Protein 8FNR (pdb70)

Foldseek 3Di:
DALVVCCVVQPDDPDQWDFLVSLLVLLLVLQVVLDPPPDQWDAPVSCPPQDDPVLCVVQVPPPDRTDHSVSSSVSLVVLQCVLPVVPPRIHHRVSLRDPSNVSSVSSRDD/DALQVVQVVVVHHQFFWDFLVLLLVLLLVLQVVLPPPPDQWDAPVSCPPQDDPVLCVVQVPPPDRTDHSVSSSVSLVVLQCVLPVVRPRIHHRVSCRDPSVVSSVSSRHD/DALQVLCVVVVHDQFFWDFLVRLLVLLLVVQVVLDPPPDQWDAPVSCPPQDDPVLCVVQVDPPDRTDHSRSSSVVLVVLQCVLPVVPPRIHHRVSLRDPSNVSSCSSRDD/DFLVVVCVPQVWDFLVSLLVLLLVQQVVLDDPPDQWDAPVSCPPQDDPVLCVVQVDPPDRTHHSVSSSVSLVVLQVVLPPVPPRTHHRVSLRDPSNVNSVSRRHD

Solvent-accessible surface area: 21546 Å² total; per-residue (Å²): 86,45,0,64,66,0,30,149,53,41,22,136,73,168,62,107,3,1,42,25,24,33,0,2,95,4,0,15,80,4,8,50,46,14,18,118,81,81,58,50,12,0,52,74,39,37,2,156,77,47,18,76,164,145,5,37,75,87,5,23,155,55,76,41,144,32,0,1,22,1,3,0,0,63,1,0,47,51,22,14,161,138,3,12,88,95,188,70,34,96,0,52,36,82,18,0,74,46,195,40,0,73,17,0,4,50,0,3,40,178,52,42,0,35,64,0,0,146,55,61,144,63,98,110,134,53,21,0,89,26,27,55,0,2,66,10,0,14,22,6,6,68,17,15,13,74,73,68,56,48,13,0,52,60,63,36,0,133,78,41,9,76,149,162,9,37,82,96,2,24,151,56,77,42,144,30,0,2,20,9,8,0,0,66,1,0,32,38,34,12,112,145,2,4,85,98,121,69,33,80,0,59,21,78,25,0,73,47,188,41,0,68,14,0,3,50,0,10,47,56,70,43,0,50,38,1,0,153,14,48,145,54,98,122,130,50,22,0,96,33,24,57,0,2,61,1,0,13,24,4,8,72,14,10,19,82,77,67,58,49,10,0,54,72,53,34,2,170,70,40,16,79,161,138,14,31,82,134,1,25,153,54,77,40,145,32,0,3,19,11,8,0,0,74,11,0,48,62,39,15,163,172,2,12,69,91,172,64,35,94,0,57,21,75,20,0,78,48,195,34,0,68,17,0,5,50,0,2,35,122,101,40,0,51,59,0,40,132,44,69,161,24,3,70,24,24,65,0,2,86,2,0,10,69,4,8,43,48,17,22,116,81,81,56,46,11,0,50,75,58,30,3,166,77,46,20,78,158,159,6,34,83,88,9,24,170,57,78,41,143,32,0,3,18,1,4,0,0,73,1,0,36,44,23,9,137,141,2,21,77,92,186,70,28,92,0,49,30,75,15,0,73,48,195,39,0,70,17,0,4,48,0,3,49,180

Nearest PDB structures (foldseek):
  8dq2-assembly2_D  TM=9.673E-01  e=8.842E-18  Hansschlegelia quercus
  8fnr-assembly2_D  TM=9.939E-01  e=1.853E-16  Hansschlegelia quercus
  8fns-assembly1_A  TM=8.860E-01  e=2.246E-08  Methylorubrum extorquens AM1
  6mi5-assembly1_X  TM=7.149E-01  e=2.655E-06  Methylorubrum extorquens AM1
  5w88-assembly1_A  TM=6.098E-01  e=2.994E-01  Homo sapiens

InterPro domains:
  IPR002048 EF-hand domain [PS50222] (94-129)
  IPR011992 EF-hand domain pair [SSF47473] (31-119)
  IPR018247 EF-Hand 1, calcium-binding site [PS00018] (107-119)

Structure (mmCIF, N/CA/C/O backbone):
data_8FNR
#
_entry.id   8FNR
#
_cell.length_a   56.000
_cell.length_b   54.234
_cell.length_c   65.275
_cell.angle_alpha   90.000
_cell.angle_beta   93.570
_cell.angle_gamma   90.000
#
_symmetry.space_group_name_H-M   'P 1 21 1'
#
loop_
_entity.id
_entity.type
_entity.pdbx_description
1 polymer 'EF-hand domain-containing protein'
2 non-polymer 'DYSPROSIUM ION'
3 water water
#
loop_
_atom_site.group_PDB
_atom_site.id
_atom_site.type_symbol
_atom_site.label_atom_id
_atom_site.label_alt_id
_atom_site.label_comp_id
_atom_site.label_asym_id
_atom_site.label_entity_id
_atom_site.label_seq_id
_atom_site.pdbx_PDB_ins_code
_atom_site.Cartn_x
_atom_site.Cartn_y
_atom_site.Cartn_z
_atom_site.occupancy
_atom_site.B_iso_or_equiv
_atom_site.auth_seq_id
_atom_site.auth_comp_id
_atom_site.auth_asym_id
_atom_site.auth_atom_id
_atom_site.pdbx_PDB_model_num
ATOM 1 N N . ALA A 1 1 ? -5.988 -6.918 0.790 1.00 57.58 24 ALA A N 1
ATOM 2 C CA . ALA A 1 1 ? -6.262 -6.577 2.181 1.00 55.88 24 ALA A CA 1
ATOM 3 C C . ALA A 1 1 ? -6.745 -5.136 2.302 1.00 53.36 24 ALA A C 1
ATOM 4 O O . ALA A 1 1 ? -6.416 -4.290 1.472 1.00 52.71 24 ALA A O 1
ATOM 6 N N . SER A 1 2 ? -7.525 -4.865 3.341 1.00 35.08 25 SER A N 1
ATOM 7 C CA . SER A 1 2 ? -8.110 -3.554 3.566 1.00 33.96 25 SER A CA 1
ATOM 8 C C . SER A 1 2 ? -7.411 -2.855 4.724 1.00 31.89 25 SER A C 1
ATOM 9 O O . SER A 1 2 ? -6.605 -3.442 5.449 1.00 31.51 25 SER A O 1
ATOM 12 N N . GLY A 1 3 ? -7.756 -1.579 4.897 1.00 26.32 26 GLY A N 1
ATOM 13 C CA . GLY A 1 3 ? -7.145 -0.790 5.955 1.00 24.91 26 GLY A CA 1
ATOM 14 C C . GLY A 1 3 ? -7.488 -1.295 7.343 1.00 25.80 26 GLY A C 1
ATOM 15 O O . GLY A 1 3 ? -6.634 -1.311 8.234 1.00 24.81 26 GLY A O 1
ATOM 16 N N . ALA A 1 4 ? -8.743 -1.715 7.545 1.00 24.29 27 ALA A N 1
ATOM 17 C CA . ALA A 1 4 ? -9.137 -2.299 8.823 1.00 25.89 27 ALA A CA 1
ATOM 18 C C . ALA A 1 4 ? -8.346 -3.564 9.105 1.00 25.50 27 ALA A C 1
ATOM 19 O O . ALA A 1 4 ? -7.976 -3.827 10.253 1.00 26.05 27 ALA A O 1
ATOM 21 N N . ASP A 1 5 ? -8.072 -4.356 8.066 1.00 32.21 28 ASP A N 1
ATOM 22 C CA . ASP A 1 5 ? -7.260 -5.554 8.238 1.00 32.80 28 ASP A CA 1
ATOM 23 C C . ASP A 1 5 ? -5.857 -5.196 8.698 1.00 32.09 28 ASP A C 1
ATOM 24 O O . ASP A 1 5 ? -5.297 -5.853 9.586 1.00 33.61 28 ASP A O 1
ATOM 29 N N . ALA A 1 6 ? -5.270 -4.164 8.091 1.00 24.28 29 ALA A N 1
ATOM 30 C CA . ALA A 1 6 ? -3.904 -3.784 8.430 1.00 23.40 29 ALA A CA 1
ATOM 31 C C . ALA A 1 6 ? -3.807 -3.278 9.862 1.00 22.91 29 ALA A C 1
ATOM 32 O O . ALA A 1 6 ? -2.833 -3.573 10.561 1.00 23.28 29 ALA A O 1
ATOM 34 N N . LEU A 1 7 ? -4.786 -2.492 10.310 1.00 21.66 30 LEU A N 1
ATOM 35 C CA . LEU A 1 7 ? -4.781 -2.044 11.700 1.00 22.80 30 LEU A CA 1
ATOM 36 C C . LEU A 1 7 ? -4.880 -3.227 12.653 1.00 25.12 30 LEU A C 1
ATOM 37 O O . LEU A 1 7 ? -4.166 -3.291 13.662 1.00 25.93 30 LEU A O 1
ATOM 42 N N . LYS A 1 8 ? -5.753 -4.182 12.335 1.00 28.29 31 LYS A N 1
ATOM 43 C CA . LYS A 1 8 ? -5.938 -5.349 13.190 1.00 31.13 31 LYS A CA 1
ATOM 44 C C . LYS A 1 8 ? -4.643 -6.134 13.358 1.00 32.24 31 LYS A C 1
ATOM 45 O O . LYS A 1 8 ? -4.375 -6.676 14.435 1.00 34.40 31 LYS A O 1
ATOM 51 N N . ALA A 1 9 ? -3.816 -6.194 12.323 1.00 31.00 32 ALA A N 1
ATOM 52 C CA . ALA A 1 9 ? -2.619 -7.019 12.379 1.00 33.29 32 ALA A CA 1
ATOM 53 C C . ALA A 1 9 ? -1.366 -6.257 12.785 1.00 32.79 32 ALA A C 1
ATOM 54 O O . ALA A 1 9 ? -0.459 -6.853 13.375 1.00 33.86 32 ALA A O 1
ATOM 56 N N . LEU A 1 10 ? -1.291 -4.959 12.497 1.00 31.83 33 LEU A N 1
ATOM 57 C CA . LEU A 1 10 ? -0.032 -4.228 12.548 1.00 27.86 33 LEU A CA 1
ATOM 58 C C . LEU A 1 10 ? 0.014 -3.110 13.574 1.00 26.66 33 LEU A C 1
ATOM 59 O O . LEU A 1 10 ? 1.094 -2.548 13.796 1.00 26.00 33 LEU A O 1
ATOM 64 N N . ASN A 1 11 ? -1.116 -2.737 14.165 1.00 23.82 34 ASN A N 1
ATOM 65 C CA . ASN A 1 11 ? -1.172 -1.680 15.164 1.00 26.90 34 ASN A CA 1
ATOM 66 C C . ASN A 1 11 ? -1.205 -2.313 16.553 1.00 29.41 34 ASN A C 1
ATOM 67 O O . ASN A 1 11 ? -2.147 -3.046 16.888 1.00 30.38 34 ASN A O 1
ATOM 72 N N . LYS A 1 12 ? -0.190 -2.019 17.366 1.00 58.44 35 LYS A N 1
ATOM 73 C CA . LYS A 1 12 ? -0.120 -2.572 18.710 1.00 61.39 35 LYS A CA 1
ATOM 74 C C . LYS A 1 12 ? -0.312 -1.546 19.818 1.00 63.94 35 LYS A C 1
ATOM 75 O O . LYS A 1 12 ? -0.546 -1.944 20.963 1.00 65.98 35 LYS A O 1
ATOM 81 N N . ASP A 1 13 ? -0.218 -0.253 19.520 1.00 36.70 36 ASP A N 1
ATOM 82 C CA . ASP A 1 13 ? -0.460 0.770 20.525 1.00 38.59 36 ASP A CA 1
ATOM 83 C C . ASP A 1 13 ? -1.957 1.081 20.612 1.00 39.30 36 ASP A C 1
ATOM 84 O O . ASP A 1 13 ? -2.774 0.557 19.852 1.00 37.93 36 ASP A O 1
ATOM 89 N N . ASN A 1 14 ? -2.328 1.947 21.551 1.00 67.99 37 ASN A N 1
ATOM 90 C CA . ASN A 1 14 ? -3.740 2.246 21.795 1.00 69.36 37 ASN A CA 1
ATOM 91 C C . ASN A 1 14 ? -4.219 3.416 20.933 1.00 67.74 37 ASN A C 1
ATOM 92 O O . ASN A 1 14 ? -4.634 4.466 21.425 1.00 69.55 37 ASN A O 1
ATOM 97 N N . ASP A 1 15 ? -4.164 3.216 19.617 1.00 36.29 38 ASP A N 1
ATOM 98 C CA . ASP A 1 15 ? -4.664 4.213 18.678 1.00 34.86 38 ASP A CA 1
ATOM 99 C C . ASP A 1 15 ? -5.397 3.519 17.538 1.00 32.67 38 ASP A C 1
ATOM 100 O O . ASP A 1 15 ? -5.572 2.296 17.532 1.00 32.49 38 ASP A O 1
ATOM 105 N N . ASP A 1 16 ? -5.832 4.323 16.568 1.00 33.79 39 ASP A N 1
ATOM 106 C CA . ASP A 1 16 ? -6.565 3.850 15.401 1.00 32.26 39 ASP A CA 1
ATOM 107 C C . ASP A 1 16 ? -5.794 4.142 14.117 1.00 28.60 39 ASP A C 1
ATOM 108 O O . ASP A 1 16 ? -6.387 4.316 13.052 1.00 28.02 39 ASP A O 1
ATOM 113 N N . SER A 1 17 ? -4.470 4.199 14.207 1.00 24.41 40 SER A N 1
ATOM 114 C CA . SER A 1 17 ? -3.678 4.636 13.067 1.00 21.64 40 SER A CA 1
ATOM 115 C C . SER A 1 17 ? -2.328 3.945 13.049 1.00 19.51 40 SER A C 1
ATOM 116 O O . SER A 1 17 ? -1.821 3.458 14.071 1.00 22.74 40 SER A O 1
ATOM 119 N N . LEU A 1 18 ? -1.744 3.915 11.859 1.00 17.79 41 LEU A N 1
ATOM 120 C CA . LEU A 1 18 ? -0.383 3.421 11.679 1.00 17.39 41 LEU A CA 1
ATOM 121 C C . LEU A 1 18 ? 0.556 4.609 11.505 1.00 16.97 41 LEU A C 1
ATOM 122 O O . LEU A 1 18 ? 0.355 5.439 10.612 1.00 15.21 41 LEU A O 1
ATOM 127 N N . GLU A 1 19 ? 1.555 4.709 12.373 1.00 18.48 42 GLU A N 1
ATOM 128 C CA . GLU A 1 19 ? 2.592 5.723 12.279 1.00 17.10 42 GLU A CA 1
ATOM 129 C C . GLU A 1 19 ? 3.778 5.178 11.477 1.00 14.05 42 GLU A C 1
ATOM 130 O O . GLU A 1 19 ? 3.841 3.994 11.157 1.00 13.54 42 GLU A O 1
ATOM 136 N N . ILE A 1 20 ? 4.742 6.052 11.154 1.00 15.51 43 ILE A N 1
ATOM 137 C CA . ILE A 1 20 ? 5.808 5.619 10.249 1.00 14.87 43 ILE A CA 1
ATOM 138 C C . ILE A 1 20 ? 6.605 4.460 10.828 1.00 14.87 43 ILE A C 1
ATOM 139 O O . ILE A 1 20 ? 6.989 3.557 10.093 1.00 13.29 43 ILE A O 1
ATOM 144 N N . ALA A 1 21 ? 6.865 4.448 12.143 1.00 13.84 44 ALA A N 1
ATOM 145 C CA . ALA A 1 21 ? 7.620 3.326 12.703 1.00 12.98 44 ALA A CA 1
ATOM 146 C C . ALA A 1 21 ? 6.879 1.999 12.521 1.00 11.99 44 ALA A C 1
ATOM 147 O O . ALA A 1 21 ? 7.493 0.976 12.204 1.00 10.74 44 ALA A O 1
ATOM 149 N N . GLU A 1 22 ? 5.560 1.993 12.737 1.00 14.47 45 GLU A N 1
ATOM 150 C CA . GLU A 1 22 ? 4.783 0.774 12.533 1.00 13.37 45 GLU A CA 1
ATOM 151 C C . GLU A 1 22 ? 4.800 0.359 11.067 1.00 11.99 45 GLU A C 1
ATOM 152 O O . GLU A 1 22 ? 4.872 -0.831 10.744 1.00 10.83 45 GLU A O 1
ATOM 158 N N . VAL A 1 23 ? 4.727 1.336 10.163 1.00 12.18 46 VAL A N 1
ATOM 159 C CA . VAL A 1 23 ? 4.695 1.028 8.739 1.00 10.72 46 VAL A CA 1
ATOM 160 C C . VAL A 1 23 ? 6.040 0.506 8.258 1.00 9.80 46 VAL A C 1
ATOM 161 O O . VAL A 1 23 ? 6.098 -0.488 7.530 1.00 8.77 46 VAL A O 1
ATOM 165 N N . ILE A 1 24 ? 7.138 1.157 8.652 1.00 11.11 47 ILE A N 1
ATOM 166 C CA . ILE A 1 24 ? 8.450 0.676 8.225 1.00 10.68 47 ILE A CA 1
ATOM 167 C C . ILE A 1 24 ? 8.701 -0.733 8.746 1.00 9.95 47 ILE A C 1
ATOM 168 O O . ILE A 1 24 ? 9.214 -1.592 8.025 1.00 9.29 47 ILE A O 1
ATOM 173 N N . HIS A 1 25 ? 8.392 -0.990 10.022 1.00 13.51 48 HIS A N 1
ATOM 174 C CA . HIS A 1 25 ? 8.620 -2.337 10.542 1.00 13.03 48 HIS A CA 1
ATOM 175 C C . HIS A 1 25 ? 7.822 -3.385 9.774 1.00 12.31 48 HIS A C 1
ATOM 176 O O . HIS A 1 25 ? 8.341 -4.460 9.446 1.00 11.84 48 HIS A O 1
ATOM 183 N N . ALA A 1 26 ? 6.550 -3.095 9.464 1.00 10.78 49 ALA A N 1
ATOM 184 C CA . ALA A 1 26 ? 5.750 -4.040 8.701 1.00 10.44 49 ALA A CA 1
ATOM 185 C C . ALA A 1 26 ? 6.273 -4.188 7.281 1.00 10.03 49 ALA A C 1
ATOM 186 O O . ALA A 1 26 ? 6.211 -5.282 6.715 1.00 9.91 49 ALA A O 1
ATOM 188 N N . GLY A 1 27 ? 6.818 -3.120 6.711 1.00 9.88 50 GLY A N 1
ATOM 189 C CA . GLY A 1 27 ? 7.478 -3.234 5.421 1.00 9.52 50 GLY A CA 1
ATOM 190 C C . GLY A 1 27 ? 8.687 -4.151 5.456 1.00 9.75 50 GLY A C 1
ATOM 191 O O . GLY A 1 27 ? 8.945 -4.888 4.501 1.00 9.99 50 GLY A O 1
ATOM 192 N N . ALA A 1 28 ? 9.460 -4.097 6.539 1.00 10.77 51 ALA A N 1
ATOM 193 C CA . ALA A 1 28 ? 10.622 -4.976 6.653 1.00 10.99 51 ALA A CA 1
ATOM 194 C C . ALA A 1 28 ? 10.189 -6.428 6.769 1.00 10.99 51 ALA A C 1
ATOM 195 O O . ALA A 1 28 ? 10.789 -7.316 6.151 1.00 11.30 51 ALA A O 1
ATOM 197 N N . THR A 1 29 ? 9.145 -6.703 7.555 1.00 12.20 52 THR A N 1
ATOM 198 C CA A THR A 1 29 ? 8.618 -8.064 7.664 0.59 12.63 52 THR A CA 1
ATOM 199 C CA B THR A 1 29 ? 8.703 -8.087 7.636 0.41 12.63 52 THR A CA 1
ATOM 200 C C . THR A 1 29 ? 8.120 -8.562 6.313 1.00 12.67 52 THR A C 1
ATOM 201 O O . THR A 1 29 ? 8.324 -9.727 5.943 1.00 13.12 52 THR A O 1
ATOM 208 N N . THR A 1 30 ? 7.457 -7.683 5.563 1.00 12.02 53 THR A N 1
ATOM 209 C CA . THR A 1 30 ? 6.867 -8.088 4.286 1.00 12.06 53 THR A CA 1
ATOM 210 C C . THR A 1 30 ? 7.937 -8.382 3.242 1.00 12.30 53 THR A C 1
ATOM 211 O O . THR A 1 30 ? 7.799 -9.338 2.473 1.00 12.46 53 THR A O 1
ATOM 215 N N . PHE A 1 31 ? 9.020 -7.589 3.227 1.00 11.76 54 PHE A N 1
ATOM 216 C CA . PHE A 1 31 ? 10.153 -7.848 2.346 1.00 12.37 54 PHE A CA 1
ATOM 217 C C . PHE A 1 31 ? 10.575 -9.311 2.435 1.00 12.84 54 PHE A C 1
ATOM 218 O O . PHE A 1 31 ? 10.694 -10.005 1.416 1.00 13.10 54 PHE A O 1
ATOM 226 N N . THR A 1 32 ? 10.800 -9.800 3.655 1.00 17.09 55 THR A N 1
ATOM 227 C CA . THR A 1 32 ? 11.212 -11.192 3.829 1.00 17.36 55 THR A CA 1
ATOM 228 C C . THR A 1 32 ? 10.091 -12.153 3.449 1.00 17.76 55 THR A C 1
ATOM 229 O O . THR A 1 32 ? 10.342 -13.218 2.866 1.00 18.53 55 THR A O 1
ATOM 233 N N . ALA A 1 33 ? 8.849 -11.799 3.774 1.00 14.42 56 ALA A N 1
ATOM 234 C CA . ALA A 1 33 ? 7.730 -12.700 3.544 1.00 14.86 56 ALA A CA 1
ATOM 235 C C . ALA A 1 33 ? 7.478 -12.938 2.060 1.00 15.05 56 ALA A C 1
ATOM 236 O O . ALA A 1 33 ? 6.932 -13.983 1.699 1.00 16.07 56 ALA A O 1
ATOM 238 N N . ILE A 1 34 ? 7.849 -11.992 1.197 1.00 14.65 57 ILE A N 1
ATOM 239 C CA . ILE A 1 34 ? 7.624 -12.120 -0.240 1.00 14.88 57 ILE A CA 1
ATOM 240 C C . ILE A 1 34 ? 8.874 -12.571 -0.977 1.00 15.42 57 ILE A C 1
ATOM 241 O O . ILE A 1 34 ? 8.920 -12.506 -2.208 1.00 15.74 57 ILE A O 1
ATOM 246 N N . ASN A 1 35 ? 9.879 -13.053 -0.255 1.00 14.51 58 ASN A N 1
ATOM 247 C CA . ASN A 1 35 ? 11.181 -13.384 -0.818 1.00 15.12 58 ASN A CA 1
ATOM 248 C C . ASN A 1 35 ? 11.409 -14.877 -0.595 1.00 16.42 58 ASN A C 1
ATOM 249 O O . ASN A 1 35 ? 12.081 -15.273 0.366 1.00 16.76 58 ASN A O 1
ATOM 254 N N . PRO A 1 36 ? 10.894 -15.737 -1.476 1.00 17.24 59 PRO A N 1
ATOM 255 C CA . PRO A 1 36 ? 10.919 -17.186 -1.207 1.00 18.84 59 PRO A CA 1
ATOM 256 C C . PRO A 1 36 ? 12.147 -17.937 -1.711 1.00 20.17 59 PRO A C 1
ATOM 257 O O . PRO A 1 36 ? 12.214 -19.166 -1.552 1.00 21.78 59 PRO A O 1
ATOM 261 N N . ASP A 1 37 ? 13.123 -17.259 -2.297 1.00 20.70 60 ASP A N 1
ATOM 262 C CA . ASP A 1 37 ? 14.231 -17.934 -2.961 1.00 22.08 60 ASP A CA 1
ATOM 263 C C . ASP A 1 37 ? 15.500 -17.999 -2.120 1.00 22.39 60 ASP A C 1
ATOM 264 O O . ASP A 1 37 ? 16.550 -18.393 -2.644 1.00 23.58 60 ASP A O 1
ATOM 269 N N . GLY A 1 38 ? 15.435 -17.630 -0.842 1.00 28.91 61 GLY A N 1
ATOM 270 C CA . GLY A 1 38 ? 16.536 -17.873 0.071 1.00 29.52 61 GLY A CA 1
ATOM 271 C C . GLY A 1 38 ? 17.680 -16.887 0.006 1.00 29.01 61 GLY A C 1
ATOM 272 O O . GLY A 1 38 ? 18.759 -17.173 0.541 1.00 29.98 61 GLY A O 1
ATOM 273 N N . ASP A 1 39 ? 17.495 -15.751 -0.643 1.00 18.88 62 ASP A N 1
ATOM 274 C CA . ASP A 1 39 ? 18.504 -14.705 -0.703 1.00 18.43 62 ASP A CA 1
ATOM 275 C C . ASP A 1 39 ? 18.078 -13.555 0.218 1.00 16.82 62 ASP A C 1
ATOM 276 O O . ASP A 1 39 ? 17.147 -13.685 1.018 1.00 16.23 62 ASP A O 1
ATOM 281 N N . THR A 1 40 ? 18.758 -12.410 0.105 1.00 17.32 63 THR A N 1
ATOM 282 C CA . THR A 1 40 ? 18.384 -11.228 0.875 1.00 16.66 63 THR A CA 1
ATOM 283 C C . THR A 1 40 ? 17.880 -10.104 -0.015 1.00 16.97 63 THR A C 1
ATOM 284 O O . THR A 1 40 ? 17.839 -8.952 0.422 1.00 16.37 63 THR A O 1
ATOM 288 N N . THR A 1 41 ? 17.483 -10.416 -1.245 1.00 15.99 64 THR A N 1
ATOM 289 C CA . THR A 1 41 ? 17.242 -9.427 -2.283 1.00 16.30 64 THR A CA 1
ATOM 290 C C . THR A 1 41 ? 15.933 -9.728 -3.001 1.00 15.98 64 THR A C 1
ATOM 291 O O . THR A 1 41 ? 15.615 -10.891 -3.302 1.00 15.91 64 THR A O 1
ATOM 295 N N . LEU A 1 42 ? 15.208 -8.668 -3.340 1.00 15.03 65 LEU A N 1
ATOM 296 C CA . LEU A 1 42 ? 14.026 -8.804 -4.184 1.00 14.66 65 LEU A CA 1
ATOM 297 C C . LEU A 1 42 ? 14.405 -8.568 -5.642 1.00 15.91 65 LEU A C 1
ATOM 298 O O . LEU A 1 42 ? 15.017 -7.550 -5.989 1.00 16.74 65 LEU A O 1
ATOM 303 N N . GLU A 1 43 ? 14.052 -9.519 -6.491 1.00 18.63 66 GLU A N 1
ATOM 304 C CA . GLU A 1 43 ? 14.211 -9.395 -7.929 1.00 19.71 66 GLU A CA 1
ATOM 305 C C . GLU A 1 43 ? 12.890 -8.911 -8.524 1.00 19.57 66 GLU A C 1
ATOM 306 O O . GLU A 1 43 ? 11.856 -8.913 -7.859 1.00 18.69 66 GLU A O 1
ATOM 312 N N . SER A 1 44 ? 12.923 -8.486 -9.790 1.00 21.88 67 SER A N 1
ATOM 313 C CA . SER A 1 44 ? 11.735 -7.839 -10.352 1.00 22.10 67 SER A CA 1
ATOM 314 C C . SER A 1 44 ? 10.525 -8.772 -10.353 1.00 21.28 67 SER A C 1
ATOM 315 O O . SER A 1 44 ? 9.393 -8.321 -10.159 1.00 21.14 67 SER A O 1
ATOM 318 N N . GLY A 1 45 ? 10.737 -10.068 -10.577 1.00 20.89 68 GLY A N 1
ATOM 319 C CA . GLY A 1 45 ? 9.618 -10.997 -10.531 1.00 20.90 68 GLY A CA 1
ATOM 320 C C . GLY A 1 45 ? 8.975 -11.055 -9.160 1.00 19.43 68 GLY A C 1
ATOM 321 O O . GLY A 1 45 ? 7.752 -11.188 -9.042 1.00 19.39 68 GLY A O 1
ATOM 322 N N . GLU A 1 46 ? 9.787 -10.938 -8.104 1.00 16.88 69 GLU A N 1
ATOM 323 C CA . GLU A 1 46 ? 9.261 -10.985 -6.740 1.00 15.64 69 GLU A CA 1
ATOM 324 C C . GLU A 1 46 ? 8.412 -9.767 -6.385 1.00 15.29 69 GLU A C 1
ATOM 325 O O . GLU A 1 46 ? 7.566 -9.856 -5.486 1.00 14.54 69 GLU A O 1
ATOM 331 N N . THR A 1 47 ? 8.588 -8.647 -7.074 1.00 15.23 70 THR A N 1
ATOM 332 C CA . THR A 1 47 ? 7.878 -7.424 -6.728 1.00 15.49 70 THR A CA 1
ATOM 333 C C . THR A 1 47 ? 6.694 -7.125 -7.631 1.00 16.34 70 THR A C 1
ATOM 334 O O . THR A 1 47 ? 6.063 -6.081 -7.456 1.00 16.63 70 THR A O 1
ATOM 338 N N . LYS A 1 48 ? 6.376 -8.007 -8.577 1.00 20.90 71 LYS A N 1
ATOM 339 C CA . LYS A 1 48 ? 5.233 -7.789 -9.451 1.00 21.63 71 LYS A CA 1
ATOM 340 C C . LYS A 1 48 ? 3.975 -7.549 -8.626 1.00 21.19 71 LYS A C 1
ATOM 341 O O . LYS A 1 48 ? 3.781 -8.149 -7.569 1.00 20.33 71 LYS A O 1
ATOM 347 N N . GLY A 1 49 ? 3.143 -6.625 -9.088 1.00 23.31 72 GLY A N 1
ATOM 348 C CA . GLY A 1 49 ? 1.899 -6.344 -8.402 1.00 22.90 72 GLY A CA 1
ATOM 349 C C . GLY A 1 49 ? 2.033 -5.518 -7.145 1.00 22.28 72 GLY A C 1
ATOM 350 O O . GLY A 1 49 ? 1.010 -5.162 -6.540 1.00 21.83 72 GLY A O 1
ATOM 351 N N . ARG A 1 50 ? 3.249 -5.215 -6.725 1.00 17.87 73 ARG A N 1
ATOM 352 C CA . ARG A 1 50 ? 3.507 -4.348 -5.590 1.00 17.18 73 ARG A CA 1
ATOM 353 C C . ARG A 1 50 ? 4.261 -3.096 -5.988 1.00 17.98 73 ARG A C 1
ATOM 354 O O . ARG A 1 50 ? 3.956 -2.021 -5.479 1.00 17.76 73 ARG A O 1
ATOM 362 N N . LEU A 1 51 ? 5.222 -3.206 -6.903 1.00 16.41 74 LEU A N 1
ATOM 363 C CA . LEU A 1 51 ? 6.026 -2.081 -7.358 1.00 17.17 74 LEU A CA 1
ATOM 364 C C . LEU A 1 51 ? 5.915 -1.951 -8.869 1.00 18.03 74 LEU A C 1
ATOM 365 O O . LEU A 1 51 ? 5.660 -2.934 -9.578 1.00 18.27 74 LEU A O 1
ATOM 370 N N . THR A 1 52 ? 6.102 -0.722 -9.349 1.00 21.73 75 THR A N 1
ATOM 371 C CA . THR A 1 52 ? 6.164 -0.427 -10.774 1.00 22.41 75 THR A CA 1
ATOM 372 C C . THR A 1 52 ? 7.613 -0.313 -11.234 1.00 22.99 75 THR A C 1
ATOM 3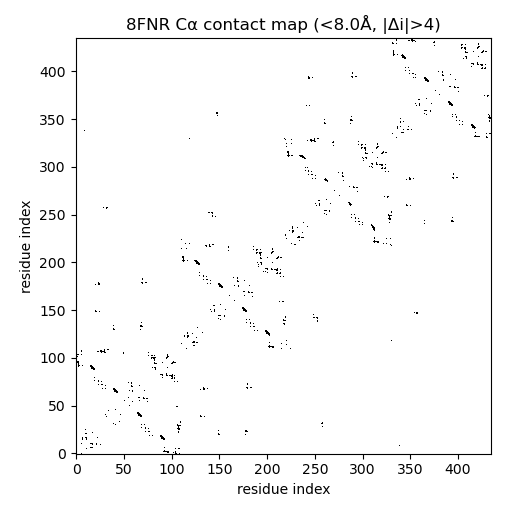73 O O . THR A 1 52 ? 8.544 -0.230 -10.434 1.00 22.75 75 THR A O 1
ATOM 377 N N . GLU A 1 53 ? 7.787 -0.269 -12.561 1.00 29.57 76 GLU A N 1
ATOM 378 C CA . GLU A 1 53 ? 9.107 -0.005 -13.124 1.00 30.14 76 GLU A CA 1
ATOM 379 C C . GLU A 1 53 ? 9.625 1.364 -12.700 1.00 29.85 76 GLU A C 1
ATOM 380 O O . GLU A 1 53 ? 10.835 1.542 -12.525 1.00 29.80 76 GLU A O 1
ATOM 386 N N . LYS A 1 54 ? 8.722 2.333 -12.506 1.00 26.62 77 LYS A N 1
ATOM 387 C CA . LYS A 1 54 ? 9.132 3.667 -12.070 1.00 25.92 77 LYS A CA 1
ATOM 388 C C . LYS A 1 54 ? 9.670 3.651 -10.643 1.00 25.12 77 LYS A C 1
ATOM 389 O O . LYS A 1 54 ? 10.596 4.406 -10.321 1.00 24.63 77 LYS A O 1
ATOM 395 N N . ASP A 1 55 ? 9.118 2.791 -9.783 1.00 20.88 78 ASP A N 1
ATOM 396 C CA . ASP A 1 55 ? 9.645 2.653 -8.426 1.00 20.07 78 ASP A CA 1
ATOM 397 C C . ASP A 1 55 ? 11.065 2.110 -8.448 1.00 20.59 78 ASP A C 1
ATOM 398 O O . ASP A 1 55 ? 11.929 2.578 -7.702 1.00 19.89 78 ASP A O 1
ATOM 403 N N . TRP A 1 56 ? 11.317 1.107 -9.288 1.00 18.34 79 TRP A N 1
ATOM 404 C CA . TRP A 1 56 ? 12.666 0.570 -9.434 1.00 18.83 79 TRP A CA 1
ATOM 405 C C . TRP A 1 56 ? 13.631 1.638 -9.935 1.00 18.77 79 TRP A C 1
ATOM 406 O O . TRP A 1 56 ? 14.739 1.793 -9.404 1.00 18.45 79 TRP A O 1
ATOM 417 N N . ALA A 1 57 ? 13.220 2.402 -10.947 1.00 22.60 80 ALA A N 1
ATOM 418 C CA . ALA A 1 57 ? 14.089 3.447 -11.480 1.00 23.28 80 ALA A CA 1
ATOM 419 C C . ALA A 1 57 ? 14.400 4.501 -10.421 1.00 22.46 80 ALA A C 1
ATOM 420 O O . ALA A 1 57 ? 15.508 5.051 -10.382 1.00 23.15 80 ALA A O 1
ATOM 422 N N . ARG A 1 58 ? 13.427 4.823 -9.576 1.00 29.44 81 ARG A N 1
ATOM 423 C CA . ARG A 1 58 ? 13.630 5.872 -8.585 1.00 28.69 81 ARG A CA 1
ATOM 424 C C . ARG A 1 58 ? 14.485 5.389 -7.415 1.00 27.63 81 ARG A C 1
ATOM 425 O O . ARG A 1 58 ? 15.325 6.137 -6.900 1.00 27.64 81 ARG A O 1
ATOM 433 N N . ALA A 1 59 ? 14.283 4.150 -6.977 1.00 19.94 82 ALA A N 1
ATOM 434 C CA . ALA A 1 59 ? 14.883 3.679 -5.734 1.00 19.11 82 ALA A CA 1
ATOM 435 C C . ALA A 1 59 ? 16.110 2.803 -5.920 1.00 19.59 82 ALA A C 1
ATOM 436 O O . ALA A 1 59 ? 16.955 2.757 -5.023 1.00 18.86 82 ALA A O 1
ATOM 438 N N . ASN A 1 60 ? 16.243 2.107 -7.044 1.00 17.39 83 ASN A N 1
ATOM 439 C CA . ASN A 1 60 ? 17.368 1.194 -7.260 1.00 17.81 83 ASN A CA 1
ATOM 440 C C . ASN A 1 60 ? 18.430 1.932 -8.063 1.00 18.29 83 ASN A C 1
ATOM 441 O O . ASN A 1 60 ? 18.459 1.883 -9.296 1.00 19.67 83 ASN A O 1
ATOM 446 N N . LYS A 1 61 ? 19.338 2.606 -7.358 1.00 25.12 84 LYS A N 1
ATOM 447 C CA . LYS A 1 61 ? 20.301 3.499 -8.000 1.00 26.40 84 LYS A CA 1
ATOM 448 C C . LYS A 1 61 ? 21.721 2.954 -8.002 1.00 27.14 84 LYS A C 1
ATOM 449 O O . LYS A 1 61 ? 22.658 3.688 -8.343 1.00 28.78 84 LYS A O 1
ATOM 455 N N . ASP A 1 62 ? 21.900 1.678 -7.683 1.00 19.01 85 ASP A N 1
ATOM 456 C CA . ASP A 1 62 ? 23.207 1.077 -7.484 1.00 19.78 85 ASP A CA 1
ATOM 457 C C . ASP A 1 62 ? 23.630 0.179 -8.639 1.00 21.09 85 ASP A C 1
ATOM 458 O O . ASP A 1 62 ? 24.675 -0.476 -8.560 1.00 21.88 85 ASP A O 1
ATOM 463 N N . GLY A 1 63 ? 22.866 0.157 -9.725 1.00 22.32 86 GLY A N 1
ATOM 464 C CA . GLY A 1 63 ? 23.321 -0.505 -10.932 1.00 24.04 86 GLY A CA 1
ATOM 465 C C . GLY A 1 63 ? 23.095 -1.996 -10.977 1.00 23.52 86 GLY A C 1
ATOM 466 O O . GLY A 1 63 ? 23.556 -2.644 -11.924 1.00 25.11 86 GLY A O 1
ATOM 467 N N . ASP A 1 64 ? 22.396 -2.560 -9.991 1.00 22.38 87 ASP A N 1
ATOM 468 C CA . ASP A 1 64 ? 22.153 -3.989 -9.913 1.00 21.98 87 ASP A CA 1
ATOM 469 C C . ASP A 1 64 ? 20.732 -4.315 -10.376 1.00 21.33 87 ASP A C 1
ATOM 470 O O . ASP A 1 64 ? 19.974 -3.440 -10.811 1.00 21.29 87 ASP A O 1
ATOM 475 N N . GLN A 1 65 ? 20.358 -5.584 -10.252 1.00 24.60 88 GLN A N 1
ATOM 476 C CA . GLN A 1 65 ? 19.007 -6.055 -10.531 1.00 24.42 88 GLN A CA 1
ATOM 477 C C . GLN A 1 65 ? 18.303 -6.513 -9.259 1.00 23.82 88 GLN A C 1
ATOM 478 O O . GLN A 1 65 ? 17.378 -7.332 -9.318 1.00 23.48 88 GLN A O 1
ATOM 484 N N . THR A 1 66 ? 18.726 -5.980 -8.109 1.00 18.96 89 THR A N 1
ATOM 485 C CA . THR A 1 66 ? 18.283 -6.444 -6.803 1.00 18.38 89 THR A CA 1
ATOM 486 C C . THR A 1 66 ? 17.846 -5.259 -5.953 1.00 18.14 89 THR A C 1
ATOM 487 O O . THR A 1 66 ? 18.572 -4.261 -5.828 1.00 17.97 89 THR A O 1
ATOM 491 N N . LEU A 1 67 ? 16.662 -5.375 -5.360 1.00 16.25 90 LEU A N 1
ATOM 492 C CA . LEU A 1 67 ? 16.231 -4.427 -4.337 1.00 14.90 90 LEU A CA 1
ATOM 493 C C . LEU A 1 67 ? 16.665 -4.958 -2.978 1.00 13.60 90 LEU A C 1
ATOM 494 O O . LEU A 1 67 ? 16.201 -6.016 -2.531 1.00 13.24 90 LEU A O 1
ATOM 499 N N . GLU A 1 68 ? 17.578 -4.237 -2.336 1.00 13.74 91 GLU A N 1
ATOM 500 C CA . GLU A 1 68 ? 17.944 -4.500 -0.961 1.00 13.03 91 GLU A CA 1
ATOM 501 C C . GLU A 1 68 ? 16.897 -3.874 -0.044 1.00 11.99 91 GLU A C 1
ATOM 502 O O . GLU A 1 68 ? 16.057 -3.085 -0.481 1.00 11.72 91 GLU A O 1
ATOM 508 N N . MET A 1 69 ? 16.972 -4.220 1.241 1.00 12.43 92 MET A N 1
ATOM 509 C CA A MET A 1 69 ? 15.943 -3.801 2.196 0.84 11.94 92 MET A CA 1
ATOM 510 C CA B MET A 1 69 ? 15.940 -3.803 2.183 0.16 11.93 92 MET A CA 1
ATOM 511 C C . MET A 1 69 ? 15.760 -2.290 2.192 1.00 11.78 92 MET A C 1
ATOM 512 O O . MET A 1 69 ? 14.625 -1.797 2.263 1.00 11.39 92 MET A O 1
ATOM 521 N N . ASP A 1 70 ? 16.862 -1.537 2.100 1.00 12.18 93 ASP A N 1
ATOM 522 C CA . ASP A 1 70 ? 16.725 -0.082 2.181 1.00 12.23 93 ASP A CA 1
ATOM 523 C C . ASP A 1 70 ? 16.026 0.493 0.956 1.00 12.61 93 ASP A C 1
ATOM 524 O O . ASP A 1 70 ? 15.240 1.437 1.082 1.00 12.27 93 ASP A O 1
ATOM 529 N N . GLU A 1 71 ? 16.279 -0.065 -0.231 1.00 10.38 94 GLU A N 1
ATOM 530 C CA . GLU A 1 71 ? 15.621 0.443 -1.432 1.00 10.99 94 GLU A CA 1
ATOM 531 C C . GLU A 1 71 ? 14.115 0.179 -1.395 1.00 10.67 94 GLU A C 1
ATOM 532 O O . GLU A 1 71 ? 13.309 1.042 -1.777 1.00 10.69 94 GLU A O 1
ATOM 538 N N . TRP A 1 72 ? 13.725 -1.007 -0.934 1.00 12.28 95 TRP A N 1
ATOM 539 C CA . TRP A 1 72 ? 12.320 -1.327 -0.701 1.00 11.33 95 TRP A CA 1
ATOM 540 C C . TRP A 1 72 ? 11.675 -0.343 0.279 1.00 10.47 95 TRP A C 1
ATOM 541 O O . TRP A 1 72 ? 10.610 0.236 -0.008 1.00 10.46 95 TRP A O 1
ATOM 552 N N . LEU A 1 73 ? 12.333 -0.106 1.428 1.00 10.31 96 LEU A N 1
ATOM 553 C CA . LEU A 1 73 ? 11.726 0.750 2.440 1.00 9.73 96 LEU A CA 1
ATOM 554 C C . LEU A 1 73 ? 11.691 2.207 2.004 1.00 10.08 96 LEU A C 1
ATOM 555 O O . LEU A 1 73 ? 10.783 2.931 2.418 1.00 9.44 96 LEU A O 1
ATOM 560 N N . LYS A 1 74 ? 12.633 2.649 1.157 1.00 13.65 97 LYS A N 1
ATOM 561 C CA . LYS A 1 74 ? 12.568 4.014 0.631 1.00 13.92 97 LYS A CA 1
ATOM 562 C C . LYS A 1 74 ? 11.274 4.242 -0.133 1.00 13.76 97 LYS A C 1
ATOM 563 O O . LYS A 1 74 ? 10.629 5.293 0.001 1.00 13.26 97 LYS A O 1
ATOM 569 N N . ILE A 1 75 ? 10.883 3.270 -0.953 1.00 12.11 98 ILE A N 1
ATOM 570 C CA . ILE A 1 75 ? 9.642 3.397 -1.713 1.00 12.10 98 ILE A CA 1
ATOM 571 C C . ILE A 1 75 ? 8.461 3.470 -0.765 1.00 11.00 98 ILE A C 1
ATOM 572 O O . ILE A 1 75 ? 7.539 4.291 -0.940 1.00 10.53 98 ILE A O 1
ATOM 577 N N . LEU A 1 76 ? 8.479 2.621 0.263 1.00 11.60 99 LEU A N 1
ATOM 578 C CA . LEU A 1 76 ? 7.390 2.604 1.230 1.00 10.75 99 LEU A CA 1
ATOM 579 C C . LEU A 1 76 ? 7.248 3.943 1.939 1.00 10.44 99 LEU A C 1
ATOM 580 O O . LEU A 1 76 ? 6.126 4.436 2.115 1.00 10.19 99 LEU A O 1
ATOM 585 N N . ARG A 1 77 ? 8.361 4.558 2.338 1.00 11.07 100 ARG A N 1
ATOM 586 C CA . ARG A 1 77 ? 8.245 5.848 3.004 1.00 11.20 100 ARG A CA 1
ATOM 587 C C . ARG A 1 77 ? 7.647 6.895 2.071 1.00 11.11 100 ARG A C 1
ATOM 588 O O . ARG A 1 77 ? 6.819 7.719 2.496 1.00 11.02 100 ARG A O 1
ATOM 596 N N . THR A 1 78 ? 8.027 6.876 0.792 1.00 13.42 101 THR A N 1
ATOM 597 C CA . THR A 1 78 ? 7.419 7.796 -0.169 1.00 13.92 101 THR A CA 1
ATOM 598 C C . THR A 1 78 ? 5.923 7.533 -0.308 1.00 13.55 101 THR A C 1
ATOM 599 O O . THR A 1 78 ? 5.120 8.475 -0.396 1.00 13.89 101 THR A O 1
ATOM 603 N N . ARG A 1 79 ? 5.526 6.265 -0.360 1.00 11.95 102 ARG A N 1
ATOM 604 C CA . ARG A 1 79 ? 4.107 5.945 -0.470 1.00 11.81 102 ARG A CA 1
ATOM 605 C C . ARG A 1 79 ? 3.344 6.348 0.774 1.00 11.33 102 ARG A C 1
ATOM 606 O O . ARG A 1 79 ? 2.172 6.736 0.667 1.00 11.57 102 ARG A O 1
ATOM 614 N N . PHE A 1 80 ? 3.976 6.262 1.948 1.00 12.20 103 PHE A N 1
ATOM 615 C CA . PHE A 1 80 ? 3.329 6.702 3.183 1.00 12.24 103 PHE A CA 1
ATOM 616 C C . PHE A 1 80 ? 2.950 8.174 3.089 1.00 12.57 103 PHE A C 1
ATOM 617 O O . PHE A 1 80 ? 1.819 8.560 3.423 1.00 12.71 103 PHE A O 1
ATOM 625 N N . LYS A 1 81 ? 3.885 9.011 2.626 1.00 16.64 104 LYS A N 1
ATOM 626 C CA . LYS A 1 81 ? 3.615 10.444 2.482 1.00 17.47 104 LYS A CA 1
ATOM 627 C C . LYS A 1 81 ? 2.457 10.699 1.530 1.00 17.87 104 LYS A C 1
ATOM 628 O O . LYS A 1 81 ? 1.594 11.543 1.804 1.00 18.39 104 LYS A O 1
ATOM 634 N N . ARG A 1 82 ? 2.408 9.977 0.413 1.00 19.97 105 ARG A N 1
ATOM 635 C CA . ARG A 1 82 ? 1.330 10.188 -0.551 1.00 20.62 105 ARG A CA 1
ATOM 636 C C . ARG A 1 82 ? -0.027 9.773 0.002 1.00 20.46 105 ARG A C 1
ATOM 637 O O . ARG A 1 82 ? -1.041 10.395 -0.332 1.00 21.16 105 ARG A O 1
ATOM 645 N N . ALA A 1 83 ? -0.069 8.735 0.836 1.00 13.26 106 ALA A N 1
ATOM 646 C CA . ALA A 1 83 ? -1.322 8.286 1.436 1.00 13.16 106 ALA A CA 1
ATOM 647 C C . ALA A 1 83 ? -1.797 9.176 2.584 1.00 13.29 106 ALA A C 1
ATOM 648 O O . ALA A 1 83 ? -3.002 9.214 2.864 1.00 13.66 106 ALA A O 1
ATOM 650 N N . ASP A 1 84 ? -0.882 9.877 3.259 1.00 13.40 107 ASP A N 1
ATOM 651 C CA . ASP A 1 84 ? -1.190 10.648 4.465 1.00 14.27 107 ASP A CA 1
ATOM 652 C C . ASP A 1 84 ? -1.759 12.003 4.054 1.00 14.98 107 ASP A C 1
ATOM 653 O O . ASP A 1 84 ? -1.110 13.052 4.151 1.00 15.63 107 ASP A O 1
ATOM 658 N N . ALA A 1 85 ? -3.025 11.972 3.616 1.00 14.18 108 ALA A N 1
ATOM 659 C CA . ALA A 1 85 ? -3.644 13.133 2.982 1.00 14.72 108 ALA A CA 1
ATOM 660 C C . ALA A 1 85 ? -3.736 14.346 3.907 1.00 15.53 108 ALA A C 1
ATOM 661 O O . ALA A 1 85 ? -3.751 15.488 3.427 1.00 15.95 108 ALA A O 1
ATOM 663 N N . ASN A 1 86 ? -3.800 14.138 5.219 1.00 15.06 109 ASN A N 1
ATOM 664 C CA . ASN A 1 86 ? -3.869 15.260 6.150 1.00 15.78 109 ASN A CA 1
ATOM 665 C C . ASN A 1 86 ? -2.554 15.543 6.872 1.00 16.15 109 ASN A C 1
ATOM 666 O O . ASN A 1 86 ? -2.553 16.270 7.870 1.00 16.78 109 ASN A O 1
ATOM 671 N N . LYS A 1 87 ? -1.445 14.988 6.397 1.00 22.35 110 LYS A N 1
ATOM 672 C CA . LYS A 1 87 ? -0.097 15.397 6.785 1.00 22.70 110 LYS A CA 1
ATOM 673 C C . LYS A 1 87 ? 0.248 15.170 8.251 1.00 23.34 110 LYS A C 1
ATOM 674 O O . LYS A 1 87 ? 1.283 15.681 8.717 1.00 23.58 110 LYS A O 1
ATOM 680 N N . ASP A 1 88 ? -0.552 14.413 8.997 1.00 17.85 111 ASP A N 1
ATOM 681 C CA . ASP A 1 88 ? -0.321 14.296 10.433 1.00 18.45 111 ASP A CA 1
ATOM 682 C C . ASP A 1 88 ? 0.632 13.169 10.836 1.00 18.35 111 ASP A C 1
ATOM 683 O O . ASP A 1 88 ? 0.842 12.970 12.039 1.00 18.63 111 ASP A O 1
ATOM 688 N N . GLY A 1 89 ? 1.225 12.450 9.881 1.00 17.79 112 GLY A N 1
ATOM 689 C CA . GLY A 1 89 ? 2.136 11.364 10.199 1.00 17.62 112 GLY A CA 1
ATOM 690 C C . GLY A 1 89 ? 1.459 10.098 10.658 1.00 16.48 112 GLY A C 1
ATOM 691 O O . GLY A 1 89 ? 2.136 9.177 11.139 1.00 15.89 112 GLY A O 1
ATOM 692 N N . LYS A 1 90 ? 0.146 10.004 10.501 1.00 20.56 113 LYS A N 1
ATOM 693 C CA . LYS A 1 90 ? -0.605 8.830 10.899 1.00 20.07 113 LYS A CA 1
ATOM 694 C C . LYS A 1 90 ? -1.480 8.429 9.728 1.00 19.61 113 LYS A C 1
ATOM 695 O O . LYS A 1 90 ? -2.077 9.294 9.074 1.00 19.83 113 LYS A O 1
ATOM 701 N N . LEU A 1 91 ? -1.564 7.134 9.457 1.00 14.62 114 LEU A N 1
ATOM 702 C CA . LEU A 1 91 ? -2.468 6.616 8.435 1.00 14.01 114 LEU A CA 1
ATOM 703 C C . LEU A 1 91 ? -3.656 5.971 9.128 1.00 15.09 114 LEU A C 1
ATOM 704 O O . LEU A 1 91 ? -3.503 4.958 9.818 1.00 15.32 114 LEU A O 1
ATOM 709 N N . THR A 1 92 ? -4.837 6.550 8.930 1.00 20.19 115 THR A N 1
ATOM 710 C CA . THR A 1 92 ? -6.072 5.967 9.427 1.00 21.04 115 THR A CA 1
ATOM 711 C C . THR A 1 92 ? -6.667 5.044 8.367 1.00 20.03 115 THR A C 1
ATOM 712 O O . THR A 1 92 ? -6.180 4.951 7.241 1.00 18.69 115 THR A O 1
ATOM 716 N N . ALA A 1 93 ? -7.767 4.375 8.731 1.00 20.24 116 ALA A N 1
ATOM 717 C CA . ALA A 1 93 ? -8.395 3.411 7.834 1.00 19.89 116 ALA A CA 1
ATOM 718 C C . ALA A 1 93 ? -8.828 4.063 6.523 1.00 19.68 116 ALA A C 1
ATOM 719 O O . ALA A 1 93 ? -8.644 3.483 5.449 1.00 19.44 116 ALA A O 1
ATOM 721 N N . ALA A 1 94 ? -9.390 5.268 6.585 1.00 17.63 117 ALA A N 1
ATOM 722 C CA . ALA A 1 94 ? -9.846 5.918 5.357 1.00 17.46 117 ALA A CA 1
ATOM 723 C C . ALA A 1 94 ? -8.674 6.241 4.436 1.00 16.72 117 ALA A C 1
ATOM 724 O O . ALA A 1 94 ? -8.774 6.106 3.212 1.00 16.55 117 ALA A O 1
ATOM 726 N N . GLU A 1 95 ? -7.547 6.675 5.008 1.00 15.35 118 GLU A N 1
ATOM 727 C CA . GLU A 1 95 ? -6.369 6.930 4.194 1.00 14.39 118 GLU A CA 1
ATOM 728 C C . GLU A 1 95 ? -5.811 5.636 3.622 1.00 14.25 118 GLU A C 1
ATOM 729 O O . GLU A 1 95 ? -5.389 5.602 2.462 1.00 13.89 118 GLU A O 1
ATOM 735 N N . LEU A 1 96 ? -5.827 4.548 4.414 1.00 16.55 119 LEU A N 1
ATOM 736 C CA . LEU A 1 96 ? -5.325 3.264 3.927 1.00 16.52 119 LEU A CA 1
ATOM 737 C C . LEU A 1 96 ? -6.201 2.692 2.826 1.00 16.70 119 LEU A C 1
ATOM 738 O O . LEU A 1 96 ? -5.699 1.997 1.941 1.00 16.45 119 LEU A O 1
ATOM 743 N N . ASP A 1 97 ? -7.501 2.983 2.848 1.00 23.56 120 ASP A N 1
ATOM 744 C CA . ASP A 1 97 ? -8.388 2.461 1.816 1.00 23.47 120 ASP A CA 1
ATOM 745 C C . ASP A 1 97 ? -8.420 3.327 0.557 1.00 23.32 120 ASP A C 1
ATOM 746 O O . ASP A 1 97 ? -8.997 2.910 -0.451 1.00 23.41 120 ASP A O 1
ATOM 751 N N . SER A 1 98 ? -7.806 4.507 0.579 1.00 17.40 121 SER A N 1
ATOM 752 C CA . SER A 1 98 ? -7.740 5.347 -0.615 1.00 17.19 121 SER A CA 1
ATOM 753 C C . SER A 1 98 ? -6.828 4.702 -1.653 1.00 17.04 121 SER A C 1
ATOM 754 O O . SER A 1 98 ? -6.068 3.781 -1.357 1.00 16.97 121 SER A O 1
ATOM 757 N N . LYS A 1 99 ? -6.871 5.217 -2.882 1.00 28.04 122 LYS A N 1
ATOM 758 C CA . LYS A 1 99 ? -5.997 4.683 -3.926 1.00 28.11 122 LYS A CA 1
ATOM 759 C C . LYS A 1 99 ? -4.529 4.719 -3.501 1.00 27.98 122 LYS A C 1
ATOM 760 O O . LYS A 1 99 ? -3.800 3.730 -3.650 1.00 28.46 122 LYS A O 1
ATOM 766 N N . ALA A 1 100 ? -4.080 5.850 -2.948 1.00 18.72 123 ALA A N 1
ATOM 767 C CA . ALA A 1 100 ? -2.698 5.947 -2.482 1.00 18.54 123 ALA A CA 1
ATOM 768 C C . ALA A 1 100 ? -2.441 5.017 -1.299 1.00 18.52 123 ALA A C 1
ATOM 769 O O . ALA A 1 100 ? -1.345 4.457 -1.159 1.00 18.35 123 ALA A O 1
ATOM 771 N N . GLY A 1 101 ? -3.441 4.842 -0.431 1.00 14.47 124 GLY A N 1
ATOM 772 C CA . GLY A 1 101 ? -3.282 3.941 0.696 1.00 14.31 124 GLY A CA 1
ATOM 773 C C . GLY A 1 101 ? -3.111 2.495 0.282 1.00 14.81 124 GLY A C 1
ATOM 774 O O . GLY A 1 101 ? -2.392 1.735 0.952 1.00 14.64 124 GLY A O 1
ATOM 775 N N . GLN A 1 102 ? -3.746 2.098 -0.825 1.00 21.13 125 GLN A N 1
ATOM 776 C CA . GLN A 1 102 ? -3.576 0.746 -1.346 1.00 21.51 125 GLN A CA 1
ATOM 777 C C . GLN A 1 102 ? -2.122 0.456 -1.682 1.00 21.41 125 GLN A C 1
ATOM 778 O O . GLN A 1 102 ? -1.667 -0.686 -1.546 1.00 21.51 125 GLN A O 1
ATOM 784 N N . GLY A 1 103 ? -1.382 1.472 -2.122 1.00 13.42 126 GLY A N 1
ATOM 785 C CA . GLY A 1 103 ? 0.029 1.295 -2.391 1.00 13.60 126 GLY A CA 1
ATOM 786 C C . GLY A 1 103 ? 0.854 1.043 -1.147 1.00 12.89 126 GLY A C 1
ATOM 787 O O . GLY A 1 103 ? 1.869 0.349 -1.214 1.00 13.18 126 GLY A O 1
ATOM 788 N N . VAL A 1 104 ? 0.457 1.620 -0.008 1.00 12.42 127 VAL A N 1
ATOM 789 C CA . VAL A 1 104 ? 1.064 1.241 1.272 1.00 11.57 127 VAL A CA 1
ATOM 790 C C . VAL A 1 104 ? 0.686 -0.193 1.641 1.00 12.14 127 VAL A C 1
ATOM 791 O O . VAL A 1 104 ? 1.541 -0.990 2.045 1.00 11.84 127 VAL A O 1
ATOM 795 N N . LEU A 1 105 ? -0.588 -0.553 1.470 1.00 13.93 128 LEU A N 1
ATOM 796 C CA . LEU A 1 105 ? -1.061 -1.853 1.934 1.00 14.14 128 LEU A CA 1
ATOM 797 C C . LEU A 1 105 ? -0.300 -2.993 1.259 1.00 14.34 128 LEU A C 1
ATOM 798 O O . LEU A 1 105 ? 0.009 -4.006 1.905 1.00 13.95 128 LEU A O 1
ATOM 803 N N . VAL A 1 106 ? 0.005 -2.857 -0.036 1.00 13.55 129 VAL A N 1
ATOM 804 C CA . VAL A 1 106 ? 0.682 -3.933 -0.764 1.00 13.67 129 VAL A CA 1
ATOM 805 C C . VAL A 1 106 ? 2.147 -4.064 -0.378 1.00 13.57 129 VAL A C 1
ATOM 806 O O . VAL A 1 106 ? 2.803 -5.025 -0.789 1.00 13.65 129 VAL A O 1
ATOM 810 N N . MET A 1 107 ? 2.683 -3.136 0.406 1.00 11.23 130 MET A N 1
ATOM 811 C CA . MET A 1 107 ? 4.055 -3.251 0.891 1.00 11.01 130 MET A CA 1
ATOM 812 C C . MET A 1 107 ? 4.146 -3.648 2.359 1.00 10.18 130 MET A C 1
ATOM 813 O O . MET A 1 107 ? 5.248 -3.956 2.836 1.00 9.85 130 MET A O 1
ATOM 818 N N . ILE A 1 108 ? 3.035 -3.645 3.093 1.00 14.70 131 ILE A N 1
ATOM 819 C CA . ILE A 1 108 ? 3.071 -3.936 4.527 1.00 13.93 131 ILE A CA 1
ATOM 820 C C . ILE A 1 108 ? 2.326 -5.199 4.905 1.00 14.00 131 ILE A C 1
ATOM 821 O O . ILE A 1 108 ? 2.339 -5.568 6.089 1.00 13.43 131 ILE A O 1
ATOM 826 N N . MET A 1 109 ? 1.648 -5.845 3.968 1.00 21.93 132 MET A N 1
ATOM 827 C CA A MET A 1 109 ? 1.107 -7.161 4.236 0.47 21.97 132 MET A CA 1
ATOM 828 C CA B MET A 1 109 ? 0.973 -7.123 4.192 0.53 22.02 132 MET A CA 1
ATOM 829 C C . MET A 1 109 ? 1.260 -8.022 3.000 1.00 22.87 132 MET A C 1
ATOM 830 O O . MET A 1 109 ? 1.076 -7.579 1.864 1.00 23.56 132 MET A O 1
ATOM 839 N N . LYS A 1 110 ? 1.674 -9.253 3.244 1.00 20.90 133 LYS A N 1
ATOM 840 C CA . LYS A 1 110 ? 1.829 -10.201 2.155 1.00 21.63 133 LYS A CA 1
ATOM 841 C C . LYS A 1 110 ? 0.484 -10.351 1.440 1.00 21.87 133 LYS A C 1
ATOM 842 O O . LYS A 1 110 ? 0.388 -10.325 0.202 1.00 22.33 133 LYS A O 1
ATOM 849 N N . ALA B 1 1 ? 36.117 -4.744 15.188 1.00 68.32 24 ALA B N 1
ATOM 850 C CA . ALA B 1 1 ? 37.118 -5.733 14.807 1.00 66.77 24 ALA B CA 1
ATOM 851 C C . ALA B 1 1 ? 37.924 -5.245 13.609 1.00 63.11 24 ALA B C 1
ATOM 852 O O . ALA B 1 1 ? 37.821 -4.083 13.211 1.00 62.01 24 ALA B O 1
ATOM 854 N N . SER B 1 2 ? 38.735 -6.133 13.043 1.00 42.79 25 SER B N 1
ATOM 855 C CA . SER B 1 2 ? 39.491 -5.815 11.843 1.00 39.48 25 SER B CA 1
ATOM 856 C C . SER B 1 2 ? 38.698 -6.226 10.610 1.00 35.53 25 SER B C 1
ATOM 857 O O . SER B 1 2 ? 37.676 -6.910 10.695 1.00 36.80 25 SER B O 1
ATOM 860 N N . GLY B 1 3 ? 39.191 -5.800 9.446 1.00 32.68 26 GLY B N 1
ATOM 861 C CA . GLY B 1 3 ? 38.561 -6.203 8.202 1.00 29.41 26 GLY B CA 1
ATOM 862 C C . GLY B 1 3 ? 38.611 -7.703 8.001 1.00 29.55 26 GLY B C 1
ATOM 863 O O . GLY B 1 3 ? 37.615 -8.320 7.618 1.00 29.46 26 GLY B O 1
ATOM 864 N N . ALA B 1 4 ? 39.773 -8.312 8.265 1.00 32.10 27 ALA B N 1
ATOM 865 C CA . ALA B 1 4 ? 39.893 -9.764 8.154 1.00 33.19 27 ALA B CA 1
ATOM 866 C C . ALA B 1 4 ? 38.941 -10.470 9.112 1.00 35.12 27 ALA B C 1
ATOM 867 O O . ALA B 1 4 ? 38.274 -11.438 8.732 1.00 35.44 27 ALA B O 1
ATOM 869 N N . ASP B 1 5 ? 38.858 -9.990 10.356 1.00 48.19 28 ASP B N 1
ATOM 870 C CA . ASP B 1 5 ? 37.937 -10.589 11.316 1.00 50.48 28 ASP B CA 1
ATOM 871 C C . ASP B 1 5 ? 36.487 -10.412 10.885 1.00 51.04 28 ASP B C 1
ATOM 872 O O . ASP B 1 5 ? 35.658 -11.297 11.119 1.00 51.78 28 ASP B O 1
ATOM 877 N N . ALA B 1 6 ? 36.163 -9.283 10.249 1.00 42.38 29 ALA B N 1
ATOM 878 C CA . ALA B 1 6 ? 34.803 -9.081 9.766 1.00 39.32 29 ALA B CA 1
ATOM 879 C C . ALA B 1 6 ? 34.483 -10.017 8.608 1.00 35.37 29 ALA B C 1
ATOM 880 O O . ALA B 1 6 ? 33.382 -10.576 8.542 1.00 34.77 29 ALA B O 1
ATOM 882 N N . LEU B 1 7 ? 35.430 -10.191 7.678 1.00 35.32 30 LEU B N 1
ATOM 883 C CA . LEU B 1 7 ? 35.231 -11.145 6.593 1.00 33.38 30 LEU B CA 1
ATOM 884 C C . LEU B 1 7 ? 35.079 -12.565 7.127 1.00 36.23 30 LEU B C 1
ATOM 885 O O . LEU B 1 7 ? 34.231 -13.327 6.650 1.00 35.39 30 LEU B O 1
ATOM 890 N N . LYS B 1 8 ? 35.895 -12.939 8.116 1.00 37.34 31 LYS B N 1
ATOM 891 C CA . LYS B 1 8 ? 35.772 -14.266 8.716 1.00 40.18 31 LYS B CA 1
ATOM 892 C C . LYS B 1 8 ? 34.422 -14.439 9.402 1.00 41.33 31 LYS B C 1
ATOM 893 O O . LYS B 1 8 ? 33.831 -15.523 9.363 1.00 42.60 31 LYS B O 1
ATOM 899 N N . ALA B 1 9 ? 33.909 -13.375 10.024 1.00 54.26 32 ALA B N 1
ATOM 900 C CA . ALA B 1 9 ? 32.615 -13.467 10.692 1.00 54.70 32 ALA B CA 1
ATOM 901 C C . ALA B 1 9 ? 31.484 -13.720 9.705 1.00 52.76 32 ALA B C 1
ATOM 902 O O . ALA B 1 9 ? 30.491 -14.368 10.058 1.00 54.79 32 ALA B O 1
ATOM 904 N N . LEU B 1 10 ? 31.612 -13.226 8.474 1.00 53.19 33 LEU B N 1
ATOM 905 C CA . LEU B 1 10 ? 30.616 -13.438 7.435 1.00 51.24 33 LEU B CA 1
ATOM 906 C C . LEU B 1 10 ? 30.926 -14.647 6.554 1.00 54.96 33 LEU B C 1
ATOM 907 O O . LEU B 1 10 ? 30.447 -14.709 5.415 1.00 53.76 33 LEU B O 1
ATOM 912 N N . ASN B 1 11 ? 31.708 -15.603 7.059 1.00 75.12 34 ASN B N 1
ATOM 913 C CA . ASN B 1 11 ? 32.086 -16.814 6.323 1.00 77.63 34 ASN B CA 1
ATOM 914 C C . ASN B 1 11 ? 32.735 -16.472 4.978 1.00 76.78 34 ASN B C 1
ATOM 915 O O . ASN B 1 11 ? 32.281 -16.885 3.909 1.00 76.15 34 ASN B O 1
ATOM 920 N N . LYS B 1 12 ? 33.815 -15.696 5.052 1.00 47.13 35 LYS B N 1
ATOM 921 C CA . LYS B 1 12 ? 34.584 -15.313 3.876 1.00 44.97 35 LYS B CA 1
ATOM 922 C C . LYS B 1 12 ? 36.071 -15.391 4.200 1.00 44.63 35 LYS B C 1
ATOM 923 O O . LYS B 1 12 ? 36.474 -15.390 5.366 1.00 45.95 35 LYS B O 1
ATOM 929 N N . ASP B 1 13 ? 36.884 -15.469 3.147 1.00 36.99 36 ASP B N 1
ATOM 930 C CA . ASP B 1 13 ? 38.326 -15.599 3.287 1.00 38.13 36 ASP B CA 1
ATOM 931 C C . ASP B 1 13 ? 38.987 -14.223 3.394 1.00 34.97 36 ASP B C 1
ATOM 932 O O . ASP B 1 13 ? 38.363 -13.184 3.170 1.00 31.86 36 ASP B O 1
ATOM 937 N N . ASN B 1 14 ? 40.284 -14.231 3.721 1.00 44.75 37 ASN B N 1
ATOM 938 C CA . ASN B 1 14 ? 40.993 -12.993 4.042 1.00 41.56 37 ASN B CA 1
ATOM 939 C C . ASN B 1 14 ? 41.123 -12.055 2.846 1.00 37.66 37 ASN B C 1
ATOM 940 O O . ASN B 1 14 ? 41.190 -10.834 3.027 1.00 34.98 37 ASN B O 1
ATOM 945 N N . ASP B 1 15 ? 41.183 -12.587 1.626 1.00 33.48 38 ASP B N 1
ATOM 946 C CA . ASP B 1 15 ? 41.326 -11.760 0.436 1.00 32.44 38 ASP B CA 1
ATOM 947 C C . ASP B 1 15 ? 40.012 -11.602 -0.323 1.00 30.89 38 ASP B C 1
ATOM 948 O O . ASP B 1 15 ? 40.023 -11.216 -1.497 1.00 31.11 38 ASP B O 1
ATOM 953 N N . ASP B 1 16 ? 38.888 -11.912 0.322 1.00 29.94 39 ASP B N 1
ATOM 954 C CA . ASP B 1 16 ? 37.565 -11.716 -0.248 1.00 28.76 39 ASP B CA 1
ATOM 955 C C . ASP B 1 16 ? 37.094 -10.286 0.016 1.00 25.52 39 ASP B C 1
ATOM 956 O O . ASP B 1 16 ? 37.818 -9.459 0.576 1.00 24.41 39 ASP B O 1
ATOM 961 N N . SER B 1 17 ? 35.869 -9.976 -0.407 1.00 26.50 40 SER B N 1
ATOM 962 C CA . SER B 1 17 ? 35.355 -8.625 -0.244 1.00 23.07 40 SER B CA 1
ATOM 963 C C . SER B 1 17 ? 33.858 -8.669 0.029 1.00 25.06 40 SER B C 1
ATOM 964 O O . SER B 1 17 ? 33.184 -9.667 -0.242 1.00 28.74 40 SER B O 1
ATOM 967 N N . LEU B 1 18 ? 33.348 -7.569 0.575 1.00 21.88 41 LEU B N 1
ATOM 968 C CA . LEU B 1 18 ? 31.927 -7.435 0.861 1.00 22.98 41 LEU B CA 1
ATOM 969 C C . LEU B 1 18 ? 31.274 -6.536 -0.178 1.00 21.24 41 LEU B C 1
ATOM 970 O O . LEU B 1 18 ? 31.828 -5.495 -0.545 1.00 17.34 41 LEU B O 1
ATOM 975 N N . GLU B 1 19 ? 30.113 -6.945 -0.663 1.00 24.03 42 GLU B N 1
ATOM 976 C CA . GLU B 1 19 ? 29.328 -6.139 -1.585 1.00 23.26 42 GLU B CA 1
ATOM 977 C C . GLU B 1 19 ? 28.079 -5.621 -0.882 1.00 20.45 42 GLU B C 1
ATOM 978 O O . GLU B 1 19 ? 27.806 -5.950 0.277 1.00 19.11 42 GLU B O 1
ATOM 984 N N . ILE B 1 20 ? 27.332 -4.770 -1.581 1.00 18.06 43 ILE B N 1
ATOM 985 C CA . ILE B 1 20 ? 26.336 -3.971 -0.876 1.00 17.78 43 ILE B CA 1
ATOM 986 C C . ILE B 1 20 ? 25.200 -4.833 -0.323 1.00 17.48 43 ILE B C 1
ATOM 987 O O . ILE B 1 20 ? 24.716 -4.581 0.783 1.00 17.00 43 ILE B O 1
ATOM 992 N N . ALA B 1 21 ? 24.793 -5.894 -1.037 1.00 15.37 44 ALA B N 1
ATOM 993 C CA . ALA B 1 21 ? 23.682 -6.699 -0.520 1.00 14.99 44 ALA B CA 1
ATOM 994 C C . ALA B 1 21 ? 24.027 -7.348 0.818 1.00 15.05 44 ALA B C 1
ATOM 995 O O . ALA B 1 21 ? 23.206 -7.329 1.743 1.00 14.62 44 ALA B O 1
ATOM 997 N N . GLU B 1 22 ? 25.238 -7.917 0.950 1.00 19.97 45 GLU B N 1
ATOM 998 C CA . GLU B 1 22 ? 25.628 -8.540 2.214 1.00 19.96 45 GLU B CA 1
ATOM 999 C C . GLU B 1 22 ? 25.749 -7.503 3.312 1.00 19.77 45 GLU B C 1
ATOM 1000 O O . GLU B 1 22 ? 25.407 -7.773 4.467 1.00 19.49 45 GLU B O 1
ATOM 1006 N N . VAL B 1 23 ? 26.266 -6.324 2.970 1.00 12.72 46 VAL B N 1
ATOM 1007 C CA . VAL B 1 23 ? 26.419 -5.255 3.954 1.00 12.16 46 VAL B CA 1
ATOM 1008 C C . VAL B 1 23 ? 25.062 -4.763 4.449 1.00 11.66 46 VAL B C 1
ATOM 1009 O O . VAL B 1 23 ? 24.855 -4.587 5.657 1.00 11.08 46 VAL B O 1
ATOM 1013 N N . ILE B 1 24 ? 24.117 -4.535 3.532 1.00 12.96 47 ILE B N 1
ATOM 1014 C CA . ILE B 1 24 ? 22.794 -4.059 3.946 1.00 11.92 47 ILE B CA 1
ATOM 1015 C C . ILE B 1 24 ? 22.105 -5.098 4.822 1.00 11.67 47 ILE B C 1
ATOM 1016 O O . ILE B 1 24 ? 21.472 -4.763 5.831 1.00 10.72 47 ILE B O 1
ATOM 1021 N N . HIS B 1 25 ? 22.200 -6.376 4.449 1.00 15.61 48 HIS B N 1
ATOM 1022 C CA . HIS B 1 25 ? 21.567 -7.401 5.271 1.00 15.10 48 HIS B CA 1
ATOM 1023 C C . HIS B 1 25 ? 22.179 -7.447 6.666 1.00 15.24 48 HIS B C 1
ATOM 1024 O O . HIS B 1 25 ? 21.457 -7.511 7.675 1.00 14.35 48 HIS B O 1
ATOM 1031 N N . ALA B 1 26 ? 23.507 -7.372 6.753 1.00 12.48 49 ALA B N 1
ATOM 1032 C CA . ALA B 1 26 ? 24.146 -7.331 8.066 1.00 12.38 49 ALA B CA 1
ATOM 1033 C C . ALA B 1 26 ? 23.764 -6.064 8.835 1.00 11.91 49 ALA B C 1
ATOM 1034 O O . ALA B 1 26 ? 23.625 -6.094 10.067 1.00 11.60 49 ALA B O 1
ATOM 1036 N N . GLY B 1 27 ? 23.630 -4.932 8.138 1.00 12.05 50 GLY B N 1
ATOM 1037 C CA . GLY B 1 27 ? 23.168 -3.713 8.795 1.00 10.82 50 GLY B CA 1
ATOM 1038 C C . GLY B 1 27 ? 21.769 -3.841 9.364 1.00 10.03 50 GLY B C 1
ATOM 1039 O O . GLY B 1 27 ? 21.472 -3.289 10.432 1.00 9.56 50 GLY B O 1
ATOM 1040 N N . ALA B 1 28 ? 20.885 -4.543 8.654 1.00 12.08 51 ALA B N 1
ATOM 1041 C CA . ALA B 1 28 ? 19.518 -4.724 9.135 1.00 11.22 51 ALA B CA 1
ATOM 1042 C C . ALA B 1 28 ? 19.502 -5.584 10.386 1.00 11.54 51 ALA B C 1
ATOM 1043 O O . ALA B 1 28 ? 18.746 -5.314 11.330 1.00 11.20 51 ALA B O 1
ATOM 1045 N N . THR B 1 29 ? 20.314 -6.637 10.414 1.00 14.07 52 THR B N 1
ATOM 1046 C CA A THR B 1 29 ? 20.405 -7.478 11.602 0.55 14.41 52 THR B CA 1
ATOM 1047 C CA B THR B 1 29 ? 20.336 -7.449 11.620 0.45 14.39 52 THR B CA 1
ATOM 1048 C C . THR B 1 29 ? 20.965 -6.692 12.779 1.00 14.83 52 THR B C 1
ATOM 1049 O O . THR B 1 29 ? 20.488 -6.811 13.911 1.00 14.83 52 THR B O 1
ATOM 1056 N N . THR B 1 30 ? 21.985 -5.871 12.516 1.00 12.73 53 THR B N 1
ATOM 1057 C CA . THR B 1 30 ? 22.607 -5.090 13.583 1.00 13.09 53 THR B CA 1
ATOM 1058 C C . THR B 1 30 ? 21.640 -4.064 14.176 1.00 12.61 53 THR B C 1
ATOM 1059 O O . THR B 1 30 ? 21.646 -3.830 15.389 1.00 13.00 53 THR B O 1
ATOM 1063 N N . PHE B 1 31 ? 20.814 -3.435 13.336 1.00 13.10 54 PHE B N 1
ATOM 1064 C CA . PHE B 1 31 ? 19.807 -2.492 13.822 1.00 12.70 54 PHE B CA 1
ATOM 1065 C C . PHE B 1 31 ? 19.011 -3.088 14.970 1.00 13.45 54 PHE B C 1
ATOM 1066 O O . PHE B 1 31 ? 18.891 -2.486 16.046 1.00 14.21 54 PHE B O 1
ATOM 1074 N N . THR B 1 32 ? 18.484 -4.288 14.762 1.00 17.31 55 THR B N 1
ATOM 1075 C CA . THR B 1 32 ? 17.674 -4.922 15.789 1.00 17.66 55 THR B CA 1
ATOM 1076 C C . THR B 1 32 ? 18.536 -5.371 16.965 1.00 18.54 55 THR B C 1
ATOM 1077 O O . THR B 1 32 ? 18.124 -5.239 18.122 1.00 18.97 55 THR B O 1
ATOM 1081 N N . ALA B 1 33 ? 19.766 -5.825 16.696 1.00 17.21 56 ALA B N 1
ATOM 1082 C CA . ALA B 1 33 ? 20.629 -6.338 17.761 1.00 17.66 56 ALA B CA 1
ATOM 1083 C C . ALA B 1 33 ? 21.089 -5.255 18.729 1.00 18.10 56 ALA B C 1
ATOM 1084 O O . ALA B 1 33 ? 21.392 -5.560 19.892 1.00 18.21 56 ALA B O 1
ATOM 1086 N N . ILE B 1 34 ? 21.177 -4.004 18.285 1.00 15.55 57 ILE B N 1
ATOM 1087 C CA . ILE B 1 34 ? 21.584 -2.903 19.155 1.00 15.60 57 ILE B CA 1
ATOM 1088 C C . ILE B 1 34 ? 20.378 -2.147 19.712 1.00 15.94 57 ILE B C 1
ATOM 1089 O O . ILE B 1 34 ? 20.532 -1.037 20.225 1.00 15.96 57 ILE B O 1
ATOM 1094 N N . ASN B 1 35 ? 19.182 -2.738 19.636 1.00 16.96 58 ASN B N 1
ATOM 1095 C CA . ASN B 1 35 ? 17.932 -2.091 20.022 1.00 17.30 58 ASN B CA 1
ATOM 1096 C C . ASN B 1 35 ? 17.259 -2.929 21.110 1.00 17.22 58 ASN B C 1
ATOM 1097 O O . ASN B 1 35 ? 16.276 -3.641 20.843 1.00 16.85 58 ASN B O 1
ATOM 1102 N N . PRO B 1 36 ? 17.727 -2.833 22.354 1.00 19.49 59 PRO B N 1
ATOM 1103 C CA . PRO B 1 36 ? 17.275 -3.755 23.414 1.00 19.40 59 PRO B CA 1
ATOM 1104 C C . PRO B 1 36 ? 16.020 -3.340 24.171 1.00 19.71 59 PRO B C 1
ATOM 1105 O O . PRO B 1 36 ? 15.686 -3.996 25.165 1.00 19.90 59 PRO B O 1
ATOM 1109 N N . ASP B 1 37 ? 15.298 -2.310 23.735 1.00 19.10 60 ASP B N 1
ATOM 1110 C CA . ASP B 1 37 ? 14.156 -1.802 24.490 1.00 19.46 60 ASP B CA 1
ATOM 1111 C C . ASP B 1 37 ? 12.798 -2.259 23.968 1.00 19.27 60 ASP B C 1
ATOM 1112 O O . ASP B 1 37 ? 11.776 -1.794 24.477 1.00 19.73 60 ASP B O 1
ATOM 1117 N N . GLY B 1 38 ? 12.752 -3.167 22.995 1.00 25.57 61 GLY B N 1
ATOM 1118 C CA . GLY B 1 38 ? 11.483 -3.745 22.586 1.00 25.24 61 GLY B CA 1
ATOM 1119 C C . GLY B 1 38 ? 10.680 -2.919 21.609 1.00 25.35 61 GLY B C 1
ATOM 1120 O O . GLY B 1 38 ? 9.537 -3.276 21.302 1.00 25.18 61 GLY B O 1
ATOM 1121 N N . ASP B 1 39 ? 11.233 -1.825 21.115 1.00 15.65 62 ASP B N 1
ATOM 1122 C CA . ASP B 1 39 ? 10.593 -0.999 20.114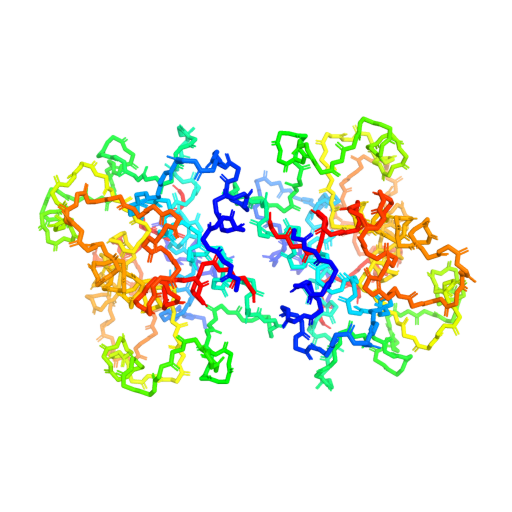 1.00 15.77 62 ASP B CA 1
ATOM 1123 C C . ASP B 1 39 ? 11.167 -1.352 18.734 1.00 14.93 62 ASP B C 1
ATOM 1124 O O . ASP B 1 39 ? 11.979 -2.271 18.583 1.00 14.30 62 ASP B O 1
ATOM 1129 N N . THR B 1 40 ? 10.791 -0.594 17.707 1.00 15.54 63 THR B N 1
ATOM 1130 C CA . THR B 1 40 ? 11.357 -0.790 16.380 1.00 14.64 63 THR B CA 1
ATOM 1131 C C . THR B 1 40 ? 12.209 0.395 15.940 1.00 15.12 63 THR B C 1
ATOM 1132 O O . THR B 1 40 ? 12.435 0.574 14.739 1.00 14.36 63 THR B O 1
ATOM 1136 N N . THR B 1 41 ? 12.704 1.194 16.890 1.00 12.82 64 THR B N 1
ATOM 1137 C CA . THR B 1 41 ? 13.323 2.491 16.624 1.00 13.45 64 THR B CA 1
ATOM 1138 C C . THR B 1 41 ? 14.616 2.639 17.416 1.00 13.34 64 THR B C 1
ATOM 1139 O O . THR B 1 41 ? 14.673 2.311 18.608 1.00 13.80 64 THR B O 1
ATOM 1143 N N . LEU B 1 42 ? 15.634 3.197 16.768 1.00 14.49 65 LEU B N 1
ATOM 1144 C CA . LEU B 1 42 ? 16.867 3.548 17.459 1.00 14.19 65 LEU B CA 1
ATOM 1145 C C . LEU B 1 42 ? 16.775 4.977 17.971 1.00 14.82 65 LEU B C 1
ATOM 1146 O O . LEU B 1 42 ? 16.535 5.912 17.200 1.00 14.84 65 LEU B O 1
ATOM 1151 N N . GLU B 1 43 ? 16.938 5.135 19.280 1.00 15.71 66 GLU B N 1
ATOM 1152 C CA . GLU B 1 43 ? 17.076 6.436 19.903 1.00 16.01 66 GLU B CA 1
ATOM 1153 C C . GLU B 1 43 ? 18.553 6.808 19.968 1.00 15.35 66 GLU B C 1
ATOM 1154 O O . GLU B 1 43 ? 19.436 5.971 19.793 1.00 14.73 66 GLU B O 1
ATOM 1160 N N . SER B 1 44 ? 18.823 8.091 20.218 1.00 21.79 67 SER B N 1
ATOM 1161 C CA . SER B 1 44 ? 20.208 8.538 20.166 1.00 21.34 67 SER B CA 1
ATOM 1162 C C . SER B 1 44 ? 21.076 7.787 21.168 1.00 21.05 67 SER B C 1
ATOM 1163 O O . SER B 1 44 ? 22.244 7.498 20.886 1.00 20.66 67 SER B O 1
ATOM 1166 N N . GLY B 1 45 ? 20.523 7.435 22.331 1.00 23.70 68 GLY B N 1
ATOM 1167 C CA . GLY B 1 45 ? 21.318 6.715 23.306 1.00 23.49 68 GLY B CA 1
ATOM 1168 C C . GLY B 1 45 ? 21.695 5.320 22.870 1.00 22.54 68 GLY B C 1
ATOM 1169 O O . GLY B 1 45 ? 22.632 4.742 23.430 1.00 22.32 68 GLY B O 1
ATOM 1170 N N . GLU B 1 46 ? 20.974 4.766 21.895 1.00 17.30 69 GLU B N 1
ATOM 1171 C CA . GLU B 1 46 ? 21.288 3.465 21.336 1.00 16.57 69 GLU B CA 1
ATOM 1172 C C . GLU B 1 46 ? 22.332 3.547 20.223 1.00 15.99 69 GLU B C 1
ATOM 1173 O O . GLU B 1 46 ? 22.884 2.516 19.833 1.00 15.54 69 GLU B O 1
ATOM 1179 N N . THR B 1 47 ? 22.614 4.732 19.684 1.00 18.73 70 THR B N 1
ATOM 1180 C CA . THR B 1 47 ? 23.552 4.841 18.569 1.00 18.23 70 THR B CA 1
ATOM 1181 C C . THR B 1 47 ? 24.851 5.552 18.924 1.00 18.42 70 THR B C 1
ATOM 1182 O O . THR B 1 47 ? 25.679 5.774 18.033 1.00 18.28 70 THR B O 1
ATOM 1186 N N . LYS B 1 48 ? 25.055 5.898 20.194 1.00 29.69 71 LYS B N 1
ATOM 1187 C CA . LYS B 1 48 ? 26.287 6.555 20.615 1.00 30.62 71 LYS B CA 1
ATOM 1188 C C . LYS B 1 48 ? 27.488 5.693 20.267 1.00 30.23 71 LYS B C 1
ATOM 1189 O O . LYS B 1 48 ? 27.492 4.476 20.487 1.00 29.62 71 LYS B O 1
ATOM 1195 N N . GLY B 1 49 ? 28.516 6.337 19.714 1.00 29.81 72 GLY B N 1
ATOM 1196 C CA . GLY B 1 49 ? 29.703 5.644 19.270 1.00 29.65 72 GLY B CA 1
ATOM 1197 C C . GLY B 1 49 ? 29.602 5.013 17.906 1.00 28.63 72 GLY B C 1
ATOM 1198 O O . GLY B 1 49 ? 30.623 4.567 17.369 1.00 28.68 72 GLY B O 1
ATOM 1199 N N . ARG B 1 50 ? 28.412 4.947 17.325 1.00 20.54 73 ARG B N 1
ATOM 1200 C CA . ARG B 1 50 ? 28.237 4.418 15.984 1.00 20.10 73 ARG B CA 1
ATOM 1201 C C . ARG B 1 50 ? 27.862 5.486 14.983 1.00 20.34 73 ARG B C 1
ATOM 1202 O O . ARG B 1 50 ? 28.303 5.421 13.838 1.00 20.34 73 ARG B O 1
ATOM 1210 N N . LEU B 1 51 ? 27.050 6.464 15.391 1.00 17.53 74 LEU B N 1
ATOM 1211 C CA . LEU B 1 51 ? 26.576 7.514 14.503 1.00 17.86 74 LEU B CA 1
ATOM 1212 C C . LEU B 1 51 ? 26.827 8.873 15.126 1.00 18.91 74 LEU B C 1
ATOM 1213 O O . LEU B 1 51 ? 26.758 9.031 16.347 1.00 19.45 74 LEU B O 1
ATOM 1218 N N . THR B 1 52 ? 27.075 9.859 14.270 1.00 18.96 75 THR B N 1
ATOM 1219 C CA . THR B 1 52 ? 27.288 11.228 14.721 1.00 20.68 75 THR B CA 1
ATOM 1220 C C . THR B 1 52 ? 25.997 12.042 14.654 1.00 20.85 75 THR B C 1
ATOM 1221 O O . THR B 1 52 ? 25.004 11.637 14.052 1.00 19.87 75 THR B O 1
ATOM 1225 N N . GLU B 1 53 ? 26.037 13.229 15.269 1.00 26.76 76 GLU B N 1
ATOM 1226 C CA . GLU B 1 53 ? 24.927 14.169 15.135 1.00 27.25 76 GLU B CA 1
ATOM 1227 C C . GLU B 1 53 ? 24.684 14.534 13.672 1.00 27.41 76 GLU B C 1
ATOM 1228 O O . GLU B 1 53 ? 23.536 14.712 13.251 1.00 27.03 76 GLU B O 1
ATOM 1234 N N . LYS B 1 54 ? 25.753 14.682 12.886 1.00 24.50 77 LYS B N 1
ATOM 1235 C CA . LYS B 1 54 ? 25.565 15.004 11.473 1.00 24.51 77 LYS B CA 1
ATOM 1236 C C . LYS B 1 54 ? 24.913 13.859 10.703 1.00 22.83 77 LYS B C 1
ATOM 1237 O O . LYS B 1 54 ? 24.157 14.110 9.756 1.00 22.63 77 LYS B O 1
ATOM 1243 N N . ASP B 1 55 ? 25.195 12.607 11.080 1.00 20.42 78 ASP B N 1
ATOM 1244 C CA . ASP B 1 55 ? 24.509 11.473 10.461 1.00 19.50 78 ASP B CA 1
ATOM 1245 C C . ASP B 1 55 ? 23.011 11.554 10.701 1.00 19.15 78 ASP B C 1
ATOM 1246 O O . ASP B 1 55 ? 22.209 11.352 9.784 1.00 18.89 78 ASP B O 1
ATOM 1251 N N . TRP B 1 56 ? 22.616 11.825 11.944 1.00 18.34 79 TRP B N 1
ATOM 1252 C CA . TRP B 1 56 ? 21.199 11.988 12.252 1.00 18.11 79 TRP B CA 1
ATOM 1253 C C . TRP B 1 56 ? 20.580 13.130 11.454 1.00 18.63 79 TRP B C 1
ATOM 1254 O O . TRP B 1 56 ? 19.464 12.996 10.932 1.00 18.34 79 TRP B O 1
ATOM 1265 N N . ALA B 1 57 ? 21.279 14.265 11.348 1.00 23.63 80 ALA B N 1
ATOM 1266 C CA . ALA B 1 57 ? 20.734 15.389 10.594 1.00 24.44 80 ALA B CA 1
ATOM 1267 C C . ALA B 1 57 ? 20.562 15.055 9.117 1.00 23.87 80 ALA B C 1
ATOM 1268 O O . ALA B 1 57 ? 19.615 15.538 8.483 1.00 24.06 80 ALA B O 1
ATOM 1270 N N . ARG B 1 58 ? 21.453 14.243 8.548 1.00 25.92 81 ARG B N 1
ATOM 1271 C CA . ARG B 1 58 ? 21.326 13.902 7.132 1.00 25.52 81 ARG B CA 1
ATOM 1272 C C . ARG B 1 58 ? 20.217 12.887 6.884 1.00 24.89 81 ARG B C 1
ATOM 1273 O O . ARG B 1 58 ? 19.494 12.987 5.887 1.00 24.48 81 ARG B O 1
ATOM 1281 N N . ALA B 1 59 ? 20.091 11.885 7.750 1.00 15.34 82 ALA B N 1
ATOM 1282 C CA . ALA B 1 59 ? 19.251 10.734 7.455 1.00 14.79 82 ALA B CA 1
ATOM 1283 C C . ALA B 1 59 ? 17.878 10.798 8.103 1.00 14.96 82 ALA B C 1
ATOM 1284 O O . ALA B 1 59 ? 16.948 10.155 7.601 1.00 14.71 82 ALA B O 1
ATOM 1286 N N . ASN B 1 60 ? 17.735 11.495 9.231 1.00 14.72 83 ASN B N 1
ATOM 1287 C CA . ASN B 1 60 ? 16.469 11.545 9.966 1.00 15.64 83 ASN B CA 1
ATOM 1288 C C . ASN B 1 60 ? 15.710 12.794 9.532 1.00 16.32 83 ASN B C 1
ATOM 1289 O O . ASN B 1 60 ? 15.843 13.868 10.123 1.00 17.27 83 ASN B O 1
ATOM 1294 N N . LYS B 1 61 ? 14.882 12.645 8.500 1.00 24.19 84 LYS B N 1
ATOM 1295 C CA . LYS B 1 61 ? 14.254 13.777 7.832 1.00 24.56 84 LYS B CA 1
ATOM 1296 C C . LYS B 1 61 ? 12.781 13.943 8.193 1.00 25.32 84 LYS B C 1
ATOM 1297 O O . LYS B 1 61 ? 12.097 14.784 7.596 1.00 25.57 84 LYS B O 1
ATOM 1303 N N . ASP B 1 62 ? 12.281 13.178 9.166 1.00 17.02 85 ASP B N 1
ATOM 1304 C CA . ASP B 1 62 ? 10.850 13.089 9.442 1.00 17.55 85 ASP B CA 1
ATOM 1305 C C . ASP B 1 62 ? 10.414 13.817 10.709 1.00 18.13 85 ASP B C 1
ATOM 1306 O O . ASP B 1 62 ? 9.232 13.739 11.082 1.00 18.61 85 ASP B O 1
ATOM 1311 N N . GLY B 1 63 ? 11.314 14.556 11.357 1.00 22.16 86 GLY B N 1
ATOM 1312 C CA . GLY B 1 63 ? 10.936 15.393 12.481 1.00 22.61 86 GLY B CA 1
ATOM 1313 C C . GLY B 1 63 ? 10.845 14.699 13.821 1.00 22.47 86 GLY B C 1
ATOM 1314 O O . GLY B 1 63 ? 10.453 15.344 14.806 1.00 22.66 86 GLY B O 1
ATOM 1315 N N . ASP B 1 64 ? 11.213 13.422 13.899 1.00 18.44 87 ASP B N 1
ATOM 1316 C CA . ASP B 1 64 ? 11.097 12.635 15.116 1.00 17.99 87 ASP B CA 1
ATOM 1317 C C . ASP B 1 64 ? 12.455 12.549 15.803 1.00 17.29 87 ASP B C 1
ATOM 1318 O O . ASP B 1 64 ? 13.441 13.130 15.353 1.00 17.20 87 ASP B O 1
ATOM 1323 N N . GLN B 1 65 ? 12.517 11.798 16.895 1.00 24.77 88 GLN B N 1
ATOM 1324 C CA . GLN B 1 65 ? 13.781 11.535 17.565 1.00 24.00 88 GLN B CA 1
ATOM 1325 C C . GLN B 1 65 ? 14.196 10.077 17.420 1.00 23.44 88 GLN B C 1
ATOM 1326 O O . GLN B 1 65 ? 14.930 9.548 18.258 1.00 22.76 88 GLN B O 1
ATOM 1332 N N . THR B 1 66 ? 13.763 9.430 16.339 1.00 16.22 89 THR B N 1
ATOM 1333 C CA . THR B 1 66 ? 13.930 7.986 16.193 1.00 15.70 89 THR B CA 1
ATOM 1334 C C . THR B 1 66 ? 14.417 7.630 14.795 1.00 15.63 89 THR B C 1
ATOM 1335 O O . THR B 1 66 ? 13.867 8.108 13.792 1.00 16.25 89 THR B O 1
ATOM 1339 N N . LEU B 1 67 ? 15.425 6.764 14.730 1.00 14.69 90 LEU B N 1
ATOM 1340 C CA . LEU B 1 67 ? 15.841 6.201 13.450 1.00 14.20 90 LEU B CA 1
ATOM 1341 C C . LEU B 1 67 ? 15.058 4.928 13.199 1.00 13.86 90 LEU B C 1
ATOM 1342 O O . LEU B 1 67 ? 15.175 3.969 13.963 1.00 13.66 90 LEU B O 1
ATOM 1347 N N . GLU B 1 68 ? 14.261 4.933 12.134 1.00 11.80 91 GLU B N 1
ATOM 1348 C CA . GLU B 1 68 ? 13.658 3.711 11.626 1.00 11.08 91 GLU B CA 1
ATOM 1349 C C . GLU B 1 68 ? 14.692 2.959 10.779 1.00 9.58 91 GLU B C 1
ATOM 1350 O O . GLU B 1 68 ? 15.748 3.489 10.416 1.00 9.16 91 GLU B O 1
ATOM 1356 N N . MET B 1 69 ? 14.352 1.735 10.389 1.00 12.98 92 MET B N 1
ATOM 1357 C CA A MET B 1 69 ? 15.324 0.885 9.699 0.66 11.70 92 MET B CA 1
ATOM 1358 C CA B MET B 1 69 ? 15.338 0.900 9.712 0.34 11.70 92 MET B CA 1
ATOM 1359 C C . MET B 1 69 ? 15.848 1.533 8.420 1.00 11.24 92 MET B C 1
ATOM 1360 O O . MET B 1 69 ? 17.042 1.422 8.099 1.00 10.51 92 MET B O 1
ATOM 1369 N N . ASP B 1 70 ? 14.972 2.207 7.661 1.00 10.25 93 ASP B N 1
ATOM 1370 C CA . ASP B 1 70 ? 15.431 2.803 6.405 1.00 10.92 93 ASP B CA 1
ATOM 1371 C C . ASP B 1 70 ? 16.419 3.945 6.637 1.00 10.79 93 ASP B C 1
ATOM 1372 O O . ASP B 1 70 ? 17.380 4.097 5.873 1.00 10.69 93 ASP B O 1
ATOM 1377 N N . GLU B 1 71 ? 16.214 4.742 7.698 1.00 10.77 94 GLU B N 1
ATOM 1378 C CA . GLU B 1 71 ? 17.115 5.862 7.974 1.00 10.36 94 GLU B CA 1
ATOM 1379 C C . GLU B 1 71 ? 18.484 5.352 8.399 1.00 9.15 94 GLU B C 1
ATOM 1380 O O . GLU B 1 71 ? 19.513 5.890 7.963 1.00 8.98 94 GLU B O 1
ATOM 1386 N N . TRP B 1 72 ? 18.514 4.307 9.234 1.00 10.49 95 TRP B N 1
ATOM 1387 C CA . TRP B 1 72 ? 19.765 3.636 9.592 1.00 9.80 95 TRP B CA 1
ATOM 1388 C C . TRP B 1 72 ? 20.489 3.116 8.354 1.00 9.43 95 TRP B C 1
ATOM 1389 O O . TRP B 1 72 ? 21.692 3.365 8.168 1.00 9.35 95 TRP B O 1
ATOM 1400 N N . LEU B 1 73 ? 19.772 2.397 7.490 1.00 10.34 96 LEU B N 1
ATOM 1401 C CA . LEU B 1 73 ? 20.429 1.807 6.330 1.00 10.86 96 LEU B CA 1
ATOM 1402 C C . LEU B 1 73 ? 20.883 2.863 5.331 1.00 11.81 96 LEU B C 1
ATOM 1403 O O . LEU B 1 73 ? 21.857 2.638 4.599 1.00 12.08 96 LEU B O 1
ATOM 1408 N N . LYS B 1 74 ? 20.219 4.026 5.296 1.00 14.27 97 LYS B N 1
ATOM 1409 C CA . LYS B 1 74 ? 20.680 5.105 4.421 1.00 15.09 97 LYS B CA 1
ATOM 1410 C C . LYS B 1 74 ? 22.084 5.543 4.811 1.00 14.50 97 LYS B C 1
ATOM 1411 O O . LYS B 1 74 ? 22.939 5.768 3.939 1.00 14.93 97 LYS B O 1
ATOM 1417 N N . ILE B 1 75 ? 22.333 5.676 6.116 1.00 13.46 98 ILE B N 1
ATOM 1418 C CA . ILE B 1 75 ? 23.663 6.045 6.586 1.00 13.37 98 ILE B CA 1
ATOM 1419 C C . ILE B 1 75 ? 24.676 4.973 6.216 1.00 13.15 98 ILE B C 1
ATOM 1420 O O . ILE B 1 75 ? 25.783 5.279 5.758 1.00 13.57 98 ILE B O 1
ATOM 1425 N N . LEU B 1 76 ? 24.300 3.700 6.358 1.00 10.54 99 LEU B N 1
ATOM 1426 C CA . LEU B 1 76 ? 25.222 2.621 6.010 1.00 10.81 99 LEU B CA 1
ATOM 1427 C C . LEU B 1 76 ? 25.578 2.640 4.529 1.00 11.79 99 LEU B C 1
ATOM 1428 O O . LEU B 1 76 ? 26.742 2.439 4.157 1.00 12.17 99 LEU B O 1
ATOM 1433 N N . ARG B 1 77 ? 24.601 2.867 3.657 1.00 13.08 100 ARG B N 1
ATOM 1434 C CA . ARG B 1 77 ? 24.936 2.943 2.241 1.00 14.14 100 ARG B CA 1
ATOM 1435 C C . ARG B 1 77 ? 25.892 4.100 1.958 1.00 14.25 100 ARG B C 1
ATOM 1436 O O . ARG B 1 77 ? 26.828 3.954 1.163 1.00 14.80 100 ARG B O 1
ATOM 1444 N N . THR B 1 78 ? 25.683 5.254 2.606 1.00 19.51 101 THR B N 1
ATOM 1445 C CA . THR B 1 78 ? 26.608 6.378 2.453 1.00 19.92 101 THR B CA 1
ATOM 1446 C C . THR B 1 78 ? 28.008 6.001 2.925 1.00 19.70 101 THR B C 1
ATOM 1447 O O . THR B 1 78 ? 29.008 6.349 2.284 1.00 20.30 101 THR B O 1
ATOM 1451 N N . ARG B 1 79 ? 28.096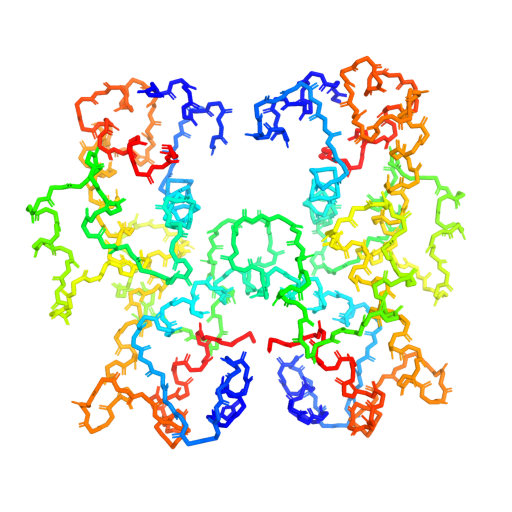 5.286 4.046 1.00 15.68 102 ARG B N 1
ATOM 1452 C CA . ARG B 1 79 ? 29.404 4.914 4.577 1.00 15.72 102 ARG B CA 1
ATOM 1453 C C . ARG B 1 79 ? 30.093 3.869 3.715 1.00 16.22 102 ARG B C 1
ATOM 1454 O O . ARG B 1 79 ? 31.327 3.850 3.624 1.00 16.63 102 ARG B O 1
ATOM 1462 N N . PHE B 1 80 ? 29.322 2.979 3.101 1.00 12.95 103 PHE B N 1
ATOM 1463 C CA . PHE B 1 80 ? 29.899 1.998 2.199 1.00 13.68 103 PHE B CA 1
ATOM 1464 C C . PHE B 1 80 ? 30.611 2.698 1.057 1.00 14.29 103 PHE B C 1
ATOM 1465 O O . PHE B 1 80 ? 31.760 2.383 0.742 1.00 14.73 103 PHE B O 1
ATOM 1473 N N . LYS B 1 81 ? 29.950 3.697 0.469 1.00 22.04 104 LYS B N 1
ATOM 1474 C CA . LYS B 1 81 ? 30.546 4.445 -0.628 1.00 22.70 104 LYS B CA 1
ATOM 1475 C C . LYS B 1 81 ? 31.813 5.174 -0.190 1.00 22.95 104 LYS B C 1
ATOM 1476 O O . LYS B 1 81 ? 32.789 5.222 -0.947 1.00 23.86 104 LYS B O 1
ATOM 1482 N N . ARG B 1 82 ? 31.819 5.758 1.015 1.00 29.67 105 ARG B N 1
ATOM 1483 C CA . ARG B 1 82 ? 33.011 6.478 1.471 1.00 30.47 105 ARG B CA 1
ATOM 1484 C C . ARG B 1 82 ? 34.173 5.533 1.730 1.00 30.32 105 ARG B C 1
ATOM 1485 O O . ARG B 1 82 ? 35.333 5.886 1.487 1.00 31.55 105 ARG B O 1
ATOM 1493 N N . ALA B 1 83 ? 33.891 4.343 2.258 1.00 17.35 106 ALA B N 1
ATOM 1494 C CA . ALA B 1 83 ? 34.944 3.376 2.513 1.00 17.52 106 ALA B CA 1
ATOM 1495 C C . ALA B 1 83 ? 35.439 2.721 1.241 1.00 18.17 106 ALA B C 1
ATOM 1496 O O . ALA B 1 83 ? 36.575 2.231 1.205 1.00 18.64 106 ALA B O 1
ATOM 1498 N N . ASP B 1 84 ? 34.617 2.728 0.192 1.00 19.40 107 ASP B N 1
ATOM 1499 C CA . ASP B 1 84 ? 34.972 2.144 -1.095 1.00 20.03 107 ASP B CA 1
ATOM 1500 C C . ASP B 1 84 ? 35.795 3.171 -1.875 1.00 21.06 107 ASP B C 1
ATOM 1501 O O . ASP B 1 84 ? 35.320 3.832 -2.807 1.00 22.05 107 ASP B O 1
ATOM 1506 N N . ALA B 1 85 ? 37.069 3.280 -1.486 1.00 27.38 108 ALA B N 1
ATOM 1507 C CA . ALA B 1 85 ? 37.933 4.350 -1.982 1.00 28.32 108 ALA B CA 1
ATOM 1508 C C . ALA B 1 85 ? 38.097 4.309 -3.494 1.00 29.51 108 ALA B C 1
ATOM 1509 O O . ALA B 1 85 ? 38.302 5.357 -4.120 1.00 30.90 108 ALA B O 1
ATOM 1511 N N . ASN B 1 86 ? 38.023 3.127 -4.100 1.00 24.89 109 ASN B N 1
ATOM 1512 C CA . ASN B 1 86 ? 38.142 3.014 -5.548 1.00 26.33 109 ASN B CA 1
ATOM 1513 C C . ASN B 1 86 ? 36.797 2.868 -6.251 1.00 26.36 109 ASN B C 1
ATOM 1514 O O . ASN B 1 86 ? 36.765 2.769 -7.482 1.00 27.65 109 ASN B O 1
ATOM 1519 N N . LYS B 1 87 ? 35.692 2.849 -5.500 1.00 28.74 110 LYS B N 1
ATOM 1520 C CA . LYS B 1 87 ? 34.336 2.918 -6.055 1.00 28.82 110 LYS B CA 1
ATOM 1521 C C . LYS B 1 87 ? 33.983 1.718 -6.935 1.00 29.06 110 LYS B C 1
ATOM 1522 O O . LYS B 1 87 ? 33.118 1.821 -7.809 1.00 29.51 110 LYS B O 1
ATOM 1528 N N . ASP B 1 88 ? 34.618 0.568 -6.709 1.00 24.81 111 ASP B N 1
ATOM 1529 C CA . ASP B 1 88 ? 34.294 -0.627 -7.482 1.00 25.16 111 ASP B CA 1
ATOM 1530 C C . ASP B 1 88 ? 33.125 -1.439 -6.927 1.00 24.05 111 ASP B C 1
ATOM 1531 O O . ASP B 1 88 ? 32.794 -2.481 -7.503 1.00 24.43 111 ASP B O 1
ATOM 1536 N N . GLY B 1 89 ? 32.482 -0.988 -5.856 1.00 20.46 112 GLY B N 1
ATOM 1537 C CA . GLY B 1 89 ? 31.351 -1.698 -5.304 1.00 19.82 112 GLY B CA 1
ATOM 1538 C C . GLY B 1 89 ? 31.705 -2.800 -4.337 1.00 20.10 112 GLY B C 1
ATOM 1539 O O . GLY B 1 89 ? 30.805 -3.524 -3.894 1.00 19.52 112 GLY B O 1
ATOM 1540 N N . LYS B 1 90 ? 32.977 -2.937 -3.976 1.00 23.76 113 LYS B N 1
ATOM 1541 C CA . LYS B 1 90 ? 33.428 -3.997 -3.087 1.00 24.48 113 LYS B CA 1
ATOM 1542 C C . LYS B 1 90 ? 34.317 -3.403 -2.007 1.00 24.22 113 LYS B C 1
ATOM 1543 O O . LYS B 1 90 ? 35.097 -2.476 -2.264 1.00 23.79 113 LYS B O 1
ATOM 1549 N N . LEU B 1 91 ? 34.205 -3.941 -0.799 1.00 16.92 114 LEU B N 1
ATOM 1550 C CA . LEU B 1 91 ? 35.061 -3.534 0.312 1.00 16.64 114 LEU B CA 1
ATOM 1551 C C . LEU B 1 91 ? 36.009 -4.678 0.653 1.00 17.59 114 LEU B C 1
ATOM 1552 O O . LEU B 1 91 ? 35.579 -5.735 1.132 1.00 18.27 114 LEU B O 1
ATOM 1557 N N . THR B 1 92 ? 37.295 -4.459 0.410 1.00 20.82 115 THR B N 1
ATOM 1558 C CA . THR B 1 92 ? 38.314 -5.416 0.809 1.00 21.29 115 THR B CA 1
ATOM 1559 C C . THR B 1 92 ? 38.614 -5.269 2.297 1.00 20.79 115 THR B C 1
ATOM 1560 O O . THR B 1 92 ? 38.180 -4.322 2.956 1.00 20.18 115 THR B O 1
ATOM 1564 N N . ALA B 1 93 ? 39.423 -6.199 2.807 1.00 21.99 116 ALA B N 1
ATOM 1565 C CA . ALA B 1 93 ? 39.887 -6.086 4.186 1.00 21.44 116 ALA B CA 1
ATOM 1566 C C . ALA B 1 93 ? 40.580 -4.749 4.432 1.00 20.93 116 ALA B C 1
ATOM 1567 O O . ALA B 1 93 ? 40.317 -4.088 5.444 1.00 20.41 116 ALA B O 1
ATOM 1569 N N . ALA B 1 94 ? 41.435 -4.312 3.498 1.00 23.38 117 ALA B N 1
ATOM 1570 C CA . ALA B 1 94 ? 42.145 -3.045 3.675 1.00 23.09 117 ALA B CA 1
ATOM 1571 C C . ALA B 1 94 ? 41.182 -1.860 3.704 1.00 22.55 117 ALA B C 1
ATOM 1572 O O . ALA B 1 94 ? 41.355 -0.926 4.497 1.00 22.37 117 ALA B O 1
ATOM 1574 N N . GLU B 1 95 ? 40.158 -1.878 2.859 1.00 21.13 118 GLU B N 1
ATOM 1575 C CA . GLU B 1 95 ? 39.193 -0.791 2.900 1.00 20.62 118 GLU B CA 1
ATOM 1576 C C . GLU B 1 95 ? 38.399 -0.820 4.196 1.00 20.29 118 GLU B C 1
ATOM 1577 O O . GLU B 1 95 ? 38.092 0.232 4.764 1.00 19.58 118 GLU B O 1
ATOM 1583 N N . LEU B 1 96 ? 38.067 -2.017 4.687 1.00 18.25 119 LEU B N 1
ATOM 1584 C CA . LEU B 1 96 ? 37.386 -2.117 5.973 1.00 17.86 119 LEU B CA 1
ATOM 1585 C C . LEU B 1 96 ? 38.263 -1.633 7.122 1.00 17.52 119 LEU B C 1
ATOM 1586 O O . LEU B 1 96 ? 37.736 -1.115 8.116 1.00 17.09 119 LEU B O 1
ATOM 1591 N N . ASP B 1 97 ? 39.586 -1.762 6.999 1.00 26.82 120 ASP B N 1
ATOM 1592 C CA . ASP B 1 97 ? 40.483 -1.366 8.079 1.00 26.83 120 AS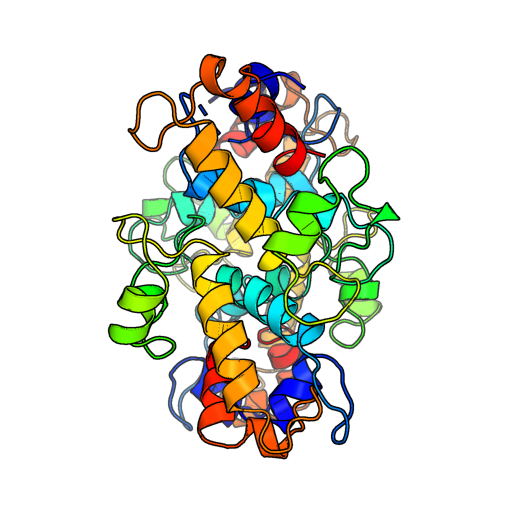P B CA 1
ATOM 1593 C C . ASP B 1 97 ? 40.745 0.132 8.114 1.00 26.91 120 ASP B C 1
ATOM 1594 O O . ASP B 1 97 ? 41.272 0.630 9.114 1.00 27.72 120 ASP B O 1
ATOM 1599 N N . SER B 1 98 ? 40.387 0.855 7.061 1.00 21.43 121 SER B N 1
ATOM 1600 C CA . SER B 1 98 ? 40.568 2.296 7.015 1.00 21.94 121 SER B CA 1
ATOM 1601 C C . SER B 1 98 ? 39.646 2.972 8.019 1.00 21.39 121 SER B C 1
ATOM 1602 O O . SER B 1 98 ? 38.718 2.365 8.551 1.00 20.45 121 SER B O 1
ATOM 1605 N N . LYS B 1 99 ? 39.887 4.262 8.254 1.00 3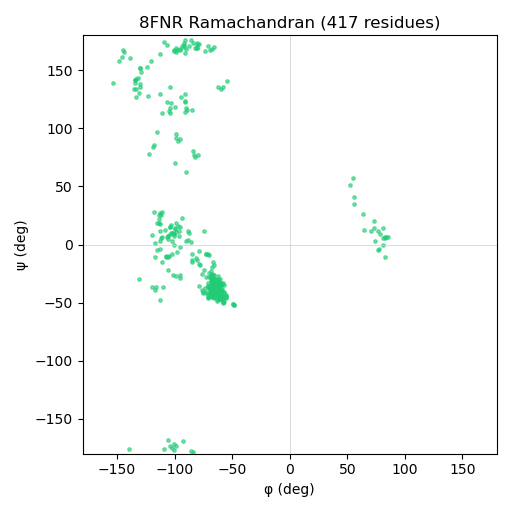0.89 122 LYS B N 1
ATOM 1606 C CA . LYS B 1 99 ? 39.017 5.011 9.159 1.00 30.62 122 LYS B CA 1
ATOM 1607 C C . LYS B 1 99 ? 37.569 5.016 8.670 1.00 28.91 122 LYS B C 1
ATOM 1608 O O . LYS B 1 99 ? 36.632 4.843 9.463 1.00 28.16 122 LYS B O 1
ATOM 1614 N N . ALA B 1 100 ? 37.361 5.182 7.361 1.00 20.83 123 ALA B N 1
ATOM 1615 C CA . ALA B 1 100 ? 36.006 5.142 6.823 1.00 19.68 123 ALA B CA 1
ATOM 1616 C C . ALA B 1 100 ? 35.420 3.734 6.886 1.00 18.88 123 ALA B C 1
ATOM 1617 O O . ALA B 1 100 ? 34.216 3.562 7.130 1.00 18.54 123 ALA B O 1
ATOM 1619 N N . GLY B 1 101 ? 36.262 2.717 6.673 1.00 16.17 124 GLY B N 1
ATOM 1620 C CA . GLY B 1 101 ? 35.794 1.347 6.789 1.00 15.93 124 GLY B CA 1
ATOM 1621 C C . GLY B 1 101 ? 35.354 0.991 8.189 1.00 15.70 124 GLY B C 1
ATOM 1622 O O . GLY B 1 101 ? 34.425 0.199 8.366 1.00 15.71 124 GLY B O 1
ATOM 1623 N N . GLN B 1 102 ? 36.011 1.573 9.199 1.00 24.60 125 GLN B N 1
ATOM 1624 C CA . GLN B 1 102 ? 35.593 1.375 10.582 1.00 24.53 125 GLN B CA 1
ATOM 1625 C C . GLN B 1 102 ? 34.146 1.791 10.772 1.00 24.09 125 GLN B C 1
ATOM 1626 O O . GLN B 1 102 ? 33.415 1.191 11.569 1.00 24.11 125 GLN B O 1
ATOM 1632 N N . GLY B 1 103 ? 33.724 2.834 10.061 1.00 16.94 126 GLY B N 1
ATOM 1633 C CA . GLY B 1 103 ? 32.356 3.298 10.159 1.00 16.47 126 GLY B CA 1
ATOM 1634 C C . GLY B 1 103 ? 31.358 2.313 9.577 1.00 16.33 126 GLY B C 1
ATOM 1635 O O . GLY B 1 103 ? 30.217 2.228 10.047 1.00 16.03 126 GLY B O 1
ATOM 1636 N N . VAL B 1 104 ? 31.762 1.560 8.547 1.00 11.87 127 VAL B N 1
ATOM 1637 C CA . VAL B 1 104 ? 30.937 0.448 8.084 1.00 11.82 127 VAL B CA 1
ATOM 1638 C C . VAL B 1 104 ? 30.884 -0.654 9.138 1.00 12.29 127 VAL B C 1
ATOM 1639 O O . VAL B 1 104 ? 29.809 -1.187 9.447 1.00 11.80 127 VAL B O 1
ATOM 1643 N N . LEU B 1 105 ? 32.034 -1.005 9.719 1.00 15.55 128 LEU B N 1
ATOM 1644 C CA . LEU B 1 105 ? 32.073 -2.117 10.668 1.00 15.58 128 LEU B CA 1
ATOM 1645 C C . LEU B 1 105 ? 31.170 -1.889 11.879 1.00 15.11 128 LEU B C 1
ATOM 1646 O O . LEU B 1 105 ? 30.516 -2.828 12.348 1.00 14.80 128 LEU B O 1
ATOM 1651 N N . VAL B 1 106 ? 31.105 -0.663 12.405 1.00 15.77 129 VAL B N 1
ATOM 1652 C CA . VAL B 1 106 ? 30.266 -0.413 13.579 1.00 15.62 129 VAL B CA 1
ATOM 1653 C C . VAL B 1 106 ? 28.780 -0.469 13.256 1.00 15.31 129 VAL B C 1
ATOM 1654 O O . VAL B 1 106 ? 27.950 -0.427 14.173 1.00 14.98 129 VAL B O 1
ATOM 1658 N N . MET B 1 107 ? 28.418 -0.566 11.978 1.00 14.14 130 MET B N 1
ATOM 1659 C CA . MET B 1 107 ? 27.022 -0.704 11.594 1.00 13.51 130 MET B CA 1
ATOM 1660 C C . MET B 1 107 ? 26.646 -2.107 11.145 1.00 13.07 130 MET B C 1
ATOM 1661 O O . MET B 1 107 ? 25.445 -2.384 11.024 1.00 12.30 130 MET B O 1
ATOM 1666 N N . ILE B 1 108 ? 27.619 -3.000 10.922 1.00 14.31 131 ILE B N 1
ATOM 1667 C CA . ILE B 1 108 ? 27.328 -4.363 10.469 1.00 14.26 131 ILE B CA 1
ATOM 1668 C C . ILE B 1 108 ? 27.649 -5.417 11.509 1.00 14.29 131 ILE B C 1
ATOM 1669 O O . ILE B 1 108 ? 27.390 -6.603 11.267 1.00 14.20 131 ILE B O 1
ATOM 1674 N N . MET B 1 109 ? 28.205 -5.029 12.648 1.00 25.08 132 MET B N 1
ATOM 1675 C CA A MET B 1 109 ? 28.465 -5.937 13.759 0.53 24.91 132 MET B CA 1
ATOM 1676 C CA B MET B 1 109 ? 28.396 -5.947 13.757 0.47 24.88 132 MET B CA 1
ATOM 1677 C C . MET B 1 109 ? 28.225 -5.185 15.059 1.00 24.64 132 MET B C 1
ATOM 1678 O O . MET B 1 109 ? 28.590 -4.012 15.167 1.00 24.95 132 MET B O 1
ATOM 1687 N N . LYS B 1 110 ? 27.635 -5.862 16.037 1.00 33.30 133 LYS B N 1
ATOM 1688 C CA . LYS B 1 110 ? 27.407 -5.283 17.354 1.00 33.90 133 LYS B CA 1
ATOM 1689 C C . LYS B 1 110 ? 28.752 -4.903 17.973 1.00 34.93 133 LYS B C 1
ATOM 1690 O O . LYS B 1 110 ? 28.902 -3.884 18.658 1.00 35.30 133 LYS B O 1
ATOM 1697 N N . ALA C 1 1 ? 35.249 -15.039 17.023 1.00 59.34 24 ALA C N 1
ATOM 1698 C CA . ALA C 1 1 ? 35.790 -13.799 17.568 1.00 58.03 24 ALA C CA 1
ATOM 1699 C C . ALA C 1 1 ? 36.630 -14.059 18.815 1.00 55.51 24 ALA C C 1
ATOM 1700 O O . ALA C 1 1 ? 36.664 -15.181 19.330 1.00 54.59 24 ALA C O 1
ATOM 1702 N N . SER C 1 2 ? 37.302 -13.017 19.298 1.00 40.82 25 SER C N 1
ATOM 1703 C CA . SER C 1 2 ? 38.135 -13.107 20.487 1.00 37.33 25 SER C CA 1
ATOM 1704 C C . SER C 1 2 ? 37.411 -12.539 21.703 1.00 34.86 25 SER C C 1
ATOM 1705 O O . SER C 1 2 ? 36.366 -11.894 21.598 1.00 35.77 25 SER C O 1
ATOM 1708 N N . GLY C 1 3 ? 37.980 -12.814 22.881 1.00 29.32 26 GLY C N 1
ATOM 1709 C CA . GLY C 1 3 ? 37.429 -12.255 24.105 1.00 27.07 26 GLY C CA 1
ATOM 1710 C C . GLY C 1 3 ? 37.443 -10.738 24.112 1.00 27.83 26 GLY C C 1
ATOM 1711 O O . GLY C 1 3 ? 36.469 -10.099 24.515 1.00 28.22 26 GLY C O 1
ATOM 1712 N N . ALA C 1 4 ? 38.542 -10.141 23.650 1.00 28.41 27 ALA C N 1
ATOM 1713 C CA . ALA C 1 4 ? 38.610 -8.685 23.563 1.00 29.65 27 ALA C CA 1
ATOM 1714 C C . ALA C 1 4 ? 37.528 -8.134 22.641 1.00 32.03 27 ALA C C 1
ATOM 1715 O O . ALA C 1 4 ? 36.887 -7.125 22.960 1.00 31.98 27 ALA C O 1
ATOM 1717 N N . ASP C 1 5 ? 37.302 -8.788 21.498 1.00 39.03 28 ASP C N 1
ATOM 1718 C CA . ASP C 1 5 ? 36.249 -8.342 20.591 1.00 40.95 28 ASP C CA 1
ATOM 1719 C C . ASP C 1 5 ? 34.869 -8.428 21.234 1.00 39.52 28 ASP C C 1
ATOM 1720 O O . ASP C 1 5 ? 34.002 -7.594 20.954 1.00 39.76 28 ASP C O 1
ATOM 1725 N N . ALA C 1 6 ? 34.644 -9.428 22.090 1.00 30.81 29 ALA C N 1
ATOM 1726 C CA . ALA C 1 6 ? 33.327 -9.600 22.697 1.00 28.53 29 ALA C CA 1
ATOM 1727 C C . ALA C 1 6 ? 33.054 -8.538 23.755 1.00 26.97 29 ALA C C 1
ATOM 1728 O O . ALA C 1 6 ? 31.933 -8.030 23.858 1.00 25.90 29 ALA C O 1
ATOM 1730 N N . LEU C 1 7 ? 34.058 -8.214 24.573 1.00 28.59 30 LEU C N 1
ATOM 1731 C CA . LEU C 1 7 ? 33.909 -7.125 25.532 1.00 28.09 30 LEU C CA 1
ATOM 1732 C C . LEU C 1 7 ? 33.651 -5.806 24.819 1.00 29.89 30 LEU C C 1
ATOM 1733 O O . LEU C 1 7 ? 32.776 -5.031 25.224 1.00 29.66 30 LEU C O 1
ATOM 1738 N N . LYS C 1 8 ? 34.397 -5.542 23.742 1.00 39.23 31 LYS C N 1
ATOM 1739 C CA . LYS C 1 8 ? 34.198 -4.314 22.978 1.00 40.76 31 LYS C CA 1
ATOM 1740 C C . LYS C 1 8 ? 32.790 -4.255 22.393 1.00 40.83 31 LYS C C 1
ATOM 1741 O O . LYS C 1 8 ? 32.183 -3.180 22.326 1.00 41.33 31 LYS C O 1
ATOM 1747 N N . ALA C 1 9 ? 32.251 -5.405 21.974 1.00 36.29 32 ALA C N 1
ATOM 1748 C CA . ALA C 1 9 ? 30.896 -5.448 21.431 1.00 36.02 32 ALA C CA 1
ATOM 1749 C C . ALA C 1 9 ? 29.843 -5.157 22.496 1.00 34.02 32 ALA C C 1
ATOM 1750 O O . ALA C 1 9 ? 28.735 -4.721 22.171 1.00 35.39 32 ALA C O 1
ATOM 1752 N N . LEU C 1 10 ? 30.154 -5.415 23.766 1.00 39.55 33 LEU C N 1
ATOM 1753 C CA . LEU C 1 10 ? 29.262 -5.074 24.863 1.00 40.11 33 LEU C CA 1
ATOM 1754 C C . LEU C 1 10 ? 29.661 -3.766 25.540 1.00 42.45 33 LEU C C 1
ATOM 1755 O O . LEU C 1 10 ? 29.246 -3.506 26.675 1.00 43.10 33 LEU C O 1
ATOM 1760 N N . ASN C 1 11 ? 30.458 -2.946 24.853 1.00 47.44 34 ASN C N 1
ATOM 1761 C CA . ASN C 1 11 ? 30.916 -1.643 25.340 1.00 49.79 34 ASN C CA 1
ATOM 1762 C C . ASN C 1 11 ? 31.558 -1.739 26.721 1.00 50.36 34 ASN C C 1
ATOM 1763 O O . ASN C 1 11 ? 31.227 -0.995 27.648 1.00 51.91 34 ASN C O 1
ATOM 1768 N N . LYS C 1 12 ? 32.503 -2.665 26.847 1.00 39.59 35 LYS C N 1
ATOM 1769 C CA . LYS C 1 12 ? 33.246 -2.861 28.077 1.00 40.20 35 LYS C CA 1
ATOM 1770 C C . LYS C 1 12 ? 34.730 -2.648 27.821 1.00 40.34 35 LYS C C 1
ATOM 1771 O O . LYS C 1 12 ? 35.207 -2.739 26.687 1.00 39.34 35 LYS C O 1
ATOM 1777 N N . ASP C 1 13 ? 35.457 -2.350 28.895 1.00 41.29 36 ASP C N 1
ATOM 1778 C CA . ASP C 1 13 ? 36.892 -2.144 28.787 1.00 41.26 36 ASP C CA 1
ATOM 1779 C C . ASP C 1 13 ? 37.602 -3.485 28.590 1.00 38.78 36 ASP C C 1
ATOM 1780 O O . ASP C 1 13 ? 37.026 -4.559 28.776 1.00 37.52 36 ASP C O 1
ATOM 1785 N N . ASN C 1 14 ? 38.879 -3.411 28.208 1.00 55.27 37 ASN C N 1
ATOM 1786 C CA . ASN C 1 14 ? 39.626 -4.623 27.883 1.00 52.73 37 ASN C CA 1
ATOM 1787 C C . ASN C 1 14 ? 39.825 -5.520 29.098 1.00 51.78 37 ASN C C 1
ATOM 1788 O O . ASN C 1 14 ? 39.993 -6.734 28.945 1.00 49.30 37 ASN C O 1
ATOM 1793 N N . ASP C 1 15 ? 39.822 -4.949 30.304 1.00 41.64 38 ASP C N 1
ATOM 1794 C CA . ASP C 1 15 ? 40.014 -5.705 31.534 1.00 40.84 38 ASP C CA 1
ATOM 1795 C C . ASP C 1 15 ? 38.714 -5.911 32.308 1.00 41.49 38 ASP C C 1
ATOM 1796 O O . ASP C 1 15 ? 38.753 -6.272 33.489 1.00 41.46 38 ASP C O 1
ATOM 1801 N N . ASP C 1 16 ? 37.568 -5.685 31.671 1.00 29.58 39 ASP C N 1
ATOM 1802 C CA . ASP C 1 16 ? 36.287 -5.944 32.309 1.00 29.75 39 ASP C CA 1
ATOM 1803 C C . ASP C 1 16 ? 35.923 -7.420 32.163 1.00 27.74 39 ASP C C 1
ATOM 1804 O O . ASP C 1 16 ? 36.667 -8.226 31.603 1.00 25.86 39 ASP C O 1
ATOM 1809 N N . SER C 1 17 ? 34.757 -7.787 32.673 1.00 25.38 40 SER C N 1
ATOM 1810 C CA . SER C 1 17 ? 34.305 -9.165 32.594 1.00 23.68 40 SER C CA 1
ATOM 1811 C C . SER C 1 17 ? 32.800 -9.178 32.402 1.00 24.35 40 SER C C 1
ATOM 1812 O O . SER C 1 17 ? 32.127 -8.155 32.546 1.00 25.92 40 SER C O 1
ATOM 1815 N N . LEU C 1 18 ? 32.273 -10.347 32.054 1.00 20.63 41 LEU C N 1
ATOM 1816 C CA . LEU C 1 18 ? 30.851 -10.517 31.795 1.00 21.02 41 LEU C CA 1
ATOM 1817 C C . LEU C 1 18 ? 30.247 -11.401 32.874 1.00 21.29 41 LEU C C 1
ATOM 1818 O O . LEU C 1 18 ? 30.776 -12.480 33.155 1.00 20.31 41 LEU C O 1
ATOM 1823 N N . GLU C 1 19 ? 29.150 -10.945 33.470 1.00 24.50 42 GLU C N 1
ATOM 1824 C CA . GLU C 1 19 ? 28.367 -11.737 34.409 1.00 24.25 42 GLU C CA 1
ATOM 1825 C C . GLU C 1 19 ? 27.235 -12.450 33.678 1.00 21.53 42 GLU C C 1
ATOM 1826 O O . GLU C 1 19 ? 26.948 -12.172 32.513 1.00 19.97 42 GLU C O 1
ATOM 1832 N N . ILE C 1 20 ? 26.565 -13.364 34.389 1.00 20.32 43 ILE C N 1
ATOM 1833 C CA . ILE C 1 20 ? 25.565 -14.206 33.733 1.00 18.84 43 ILE C CA 1
ATOM 1834 C C . ILE C 1 20 ? 24.416 -13.375 33.169 1.00 17.93 43 ILE C C 1
ATOM 1835 O O . ILE C 1 20 ? 23.914 -13.658 32.077 1.00 16.50 43 ILE C O 1
ATOM 1840 N N . ALA C 1 21 ? 23.975 -12.340 33.888 1.00 18.94 44 ALA C N 1
ATOM 1841 C CA . ALA C 1 21 ? 22.899 -11.506 33.352 1.00 18.01 44 ALA C CA 1
ATOM 1842 C C . ALA C 1 21 ? 23.287 -10.895 32.006 1.00 17.91 44 ALA C C 1
ATOM 1843 O O . ALA C 1 21 ? 22.485 -10.876 31.064 1.00 17.06 44 ALA C O 1
ATOM 1845 N N . GLU C 1 22 ? 24.537 -10.464 31.871 1.00 20.59 45 GLU C N 1
ATOM 1846 C CA . GLU C 1 22 ? 24.971 -9.842 30.627 1.00 20.00 45 GLU C CA 1
ATOM 1847 C C . GLU C 1 22 ? 25.055 -10.865 29.504 1.00 19.22 45 GLU C C 1
ATOM 1848 O O . GLU C 1 22 ? 24.737 -10.559 28.348 1.00 18.29 45 GLU C O 1
ATOM 1854 N N . VAL C 1 23 ? 25.493 -12.076 29.830 1.00 16.46 46 VAL C N 1
ATOM 1855 C CA . VAL C 1 23 ? 25.621 -13.125 28.829 1.00 15.36 46 VAL C CA 1
ATOM 1856 C C . VAL C 1 23 ? 24.248 -13.600 28.359 1.00 14.29 46 VAL C C 1
ATOM 1857 O O . VAL C 1 23 ? 24.025 -13.791 27.155 1.00 13.46 46 VAL C O 1
ATOM 1861 N N . ILE C 1 24 ? 23.305 -13.790 29.284 1.00 16.62 47 ILE C N 1
ATOM 1862 C CA . ILE C 1 24 ? 21.973 -14.245 28.891 1.00 15.49 47 ILE C CA 1
ATOM 1863 C C . ILE C 1 24 ? 21.298 -13.206 28.006 1.00 15.30 47 ILE C C 1
ATOM 1864 O O . ILE C 1 24 ? 20.664 -13.541 27.001 1.00 14.87 47 ILE C O 1
ATOM 1869 N N . HIS C 1 25 ? 21.462 -11.927 28.336 1.00 20.50 48 HIS C N 1
ATOM 1870 C CA . HIS C 1 25 ? 20.894 -10.873 27.503 1.00 20.09 48 HIS C CA 1
ATOM 1871 C C . HIS C 1 25 ? 21.486 -10.896 26.096 1.00 19.80 48 HIS C C 1
ATOM 1872 O O . HIS C 1 25 ? 20.760 -10.803 25.096 1.00 19.39 48 HIS C O 1
ATOM 1879 N N . ALA C 1 26 ? 22.810 -11.005 25.994 1.00 17.60 49 ALA C N 1
ATOM 1880 C CA . ALA C 1 26 ? 23.433 -11.055 24.672 1.00 17.42 49 ALA C CA 1
ATOM 1881 C C . ALA C 1 26 ? 23.047 -12.320 23.912 1.00 17.18 49 ALA C C 1
ATOM 1882 O O . ALA C 1 26 ? 22.958 -12.302 22.673 1.00 17.09 49 ALA C O 1
ATOM 1884 N N . GLY C 1 27 ? 22.815 -13.424 24.628 1.00 14.08 50 GLY C N 1
ATOM 1885 C CA . GLY C 1 27 ? 22.338 -14.629 23.975 1.00 13.77 50 GLY C CA 1
ATOM 1886 C C . GLY C 1 27 ? 20.939 -14.472 23.417 1.00 13.97 50 GLY C C 1
ATOM 1887 O O . GLY C 1 27 ? 20.617 -15.042 22.373 1.00 14.28 50 GLY C O 1
ATOM 1888 N N . ALA C 1 28 ? 20.081 -13.736 24.124 1.00 15.47 51 ALA C N 1
ATOM 1889 C CA . ALA C 1 28 ? 18.736 -13.489 23.626 1.00 15.89 51 ALA C CA 1
ATOM 1890 C C . ALA C 1 28 ? 18.772 -12.616 22.382 1.00 16.13 51 ALA C C 1
ATOM 1891 O O . ALA C 1 28 ? 18.030 -12.865 21.424 1.00 16.72 51 ALA C O 1
ATOM 1893 N N . THR C 1 29 ? 19.660 -11.620 22.370 1.00 18.73 52 THR C N 1
ATOM 1894 C CA . THR C 1 29 ? 19.857 -10.788 21.191 1.00 19.04 52 THR C CA 1
ATOM 1895 C C . THR C 1 29 ? 20.354 -11.617 20.016 1.00 19.29 52 THR C C 1
ATOM 1896 O O . THR C 1 29 ? 19.906 -11.431 18.878 1.00 19.79 52 THR C O 1
ATOM 1900 N N . THR C 1 30 ? 21.278 -12.543 20.275 1.00 18.06 53 THR C N 1
ATOM 1901 C CA . THR C 1 30 ? 21.869 -13.324 19.198 1.00 18.59 53 THR C CA 1
ATOM 1902 C C . THR C 1 30 ? 20.870 -14.322 18.620 1.00 19.25 53 THR C C 1
ATOM 1903 O O . THR C 1 30 ? 20.868 -14.565 17.408 1.00 19.97 53 THR C O 1
ATOM 1907 N N . PHE C 1 31 ? 20.007 -14.896 19.468 1.00 15.22 54 PHE C N 1
ATOM 1908 C CA . PHE C 1 31 ? 18.943 -15.779 18.987 1.00 15.86 54 PHE C CA 1
ATOM 1909 C C . PHE C 1 31 ? 18.171 -15.134 17.840 1.00 16.78 54 PHE C C 1
ATOM 1910 O O . PHE C 1 31 ? 17.997 -15.727 16.770 1.00 17.74 54 PHE C O 1
ATOM 1918 N N . THR C 1 32 ? 17.711 -13.904 18.046 1.00 19.98 55 THR C N 1
ATOM 1919 C CA . THR C 1 32 ? 16.968 -13.206 17.006 1.00 20.56 55 THR C CA 1
ATOM 1920 C C . THR C 1 32 ? 17.862 -12.861 15.820 1.00 20.67 55 THR C C 1
ATOM 1921 O O . THR C 1 32 ? 17.433 -12.950 14.663 1.00 21.45 55 THR C O 1
ATOM 1925 N N . ALA C 1 33 ? 19.109 -12.468 16.084 1.00 19.09 56 ALA C N 1
ATOM 1926 C CA . ALA C 1 33 ? 19.977 -12.015 15.004 1.00 20.57 56 ALA C CA 1
ATOM 1927 C C . ALA C 1 33 ? 20.339 -13.134 14.036 1.00 20.88 56 ALA C C 1
ATOM 1928 O O . ALA C 1 33 ? 20.610 -12.866 12.858 1.00 22.45 56 ALA C O 1
ATOM 1930 N N . ILE C 1 34 ? 20.385 -14.375 14.514 1.00 20.29 57 ILE C N 1
ATOM 1931 C CA . ILE C 1 34 ? 20.748 -15.510 13.679 1.00 20.90 57 ILE C CA 1
ATOM 1932 C C . ILE C 1 34 ? 19.526 -16.219 13.113 1.00 21.58 57 ILE C C 1
ATOM 1933 O O . ILE C 1 34 ? 19.642 -17.337 12.598 1.00 22.14 57 ILE C O 1
ATOM 1938 N N . ASN C 1 35 ? 18.353 -15.582 13.171 1.00 21.29 58 ASN C N 1
ATOM 1939 C CA . ASN C 1 35 ? 17.086 -16.164 12.739 1.00 22.20 58 ASN C CA 1
ATOM 1940 C C . ASN C 1 35 ? 16.522 -15.330 11.595 1.00 22.35 58 ASN C C 1
ATOM 1941 O O . ASN C 1 35 ? 15.672 -14.452 11.819 1.00 22.30 58 ASN C O 1
ATOM 1946 N N . PRO C 1 36 ? 16.923 -15.599 10.352 1.00 24.95 59 PRO C N 1
ATOM 1947 C CA . PRO C 1 36 ? 16.563 -14.711 9.232 1.00 25.58 59 PRO C CA 1
ATOM 1948 C C . PRO C 1 36 ? 15.337 -15.137 8.439 1.00 26.35 59 PRO C C 1
ATOM 1949 O O . PRO C 1 36 ? 15.054 -14.498 7.420 1.00 28.03 59 PRO C O 1
ATOM 1953 N N . ASP C 1 37 ? 14.599 -16.161 8.868 1.00 27.43 60 ASP C N 1
ATOM 1954 C CA . ASP C 1 37 ? 13.495 -16.696 8.082 1.00 28.08 60 ASP C CA 1
ATOM 1955 C C . ASP C 1 37 ? 12.131 -16.183 8.527 1.00 28.43 60 ASP C C 1
ATOM 1956 O O . ASP C 1 37 ? 11.111 -16.729 8.098 1.00 29.08 60 ASP C O 1
ATOM 1961 N N . GLY C 1 38 ? 12.086 -15.168 9.389 1.00 31.12 61 GLY C N 1
ATOM 1962 C CA . GLY C 1 38 ? 10.823 -14.536 9.725 1.00 31.51 61 GLY C CA 1
ATOM 1963 C C . GLY C 1 38 ? 9.981 -15.243 10.764 1.00 31.95 61 GLY C C 1
ATOM 1964 O O . GLY C 1 38 ? 8.847 -14.817 11.009 1.00 32.57 61 GLY C O 1
ATOM 1965 N N . ASP C 1 39 ? 10.487 -16.304 11.382 1.00 22.91 62 ASP C N 1
ATOM 1966 C CA . ASP C 1 39 ? 9.777 -17.006 12.439 1.00 23.08 62 ASP C CA 1
ATOM 1967 C C . ASP C 1 39 ? 10.326 -16.574 13.806 1.00 22.54 62 ASP C C 1
ATOM 1968 O O . ASP C 1 39 ? 11.122 -15.636 13.912 1.00 22.02 62 ASP C O 1
ATOM 1973 N N . THR C 1 40 ? 9.899 -17.256 14.872 1.00 22.17 63 THR C N 1
ATOM 1974 C CA . THR C 1 40 ? 10.406 -16.988 16.214 1.00 21.50 63 THR C CA 1
ATOM 1975 C C . THR C 1 40 ? 11.226 -18.151 16.753 1.00 20.53 63 THR C C 1
ATOM 1976 O O . THR C 1 40 ? 11.473 -18.223 17.967 1.00 19.83 63 THR C O 1
ATOM 1980 N N . THR C 1 41 ? 11.680 -19.042 15.870 1.00 19.51 64 THR C N 1
ATOM 1981 C CA . THR C 1 41 ? 12.259 -20.319 16.253 1.00 19.17 64 THR C CA 1
ATOM 1982 C C . THR C 1 41 ? 13.552 -20.583 15.491 1.00 19.21 64 THR C C 1
ATOM 1983 O O . THR C 1 41 ? 13.645 -20.305 14.288 1.00 19.86 64 THR C O 1
ATOM 1987 N N . LEU C 1 42 ? 14.525 -21.184 16.179 1.00 18.79 65 LEU C N 1
ATOM 1988 C CA . LEU C 1 42 ? 15.739 -21.666 15.523 1.00 18.99 65 LEU C CA 1
ATOM 1989 C C . LEU C 1 42 ? 15.558 -23.116 15.083 1.00 19.58 65 LEU C C 1
ATOM 1990 O O . LEU C 1 42 ? 15.255 -23.997 15.897 1.00 19.16 65 LEU C O 1
ATOM 1995 N N . GLU C 1 43 ? 15.752 -23.359 13.795 1.00 21.25 66 GLU C N 1
ATOM 1996 C CA . GLU C 1 43 ? 15.807 -24.708 13.259 1.00 21.76 66 GLU C CA 1
ATOM 1997 C C . GLU C 1 43 ? 17.253 -25.193 13.301 1.00 21.34 66 GLU C C 1
ATOM 1998 O O . GLU C 1 43 ? 18.178 -24.427 13.572 1.00 20.89 66 GLU C O 1
ATOM 2004 N N . SER C 1 44 ? 17.448 -26.493 13.080 1.00 28.63 67 SER C N 1
ATOM 2005 C CA . SER C 1 44 ? 18.775 -27.052 13.325 1.00 28.04 67 SER C CA 1
ATOM 2006 C C . SER C 1 44 ? 19.824 -26.401 12.427 1.00 28.27 67 SER C C 1
ATOM 2007 O O . SER C 1 44 ? 20.949 -26.140 12.866 1.00 27.87 67 SER C O 1
ATOM 2010 N N . GLY C 1 45 ? 19.467 -26.098 11.178 1.00 25.77 68 GLY C N 1
ATOM 2011 C CA . GLY C 1 45 ? 20.418 -25.435 10.300 1.00 26.71 68 GLY C CA 1
ATOM 2012 C C . GLY C 1 45 ? 20.840 -24.068 10.808 1.00 25.02 68 GLY C C 1
ATOM 2013 O O . GLY C 1 45 ? 22.003 -23.682 10.680 1.00 25.45 68 GLY C O 1
ATOM 2014 N N . GLU C 1 46 ? 19.909 -23.323 11.407 1.00 22.76 69 GLU C N 1
ATOM 2015 C CA . GLU C 1 46 ? 20.246 -22.008 11.942 1.00 21.42 69 GLU C CA 1
ATOM 2016 C C . GLU C 1 46 ? 21.219 -22.085 13.109 1.00 20.35 69 GLU C C 1
ATOM 2017 O O . GLU C 1 46 ? 21.827 -21.073 13.460 1.00 19.72 69 GLU C O 1
ATOM 2023 N N . THR C 1 47 ? 21.370 -23.245 13.739 1.00 22.95 70 THR C N 1
ATOM 2024 C CA . THR C 1 47 ? 22.289 -23.383 14.859 1.00 22.31 70 THR C CA 1
ATOM 2025 C C . THR C 1 47 ? 23.593 -24.066 14.472 1.00 22.73 70 THR C C 1
ATOM 2026 O O . THR C 1 47 ? 24.393 -24.388 15.352 1.00 22.40 70 THR C O 1
ATOM 2030 N N . LYS C 1 48 ? 23.833 -24.273 13.175 1.00 27.52 71 LYS C N 1
ATOM 2031 C CA . LYS C 1 48 ? 25.033 -24.970 12.730 1.00 27.66 71 LYS C CA 1
ATOM 2032 C C . LYS C 1 48 ? 26.289 -24.204 13.123 1.00 27.12 71 LYS C C 1
ATOM 2033 O O . LYS C 1 48 ? 26.368 -22.982 12.972 1.00 26.92 71 LYS C O 1
ATOM 2039 N N . GLY C 1 49 ? 27.282 -24.936 13.628 1.00 29.14 72 GLY C N 1
ATOM 2040 C CA . GLY C 1 49 ? 28.488 -24.313 14.132 1.00 28.70 72 GLY C CA 1
ATOM 2041 C C . GLY C 1 49 ? 28.351 -23.677 15.495 1.00 27.79 72 GLY C C 1
ATOM 2042 O O . GLY C 1 49 ? 29.352 -23.195 16.041 1.00 27.46 72 GLY C O 1
ATOM 2043 N N . ARG C 1 50 ? 27.149 -23.668 16.075 1.00 23.06 73 ARG C N 1
ATOM 2044 C CA . ARG C 1 50 ? 26.920 -23.093 17.389 1.00 22.20 73 ARG C CA 1
ATOM 2045 C C . ARG C 1 50 ? 26.471 -24.123 18.411 1.00 22.13 73 ARG C C 1
ATOM 2046 O O . ARG C 1 50 ? 26.889 -24.057 19.567 1.00 21.71 73 ARG C O 1
ATOM 2054 N N . LEU C 1 51 ? 25.661 -25.101 18.006 1.00 23.43 74 LEU C N 1
ATOM 2055 C CA . LEU C 1 51 ? 25.178 -26.149 18.890 1.00 23.10 74 LEU C CA 1
ATOM 2056 C C . LEU C 1 51 ? 25.423 -27.494 18.232 1.00 23.88 74 LEU C C 1
ATOM 2057 O O . LEU C 1 51 ? 25.439 -27.602 17.007 1.00 24.68 74 LEU C O 1
ATOM 2062 N N . THR C 1 52 ? 25.588 -28.522 19.052 1.00 27.04 75 THR C N 1
ATOM 2063 C CA . THR C 1 52 ? 25.726 -29.887 18.560 1.00 28.57 75 THR C CA 1
ATOM 2064 C C . THR C 1 52 ? 24.382 -30.600 18.659 1.00 28.62 75 THR C C 1
ATOM 2065 O O . THR C 1 52 ? 23.452 -30.140 19.331 1.00 27.21 75 THR C O 1
ATOM 2069 N N . GLU C 1 53 ? 24.285 -31.751 17.980 1.00 38.80 76 GLU C N 1
ATOM 2070 C CA . GLU C 1 53 ? 23.084 -32.566 18.115 1.00 39.18 76 GLU C CA 1
ATOM 2071 C C . GLU C 1 53 ? 22.844 -32.961 19.564 1.00 39.12 76 GLU C C 1
ATOM 2072 O O . GLU C 1 53 ? 21.690 -33.073 19.994 1.00 38.05 76 GLU C O 1
ATOM 2078 N N . LYS C 1 54 ? 23.919 -33.162 20.331 1.00 40.54 77 LYS C N 1
ATOM 2079 C CA . LYS C 1 54 ? 23.765 -33.487 21.743 1.00 40.82 77 LYS C CA 1
ATOM 2080 C C . LYS C 1 54 ? 23.171 -32.320 22.522 1.00 37.26 77 LYS C C 1
ATOM 2081 O O . LYS C 1 54 ? 22.397 -32.532 23.461 1.00 36.92 77 LYS C O 1
ATOM 2087 N N . ASP C 1 55 ? 23.520 -31.083 22.150 1.00 34.92 78 ASP C N 1
ATOM 2088 C CA . ASP C 1 55 ? 22.902 -29.916 22.779 1.00 31.77 78 ASP C CA 1
ATOM 2089 C C . ASP C 1 55 ? 21.404 -29.879 22.513 1.00 30.17 78 ASP C C 1
ATOM 2090 O O . ASP C 1 55 ? 20.608 -29.589 23.417 1.00 28.87 78 ASP C O 1
ATOM 2095 N N . TRP C 1 56 ? 21.004 -30.156 21.268 1.00 30.53 79 TRP C N 1
ATOM 2096 C CA . TRP C 1 56 ? 19.586 -30.201 20.936 1.00 29.51 79 TRP C CA 1
ATOM 2097 C C . TRP C 1 56 ? 18.857 -31.245 21.766 1.00 31.05 79 TRP C C 1
ATOM 2098 O O . TRP C 1 56 ? 17.761 -30.988 22.277 1.00 29.76 79 TRP C O 1
ATOM 2109 N N . ALA C 1 57 ? 19.445 -32.434 21.907 1.00 34.82 80 ALA C N 1
ATOM 2110 C CA . ALA C 1 57 ? 18.789 -33.483 22.674 1.00 36.20 80 ALA C CA 1
ATOM 2111 C C . ALA C 1 57 ? 18.649 -33.115 24.143 1.00 35.49 80 ALA C C 1
ATOM 2112 O O . ALA C 1 57 ? 17.697 -33.557 24.798 1.00 35.95 80 ALA C O 1
ATOM 2114 N N . ARG C 1 58 ? 19.591 -32.339 24.684 1.00 37.05 81 ARG C N 1
ATOM 2115 C CA . ARG C 1 58 ? 19.497 -31.946 26.086 1.00 36.58 81 ARG C CA 1
ATOM 2116 C C . ARG C 1 58 ? 18.442 -30.866 26.288 1.00 34.06 81 ARG C C 1
ATOM 2117 O O . ARG C 1 58 ? 17.668 -30.916 27.252 1.00 32.93 81 ARG C O 1
ATOM 2125 N N . ALA C 1 59 ? 18.388 -29.885 25.389 1.00 28.16 82 ALA C N 1
ATOM 2126 C CA . ALA C 1 59 ? 17.576 -28.700 25.628 1.00 25.45 82 ALA C CA 1
ATOM 2127 C C . ALA C 1 59 ? 16.188 -28.778 25.013 1.00 24.76 82 ALA C C 1
ATOM 2128 O O . ALA C 1 59 ? 15.267 -28.116 25.505 1.00 23.35 82 ALA C O 1
ATOM 2130 N N . ASN C 1 60 ? 16.009 -29.547 23.944 1.00 25.98 83 ASN C N 1
ATOM 2131 C CA . ASN C 1 60 ? 14.750 -29.546 23.202 1.00 25.53 83 ASN C CA 1
ATOM 2132 C C . ASN C 1 60 ? 13.922 -30.740 23.658 1.00 27.88 83 ASN C C 1
ATOM 2133 O O . ASN C 1 60 ? 14.076 -31.853 23.149 1.00 30.37 83 ASN C O 1
ATOM 2138 N N . LYS C 1 61 ? 13.026 -30.500 24.614 1.00 33.49 84 LYS C N 1
ATOM 2139 C CA . LYS C 1 61 ? 12.316 -31.568 25.308 1.00 34.48 84 LYS C CA 1
ATOM 2140 C C . LYS C 1 61 ? 10.835 -31.622 24.960 1.00 34.33 84 LYS C C 1
ATOM 2141 O O . LYS C 1 61 ? 10.095 -32.423 25.548 1.00 36.47 84 LYS C O 1
ATOM 2147 N N . ASP C 1 62 ? 10.386 -30.811 24.005 1.00 29.16 85 ASP C N 1
ATOM 2148 C CA . ASP C 1 62 ? 8.971 -30.680 23.696 1.00 29.27 85 ASP C CA 1
ATOM 2149 C C . ASP C 1 62 ? 8.559 -31.424 22.435 1.00 31.10 85 ASP C C 1
ATOM 2150 O O . ASP C 1 62 ? 7.439 -31.234 21.963 1.00 31.26 85 ASP C O 1
ATOM 2155 N N . GLY C 1 63 ? 9.437 -32.254 21.877 1.00 32.12 86 GLY C N 1
ATOM 2156 C CA . GLY C 1 63 ? 9.071 -33.089 20.748 1.00 34.55 86 GLY C CA 1
ATOM 2157 C C . GLY C 1 63 ? 8.904 -32.373 19.429 1.00 33.32 86 GLY C C 1
ATOM 2158 O O . GLY C 1 63 ? 8.248 -32.906 18.532 1.00 35.37 86 GLY C O 1
ATOM 2159 N N . ASP C 1 64 ? 9.480 -31.181 19.278 1.00 30.10 87 ASP C N 1
ATOM 2160 C CA . ASP C 1 64 ? 9.404 -30.422 18.037 1.00 29.11 87 ASP C CA 1
ATOM 2161 C C . ASP C 1 64 ? 10.764 -30.413 17.342 1.00 29.20 87 ASP C C 1
ATOM 2162 O O . ASP C 1 64 ? 11.722 -31.053 17.787 1.00 30.16 87 ASP C O 1
ATOM 2167 N N . GLN C 1 65 ? 10.847 -29.672 16.240 1.00 30.60 88 GLN C N 1
ATOM 2168 C CA . GLN C 1 65 ? 12.106 -29.460 15.538 1.00 30.27 88 GLN C CA 1
ATOM 2169 C C . GLN C 1 65 ? 12.561 -28.007 15.624 1.00 28.22 88 GLN C C 1
ATOM 2170 O O . GLN C 1 65 ? 13.288 -27.530 14.747 1.00 27.89 88 GLN C O 1
ATOM 2176 N N . THR C 1 66 ? 12.156 -27.297 16.682 1.00 24.81 89 THR C N 1
ATOM 2177 C CA . THR C 1 66 ? 12.408 -25.867 16.803 1.00 22.62 89 THR C CA 1
ATOM 2178 C C . THR C 1 66 ? 12.938 -25.531 18.192 1.00 22.29 89 THR C C 1
ATOM 2179 O O . THR C 1 66 ? 12.383 -25.971 19.205 1.00 22.57 89 THR C O 1
ATOM 2183 N N . LEU C 1 67 ? 13.996 -24.727 18.242 1.00 21.10 90 LEU C N 1
ATOM 2184 C CA . LEU C 1 67 ? 14.473 -24.178 19.504 1.00 20.56 90 LEU C CA 1
ATOM 2185 C C . LEU C 1 67 ? 13.757 -22.859 19.773 1.00 18.58 90 LEU C C 1
ATOM 2186 O O . LEU C 1 67 ? 13.874 -21.913 18.983 1.00 17.49 90 LEU C O 1
ATOM 2191 N N . GLU C 1 68 ? 12.974 -22.824 20.844 1.00 17.49 91 GLU C N 1
ATOM 2192 C CA . GLU C 1 68 ? 12.450 -21.574 21.364 1.00 15.74 91 GLU C CA 1
ATOM 2193 C C . GLU C 1 68 ? 13.512 -20.904 22.232 1.00 15.19 91 GLU C C 1
ATOM 2194 O O . GLU C 1 68 ? 14.530 -21.507 22.589 1.00 16.53 91 GLU C O 1
ATOM 2200 N N . MET C 1 69 ? 13.260 -19.639 22.587 1.00 16.61 92 MET C N 1
ATOM 2201 C CA A MET C 1 69 ? 14.270 -18.836 23.276 0.63 15.81 92 MET C CA 1
ATOM 2202 C CA B MET C 1 69 ? 14.288 -18.855 23.261 0.37 15.81 92 MET C CA 1
ATOM 2203 C C . MET C 1 69 ? 14.744 -19.507 24.560 1.00 15.32 92 MET C C 1
ATOM 2204 O O . MET C 1 69 ? 15.939 -19.477 24.882 1.00 14.50 92 MET C O 1
ATOM 2213 N N . ASP C 1 70 ? 13.818 -20.099 25.325 1.00 14.49 93 ASP C N 1
ATOM 2214 C CA . ASP C 1 70 ? 14.214 -20.704 26.591 1.00 14.56 93 ASP C CA 1
ATOM 2215 C C . ASP C 1 70 ? 15.134 -21.901 26.389 1.00 14.76 93 ASP C C 1
ATOM 2216 O O . ASP C 1 70 ? 16.069 -22.098 27.173 1.00 13.93 93 ASP C O 1
ATOM 2221 N N . GLU C 1 71 ? 14.890 -22.702 25.347 1.00 15.63 94 GLU C N 1
ATOM 2222 C CA . GLU C 1 71 ? 15.732 -23.865 25.092 1.00 15.69 94 GLU C CA 1
ATOM 2223 C C . GLU C 1 71 ? 17.135 -23.438 24.679 1.00 14.61 94 GLU C C 1
ATOM 2224 O O . GLU C 1 71 ? 18.124 -24.046 25.101 1.00 14.20 94 GLU C O 1
ATOM 2230 N N . TRP C 1 72 ? 17.234 -22.372 23.881 1.00 16.72 95 TRP C N 1
ATOM 2231 C CA . TRP C 1 72 ? 18.530 -21.814 23.500 1.00 15.59 95 TRP C CA 1
ATOM 2232 C C . TRP C 1 72 ? 19.291 -21.297 24.717 1.00 14.83 95 TRP C C 1
ATOM 2233 O O . TRP C 1 72 ? 20.463 -21.635 24.920 1.00 14.82 95 TRP C O 1
ATOM 2244 N N . LEU C 1 73 ? 18.627 -20.505 25.565 1.00 15.32 96 LEU C N 1
ATOM 2245 C CA . LEU C 1 73 ? 19.297 -19.930 26.728 1.00 14.23 96 LEU C CA 1
ATOM 2246 C C . LEU C 1 73 ? 19.691 -20.978 27.765 1.00 14.97 96 LEU C C 1
ATOM 2247 O O . LEU C 1 73 ? 20.647 -20.749 28.513 1.00 14.14 96 LEU C O 1
ATOM 2252 N N . LYS C 1 74 ? 18.976 -22.108 27.836 1.00 18.51 97 LYS C N 1
ATOM 2253 C CA . LYS C 1 74 ? 19.380 -23.189 28.740 1.00 18.97 97 LYS C CA 1
ATOM 2254 C C . LYS C 1 74 ? 20.803 -23.638 28.441 1.00 19.00 97 LYS C C 1
ATOM 2255 O O . LYS C 1 74 ? 21.621 -23.826 29.352 1.00 18.71 97 LYS C O 1
ATOM 2261 N N . ILE C 1 75 ? 21.114 -23.831 27.161 1.00 15.91 98 ILE C N 1
ATOM 2262 C CA . ILE C 1 75 ? 22.455 -24.266 26.778 1.00 16.19 98 ILE C CA 1
ATOM 2263 C C . ILE C 1 75 ? 23.481 -23.210 27.161 1.00 15.47 98 ILE C C 1
ATOM 2264 O O . ILE C 1 75 ? 24.570 -23.523 27.662 1.00 15.34 98 ILE C O 1
ATOM 2269 N N . LEU C 1 76 ? 23.145 -21.945 26.936 1.00 14.61 99 LEU C N 1
ATOM 2270 C CA . LEU C 1 76 ? 24.085 -20.870 27.197 1.00 13.85 99 LEU C CA 1
ATOM 2271 C C . LEU C 1 76 ? 24.427 -20.775 28.675 1.00 13.30 99 LEU C C 1
ATOM 2272 O O . LEU C 1 76 ? 25.588 -20.554 29.029 1.00 13.44 99 LEU C O 1
ATOM 2277 N N . ARG C 1 77 ? 23.435 -20.931 29.558 1.00 15.56 100 ARG C N 1
ATOM 2278 C CA . ARG C 1 77 ? 23.737 -20.885 30.988 1.00 15.76 100 ARG C CA 1
ATOM 2279 C C . ARG C 1 77 ? 24.722 -21.989 31.384 1.00 16.41 100 ARG C C 1
ATOM 2280 O O . ARG C 1 77 ? 25.646 -21.752 32.177 1.00 16.59 100 ARG C O 1
ATOM 2288 N N . THR C 1 78 ? 24.571 -23.186 30.811 1.00 18.29 101 THR C N 1
ATOM 2289 C CA . THR C 1 78 ? 25.526 -24.263 31.072 1.00 19.26 101 THR C CA 1
ATOM 2290 C C . THR C 1 78 ? 26.905 -23.921 30.522 1.00 19.36 101 THR C C 1
ATOM 2291 O O . THR C 1 78 ? 27.922 -24.145 31.191 1.00 19.87 101 THR C O 1
ATOM 2295 N N . ARG C 1 79 ? 26.961 -23.355 29.317 1.00 14.97 102 ARG C N 1
ATOM 2296 C CA . ARG C 1 79 ? 28.246 -22.999 28.735 1.00 15.51 102 ARG C CA 1
ATOM 2297 C C . ARG C 1 79 ? 28.950 -21.905 29.523 1.00 15.07 102 ARG C C 1
ATOM 2298 O O . ARG C 1 79 ? 30.186 -21.904 29.610 1.00 15.90 102 ARG C O 1
ATOM 2306 N N . PHE C 1 80 ? 28.193 -20.971 30.100 1.00 14.05 103 PHE C N 1
ATOM 2307 C CA . PHE C 1 80 ? 28.802 -19.954 30.948 1.00 13.85 103 PHE C CA 1
ATOM 2308 C C . PHE C 1 80 ? 29.538 -20.599 32.117 1.00 14.79 103 PHE C C 1
ATOM 2309 O O . PHE C 1 80 ? 30.674 -20.224 32.430 1.00 15.29 103 PHE C O 1
ATOM 2317 N N . LYS C 1 81 ? 28.889 -21.552 32.791 1.00 18.80 104 LYS C N 1
ATOM 2318 C CA . LYS C 1 81 ? 29.533 -22.211 33.924 1.00 19.74 104 LYS C CA 1
ATOM 2319 C C . LYS C 1 81 ? 30.823 -22.907 33.499 1.00 20.62 104 LYS C C 1
ATOM 2320 O O . LYS C 1 81 ? 31.829 -22.848 34.213 1.00 21.37 104 LYS C O 1
ATOM 2326 N N . ARG C 1 82 ? 30.818 -23.557 32.333 1.00 23.72 105 ARG C N 1
ATOM 2327 C CA . ARG C 1 82 ? 32.019 -24.258 31.893 1.00 24.82 105 ARG C CA 1
ATOM 2328 C C . ARG C 1 82 ? 33.158 -23.298 31.591 1.00 25.27 105 ARG C C 1
ATOM 2329 O O . ARG C 1 82 ? 34.328 -23.641 31.798 1.00 26.24 105 ARG C O 1
ATOM 2337 N N . ALA C 1 83 ? 32.843 -22.104 31.089 1.00 16.68 106 ALA C N 1
ATOM 2338 C CA . ALA C 1 83 ? 33.874 -21.126 30.772 1.00 16.68 106 ALA C CA 1
ATOM 2339 C C . ALA C 1 83 ? 34.418 -20.390 31.990 1.00 16.74 106 ALA C C 1
ATOM 2340 O O . ALA C 1 83 ? 35.500 -19.804 31.905 1.00 17.37 106 ALA C O 1
ATOM 2342 N N . ASP C 1 84 ? 33.711 -20.416 33.119 1.00 20.88 107 ASP C N 1
ATOM 2343 C CA . ASP C 1 84 ? 34.141 -19.673 34.301 1.00 21.65 107 ASP C CA 1
ATOM 2344 C C . ASP C 1 84 ? 35.151 -20.506 35.087 1.00 22.52 107 ASP C C 1
ATOM 2345 O O . ASP C 1 84 ? 34.842 -21.112 36.118 1.00 22.27 107 ASP C O 1
ATOM 2350 N N . ALA C 1 85 ? 36.396 -20.471 34.614 1.00 22.72 108 ALA C N 1
ATOM 2351 C CA . ALA C 1 85 ? 37.426 -21.374 35.114 1.00 23.38 108 ALA C CA 1
ATOM 2352 C C . ALA C 1 85 ? 37.785 -21.107 36.568 1.00 23.61 108 ALA C C 1
ATOM 2353 O O . ALA C 1 85 ? 38.156 -22.038 37.278 1.00 23.72 108 ALA C O 1
ATOM 2355 N N . ASN C 1 86 ? 37.701 -19.865 37.039 1.00 25.63 109 ASN C N 1
ATOM 2356 C CA . ASN C 1 86 ? 38.002 -19.624 38.446 1.00 25.73 109 ASN C CA 1
ATOM 2357 C C . ASN C 1 86 ? 36.752 -19.471 39.301 1.00 24.79 109 ASN C C 1
ATOM 2358 O O . ASN C 1 86 ? 36.860 -19.111 40.479 1.00 24.84 109 ASN C O 1
ATOM 2363 N N . LYS C 1 87 ? 35.578 -19.760 38.739 1.00 23.34 110 LYS C N 1
ATOM 2364 C CA . LYS C 1 87 ? 34.322 -19.874 39.491 1.00 22.58 110 LYS C CA 1
ATOM 2365 C C . LYS C 1 87 ? 34.003 -18.618 40.301 1.00 22.64 110 LYS C C 1
ATOM 2366 O O . LYS C 1 87 ? 33.554 -18.689 41.450 1.00 23.33 110 LYS C O 1
ATOM 2372 N N . ASP C 1 88 ? 34.239 -17.451 39.708 1.00 23.05 111 ASP C N 1
ATOM 2373 C CA . ASP C 1 88 ? 33.897 -16.201 40.370 1.00 23.00 111 ASP C CA 1
ATOM 2374 C C . ASP C 1 88 ? 32.661 -15.540 39.786 1.00 22.39 111 ASP C C 1
ATOM 2375 O O . ASP C 1 88 ? 32.289 -14.441 40.221 1.00 22.23 111 ASP C O 1
ATOM 2380 N N . GLY C 1 89 ? 31.996 -16.194 38.838 1.00 21.80 112 GLY C N 1
ATOM 2381 C CA . GLY C 1 89 ? 30.816 -15.636 38.205 1.00 21.16 112 GLY C CA 1
ATOM 2382 C C . GLY C 1 89 ? 31.090 -14.586 37.154 1.00 21.61 112 GLY C C 1
ATOM 2383 O O . GLY C 1 89 ? 30.148 -13.945 36.678 1.00 21.13 112 GLY C O 1
ATOM 2384 N N . LYS C 1 90 ? 32.343 -14.388 36.770 1.00 24.90 113 LYS C N 1
ATOM 2385 C CA . LYS C 1 90 ? 32.704 -13.369 35.798 1.00 25.70 113 LYS C CA 1
ATOM 2386 C C . LYS C 1 90 ? 33.574 -14.019 34.737 1.00 26.16 113 LYS C C 1
ATOM 2387 O O . LYS C 1 90 ? 34.463 -14.805 35.062 1.00 26.36 113 LYS C O 1
ATOM 2393 N N . LEU C 1 91 ? 33.307 -13.714 33.472 1.00 16.30 114 LEU C N 1
ATOM 2394 C CA . LEU C 1 91 ? 34.143 -14.193 32.370 1.00 16.43 114 LEU C CA 1
ATOM 2395 C C . LEU C 1 91 ? 35.025 -13.054 31.874 1.00 18.07 114 LEU C C 1
ATOM 2396 O O . LEU C 1 91 ? 34.519 -12.050 31.363 1.00 18.34 114 LEU C O 1
ATOM 2401 N N . THR C 1 92 ? 36.330 -13.225 31.997 1.00 17.58 115 THR C N 1
ATOM 2402 C CA . THR C 1 92 ? 37.284 -12.267 31.471 1.00 19.00 115 THR C CA 1
ATOM 2403 C C . THR C 1 92 ? 37.553 -12.541 29.995 1.00 18.40 115 THR C C 1
ATOM 2404 O O . THR C 1 92 ? 37.117 -13.547 29.425 1.00 17.28 115 THR C O 1
ATOM 2408 N N . ALA C 1 93 ? 38.310 -11.637 29.368 1.00 21.65 116 ALA C N 1
ATOM 2409 C CA . ALA C 1 93 ? 38.701 -11.860 27.980 1.00 21.00 116 ALA C CA 1
ATOM 2410 C C . ALA C 1 93 ? 39.443 -13.184 27.816 1.00 20.47 116 ALA C C 1
ATOM 2411 O O . ALA C 1 93 ? 39.182 -13.931 26.865 1.00 19.91 116 ALA C O 1
ATOM 2413 N N . ALA C 1 94 ? 40.345 -13.511 28.752 1.00 22.75 117 ALA C N 1
ATOM 2414 C CA . ALA C 1 94 ? 41.095 -14.762 28.651 1.00 22.83 117 ALA C CA 1
ATOM 2415 C C . ALA C 1 94 ? 40.179 -15.974 28.762 1.00 22.08 117 ALA C C 1
ATOM 2416 O O . ALA C 1 94 ? 40.352 -16.964 28.041 1.00 22.25 117 ALA C O 1
ATOM 2418 N N . GLU C 1 95 ? 39.191 -15.916 29.656 1.00 22.54 118 GLU C N 1
ATOM 2419 C CA . GLU C 1 95 ? 38.247 -17.026 29.752 1.00 21.99 118 GLU C CA 1
ATOM 2420 C C . GLU C 1 95 ? 37.409 -17.157 28.484 1.00 21.14 118 GLU C C 1
ATOM 2421 O O . GLU C 1 95 ? 37.086 -18.272 28.053 1.00 21.69 118 GLU C O 1
ATOM 2427 N N . LEU C 1 96 ? 37.078 -16.035 27.850 1.00 21.23 119 LEU C N 1
ATOM 2428 C CA . LEU C 1 96 ? 36.340 -16.088 26.598 1.00 20.69 119 LEU C CA 1
ATOM 2429 C C . LEU C 1 96 ? 37.176 -16.638 25.448 1.00 21.85 119 LEU C C 1
ATOM 2430 O O . LEU C 1 96 ? 36.604 -17.170 24.491 1.00 21.72 119 LEU C O 1
ATOM 2435 N N . ASP C 1 97 ? 38.508 -16.539 25.527 1.00 26.94 120 ASP C N 1
ATOM 2436 C CA . ASP C 1 97 ? 39.397 -17.084 24.503 1.00 27.82 120 ASP C CA 1
ATOM 2437 C C . ASP C 1 97 ? 39.592 -18.592 24.625 1.00 28.49 120 ASP C C 1
ATOM 2438 O O . ASP C 1 97 ? 40.089 -19.217 23.678 1.00 29.04 120 ASP C O 1
ATOM 2443 N N . SER C 1 98 ? 39.249 -19.181 25.768 1.00 21.08 121 SER C N 1
ATOM 2444 C CA . SER C 1 98 ? 39.447 -20.605 25.990 1.00 21.73 121 SER C CA 1
ATOM 2445 C C . SER C 1 98 ? 38.462 -21.413 25.150 1.00 21.53 121 SER C C 1
ATOM 2446 O O . SER C 1 98 ? 37.513 -20.878 24.581 1.00 20.74 121 SER C O 1
ATOM 2449 N N . LYS C 1 99 ? 38.665 -22.733 25.113 1.00 26.09 122 LYS C N 1
ATOM 2450 C CA . LYS C 1 99 ? 37.758 -23.599 24.361 1.00 26.26 122 LYS C CA 1
ATOM 2451 C C . LYS C 1 99 ? 36.320 -23.450 24.852 1.00 25.85 122 LYS C C 1
ATOM 2452 O O . LYS C 1 99 ? 35.394 -23.243 24.059 1.00 25.65 122 LYS C O 1
ATOM 2458 N N . ALA C 1 100 ? 36.114 -23.520 26.170 1.00 20.25 123 ALA C N 1
ATOM 2459 C CA . ALA C 1 100 ? 34.775 -23.330 26.706 1.00 19.39 123 ALA C CA 1
ATOM 2460 C C . ALA C 1 100 ? 34.272 -21.922 26.433 1.00 18.77 123 ALA C C 1
ATOM 2461 O O . ALA C 1 100 ? 33.083 -21.717 26.167 1.00 18.18 123 ALA C O 1
ATOM 2463 N N . GLY C 1 101 ? 35.164 -20.933 26.494 1.00 19.82 124 GLY C N 1
ATOM 2464 C CA . GLY C 1 101 ? 34.749 -19.565 26.245 1.00 18.40 124 GLY C CA 1
ATOM 2465 C C . GLY C 1 101 ? 34.305 -19.341 24.816 1.00 18.04 124 GLY C C 1
ATOM 2466 O O . GLY C 1 101 ? 33.382 -18.565 24.564 1.00 16.76 124 GLY C O 1
ATOM 2467 N N . GLN C 1 102 ? 34.956 -20.015 23.865 1.00 26.56 125 GLN C N 1
ATOM 2468 C CA . GLN C 1 102 ? 34.498 -19.960 22.483 1.00 26.69 125 GLN C CA 1
ATOM 2469 C C . GLN C 1 102 ? 33.085 -20.512 22.345 1.00 26.47 125 GLN C C 1
ATOM 2470 O O . GLN C 1 102 ? 32.310 -20.032 21.513 1.00 26.06 125 GLN C O 1
ATOM 2476 N N . GLY C 1 103 ? 32.725 -21.503 23.169 1.00 20.43 126 GLY C N 1
ATOM 2477 C CA . GLY C 1 103 ? 31.356 -21.985 23.180 1.00 20.00 126 GLY C CA 1
ATOM 2478 C C . GLY C 1 103 ? 30.360 -20.939 23.642 1.00 18.73 126 GLY C C 1
ATOM 2479 O O . GLY C 1 103 ? 29.208 -20.946 23.209 1.00 18.15 126 GLY C O 1
ATOM 2480 N N . VAL C 1 104 ? 30.781 -20.028 24.519 1.00 18.02 127 VAL C N 1
ATOM 2481 C CA . VAL C 1 104 ? 29.918 -18.899 24.864 1.00 16.28 127 VAL C CA 1
ATOM 2482 C C . VAL C 1 104 ? 29.846 -17.916 23.698 1.00 15.99 127 VAL C C 1
ATOM 2483 O O . VAL C 1 104 ? 28.766 -17.420 23.342 1.00 15.69 127 VAL C O 1
ATOM 2487 N N . LEU C 1 105 ? 30.989 -17.642 23.066 1.00 20.18 128 LEU C N 1
ATOM 2488 C CA . LEU C 1 105 ? 31.027 -16.602 22.042 1.00 20.40 128 LEU C CA 1
ATOM 2489 C C . LEU C 1 105 ? 30.121 -16.935 20.859 1.00 20.97 128 LEU C C 1
ATOM 2490 O O . LEU C 1 105 ? 29.484 -16.039 20.288 1.00 20.77 128 LEU C O 1
ATOM 2495 N N . VAL C 1 106 ? 30.036 -18.212 20.476 1.00 18.71 129 VAL C N 1
ATOM 2496 C CA . VAL C 1 106 ? 29.193 -18.581 19.340 1.00 19.37 129 VAL C CA 1
ATOM 2497 C C . VAL C 1 106 ? 27.706 -18.446 19.633 1.00 18.65 129 VAL C C 1
ATOM 2498 O O . VAL C 1 106 ? 26.892 -18.574 18.708 1.00 19.09 129 VAL C O 1
ATOM 2502 N N . MET C 1 107 ? 27.335 -18.206 20.888 1.00 17.33 130 MET C N 1
ATOM 2503 C CA . MET C 1 107 ? 25.946 -17.972 21.263 1.00 16.92 130 MET C CA 1
ATOM 2504 C C . MET C 1 107 ? 25.647 -16.522 21.610 1.00 16.63 130 MET C C 1
ATOM 2505 O O . MET C 1 107 ? 24.471 -16.170 21.755 1.00 16.89 130 MET C O 1
ATOM 2510 N N . ILE C 1 108 ? 26.663 -15.672 21.764 1.00 20.66 131 ILE C N 1
ATOM 2511 C CA . ILE C 1 108 ? 26.445 -14.273 22.116 1.00 20.47 131 ILE C CA 1
ATOM 2512 C C . ILE C 1 108 ? 26.918 -13.302 21.050 1.00 20.66 131 ILE C C 1
ATOM 2513 O O . ILE C 1 108 ? 26.802 -12.090 21.244 1.00 20.74 131 ILE C O 1
ATOM 2518 N N . MET C 1 109 ? 27.432 -13.792 19.929 1.00 28.43 132 MET C N 1
ATOM 2519 C CA A MET C 1 109 ? 27.830 -12.943 18.818 0.55 29.24 132 MET C CA 1
ATOM 2520 C CA B MET C 1 109 ? 27.857 -12.957 18.815 0.45 29.24 132 MET C CA 1
ATOM 2521 C C . MET C 1 109 ? 27.357 -13.586 17.525 1.00 30.24 132 MET C C 1
ATOM 2522 O O . MET C 1 109 ? 27.438 -14.805 17.356 1.00 30.10 132 MET C O 1
ATOM 2531 N N . LYS C 1 110 ? 26.842 -12.767 16.622 1.00 35.18 133 LYS C N 1
ATOM 2532 C CA . LYS C 1 110 ? 26.446 -13.313 15.335 1.00 36.78 133 LYS C CA 1
ATOM 2533 C C . LYS C 1 110 ? 27.684 -13.698 14.523 1.00 38.17 133 LYS C C 1
ATOM 2534 O O . LYS C 1 110 ? 27.682 -14.700 13.804 1.00 38.73 133 LYS C O 1
ATOM 2541 N N . ALA D 1 1 ? -6.861 -9.121 29.533 1.00 70.61 24 ALA D N 1
ATOM 2542 C CA . ALA D 1 1 ? -7.044 -9.945 30.720 1.00 67.87 24 ALA D CA 1
ATOM 2543 C C . ALA D 1 1 ? -7.780 -11.240 30.385 1.00 61.68 24 ALA D C 1
ATOM 2544 O O . ALA D 1 1 ? -7.866 -12.147 31.216 1.00 59.29 24 ALA D O 1
ATOM 2546 N N . SER D 1 2 ? -8.306 -11.324 29.166 1.00 39.32 25 SER D N 1
ATOM 2547 C CA . SER D 1 2 ? -9.034 -12.496 28.706 1.00 34.68 25 SER D CA 1
ATOM 2548 C C . SER D 1 2 ? -8.261 -13.194 27.595 1.00 32.93 25 SER D C 1
ATOM 2549 O O . SER D 1 2 ? -7.350 -12.626 26.985 1.00 33.75 25 SER D O 1
ATOM 2552 N N . GLY D 1 3 ? -8.652 -14.442 27.329 1.00 33.93 26 GLY D N 1
ATOM 2553 C CA . GLY D 1 3 ? -8.043 -15.181 26.237 1.00 31.74 26 GLY D CA 1
ATOM 2554 C C . GLY D 1 3 ? -8.303 -14.547 24.883 1.00 32.99 26 GLY D C 1
ATOM 2555 O O . GLY D 1 3 ? -7.447 -14.584 23.994 1.00 33.21 26 GLY D O 1
ATOM 2556 N N . ALA D 1 4 ? -9.489 -13.961 24.704 1.00 34.09 27 ALA D N 1
ATOM 2557 C CA . ALA D 1 4 ? -9.776 -13.261 23.458 1.00 36.29 27 ALA D CA 1
ATOM 2558 C C . ALA D 1 4 ? -8.811 -12.101 23.241 1.00 37.24 27 ALA D C 1
ATOM 2559 O O . ALA D 1 4 ? -8.380 -11.850 22.108 1.00 38.69 27 ALA D O 1
ATOM 2561 N N . ASP D 1 5 ? -8.466 -11.380 24.312 1.00 43.00 28 ASP D N 1
ATOM 2562 C 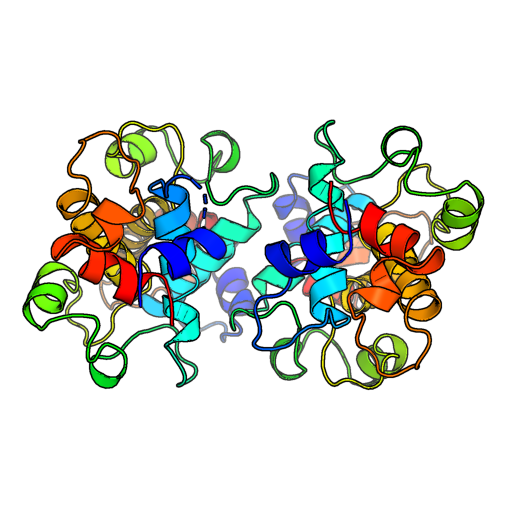CA . ASP D 1 5 ? -7.531 -10.264 24.180 1.00 46.95 28 ASP D CA 1
ATOM 2563 C C . ASP D 1 5 ? -6.151 -10.751 23.759 1.00 45.46 28 ASP D C 1
ATOM 2564 O O . ASP D 1 5 ? -5.462 -10.093 22.970 1.00 48.38 28 ASP D O 1
ATOM 2569 N N . ALA D 1 6 ? -5.723 -11.899 24.291 1.00 36.25 29 ALA D N 1
ATOM 2570 C CA . ALA D 1 6 ? -4.411 -12.433 23.941 1.00 36.35 29 ALA D CA 1
ATOM 2571 C C . ALA D 1 6 ? -4.398 -13.002 22.528 1.00 36.74 29 ALA D C 1
ATOM 2572 O O . ALA D 1 6 ? -3.400 -12.870 21.809 1.00 38.24 29 ALA D O 1
ATOM 2574 N N . LEU D 1 7 ? -5.498 -13.639 22.111 1.00 38.49 30 LEU D N 1
ATOM 2575 C CA . LEU D 1 7 ? -5.543 -14.255 20.787 1.00 38.87 30 LEU D CA 1
ATOM 2576 C C . LEU D 1 7 ? -5.502 -13.211 19.681 1.00 41.96 30 LEU D C 1
ATOM 2577 O O . LEU D 1 7 ? -4.806 -13.393 18.675 1.00 43.79 30 LEU D O 1
ATOM 2582 N N . LYS D 1 8 ? -6.227 -12.114 19.845 1.00 65.93 31 LYS D N 1
ATOM 2583 C CA . LYS D 1 8 ? -6.218 -11.076 18.816 1.00 68.02 31 LYS D CA 1
ATOM 2584 C C . LYS D 1 8 ? -4.935 -10.265 18.798 1.00 67.74 31 LYS D C 1
ATOM 2585 O O . LYS D 1 8 ? -4.888 -9.227 18.123 1.00 68.99 31 LYS D O 1
ATOM 2591 N N . ALA D 1 9 ? -3.885 -10.688 19.501 1.00 52.89 32 ALA D N 1
ATOM 2592 C CA . ALA D 1 9 ? -2.659 -9.907 19.557 1.00 51.56 32 ALA D CA 1
ATOM 2593 C C . ALA D 1 9 ? -1.426 -10.755 19.273 1.00 50.24 32 ALA D C 1
ATOM 2594 O O . ALA D 1 9 ? -0.429 -10.243 18.751 1.00 50.36 32 ALA D O 1
ATOM 2596 N N . LEU D 1 10 ? -1.481 -12.043 19.606 1.00 60.67 33 LEU D N 1
ATOM 2597 C CA . LEU D 1 10 ? -0.296 -12.902 19.546 1.00 58.03 33 LEU D CA 1
ATOM 2598 C C . LEU D 1 10 ? -0.384 -13.987 18.476 1.00 61.47 33 LEU D C 1
ATOM 2599 O O . LEU D 1 10 ? 0.532 -14.802 18.337 1.00 59.96 33 LEU D O 1
ATOM 2604 N N . ASP D 1 16 ? -6.964 -20.686 15.549 1.00 69.27 39 ASP D N 1
ATOM 2605 C CA . ASP D 1 16 ? -6.928 -19.643 16.563 1.00 65.56 39 ASP D CA 1
ATOM 2606 C C . ASP D 1 16 ? -6.620 -20.230 17.943 1.00 61.99 39 ASP D C 1
ATOM 2607 O O . ASP D 1 16 ? -7.465 -20.288 18.838 1.00 60.83 39 ASP D O 1
ATOM 2612 N N . SER D 1 17 ? -5.379 -20.679 18.085 1.00 54.21 40 SER D N 1
ATOM 2613 C CA . SER D 1 17 ? -4.836 -21.119 19.357 1.00 50.49 40 SER D CA 1
ATOM 2614 C C . SER D 1 17 ? -3.376 -20.702 19.403 1.00 49.23 40 SER D C 1
ATOM 2615 O O . SER D 1 17 ? -2.787 -20.332 18.386 1.00 52.21 40 SER D O 1
ATOM 2618 N N . LEU D 1 18 ? -2.795 -20.750 20.596 1.00 42.60 41 LEU D N 1
ATOM 2619 C CA . LEU D 1 18 ? -1.410 -20.353 20.811 1.00 40.85 41 LEU D CA 1
ATOM 2620 C C . LEU D 1 18 ? -0.565 -21.600 21.039 1.00 38.82 41 LEU D C 1
ATOM 2621 O O . LEU D 1 18 ? -0.844 -22.385 21.951 1.00 37.03 41 LEU D O 1
ATOM 2626 N N . GLU D 1 19 ? 0.457 -21.783 20.210 1.00 38.96 42 GLU D N 1
ATOM 2627 C CA . GLU D 1 19 ? 1.414 -22.853 20.427 1.00 38.49 42 GLU D CA 1
ATOM 2628 C C . GLU D 1 19 ? 2.587 -22.341 21.256 1.00 34.49 42 GLU D C 1
ATOM 2629 O O . GLU D 1 19 ? 2.703 -21.145 21.543 1.00 32.60 42 GLU D O 1
ATOM 2635 N N . ILE D 1 20 ? 3.469 -23.263 21.645 1.00 25.73 43 ILE D N 1
ATOM 2636 C CA . ILE D 1 20 ? 4.534 -22.893 22.578 1.00 25.32 43 ILE D CA 1
ATOM 2637 C C . ILE D 1 20 ? 5.447 -21.821 21.990 1.00 24.57 43 ILE D C 1
ATOM 2638 O O . ILE D 1 20 ? 5.883 -20.913 22.702 1.00 23.49 43 ILE D O 1
ATOM 2643 N N . ALA D 1 21 ? 5.740 -21.895 20.690 1.00 22.02 44 ALA D N 1
ATOM 2644 C CA . ALA D 1 21 ? 6.594 -20.878 20.088 1.00 21.48 44 ALA D CA 1
ATOM 2645 C C . ALA D 1 21 ? 5.972 -19.495 20.198 1.00 20.91 44 ALA D C 1
ATOM 2646 O O . ALA D 1 21 ? 6.668 -18.519 20.496 1.00 20.42 44 ALA D O 1
ATOM 2648 N N . GLU D 1 22 ? 4.659 -19.390 19.972 1.00 24.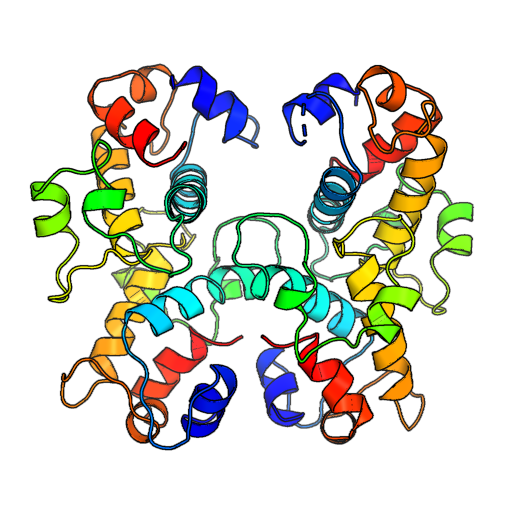06 45 GLU D N 1
ATOM 2649 C CA . GLU D 1 22 ? 3.995 -18.096 20.097 1.00 23.44 45 GLU D CA 1
ATOM 2650 C C . GLU D 1 22 ? 3.990 -17.623 21.546 1.00 22.80 45 GLU D C 1
ATOM 2651 O O . GLU D 1 22 ? 4.177 -16.433 21.821 1.00 22.15 45 GLU D O 1
ATOM 2657 N N . VAL D 1 23 ? 3.807 -18.548 22.484 1.00 18.22 46 VAL D N 1
ATOM 2658 C CA . VAL D 1 23 ? 3.756 -18.186 23.896 1.00 17.74 46 VAL D CA 1
ATOM 2659 C C . VAL D 1 23 ? 5.133 -17.780 24.418 1.00 17.67 46 VAL D C 1
ATOM 2660 O O . VAL D 1 23 ? 5.269 -16.757 25.102 1.00 16.82 46 VAL D O 1
ATOM 2664 N N . ILE D 1 24 ? 6.184 -18.549 24.097 1.00 16.82 47 ILE D N 1
ATOM 2665 C CA . ILE D 1 24 ? 7.522 -18.173 24.560 1.00 16.33 47 ILE D CA 1
ATOM 2666 C C . ILE D 1 24 ? 7.944 -16.839 23.958 1.00 15.72 47 ILE D C 1
ATOM 2667 O O . ILE D 1 24 ? 8.522 -15.988 24.639 1.00 15.19 47 ILE D O 1
ATOM 2672 N N . HIS D 1 25 ? 7.655 -16.622 22.676 1.00 20.73 48 HIS D N 1
ATOM 2673 C CA . HIS D 1 25 ? 8.027 -15.345 22.074 1.00 20.13 48 HIS D CA 1
ATOM 2674 C C . HIS D 1 25 ? 7.317 -14.181 22.756 1.00 19.40 48 HIS D C 1
ATOM 2675 O O . HIS D 1 25 ? 7.932 -13.141 23.031 1.00 18.71 48 HIS D O 1
ATOM 2682 N N . ALA D 1 26 ? 6.022 -14.338 23.044 1.00 18.45 49 ALA D N 1
ATOM 2683 C CA . ALA D 1 26 ? 5.280 -13.290 23.737 1.00 17.93 49 ALA D CA 1
ATOM 2684 C C . ALA D 1 26 ? 5.772 -13.121 25.165 1.00 17.46 49 ALA D C 1
ATOM 2685 O O . ALA D 1 26 ? 5.771 -11.999 25.687 1.00 16.85 49 ALA D O 1
ATOM 2687 N N . GLY D 1 27 ? 6.220 -14.208 25.799 1.00 15.73 50 GLY D N 1
ATOM 2688 C CA . GLY D 1 27 ? 6.816 -14.081 27.119 1.00 15.36 50 GLY D CA 1
ATOM 2689 C C . GLY D 1 27 ? 8.122 -13.310 27.103 1.00 14.86 50 GLY D C 1
ATOM 2690 O O . GLY D 1 27 ? 8.434 -12.578 28.049 1.00 14.55 50 GLY D O 1
ATOM 2691 N N . ALA D 1 28 ? 8.914 -13.476 26.042 1.00 15.99 51 ALA D N 1
ATOM 2692 C CA . ALA D 1 28 ? 10.157 -12.719 25.919 1.00 16.12 51 ALA D CA 1
ATOM 2693 C C . ALA D 1 28 ? 9.872 -11.240 25.730 1.00 15.85 51 ALA D C 1
ATOM 2694 O O . ALA D 1 28 ? 10.518 -10.389 26.358 1.00 16.10 51 ALA D O 1
ATOM 2696 N N . THR D 1 29 ? 8.912 -10.916 24.855 1.00 19.48 52 THR D N 1
ATOM 2697 C CA A THR D 1 29 ? 8.577 -9.512 24.670 0.51 19.40 52 THR D CA 1
ATOM 2698 C CA B THR D 1 29 ? 8.503 -9.527 24.646 0.49 19.43 52 THR D CA 1
ATOM 2699 C C . THR D 1 29 ? 7.998 -8.912 25.944 1.00 19.29 52 THR D C 1
ATOM 2700 O O . THR D 1 29 ? 8.297 -7.759 26.270 1.00 19.60 52 THR D O 1
ATOM 2707 N N . THR D 1 30 ? 7.225 -9.687 26.704 1.00 17.85 53 THR D N 1
ATOM 2708 C CA . THR D 1 30 ? 6.646 -9.171 27.937 1.00 17.98 53 THR D CA 1
ATOM 2709 C C . THR D 1 30 ? 7.719 -8.929 28.996 1.00 18.08 53 THR D C 1
ATOM 2710 O O . THR D 1 30 ? 7.689 -7.902 29.680 1.00 18.53 53 THR D O 1
ATOM 2714 N N . PHE D 1 31 ? 8.685 -9.846 29.117 1.00 15.33 54 PHE D N 1
ATOM 2715 C CA . PHE D 1 31 ? 9.814 -9.667 30.030 1.00 15.94 54 PHE D CA 1
ATOM 2716 C C . PHE D 1 31 ? 10.425 -8.285 29.852 1.00 16.73 54 PHE D C 1
ATOM 2717 O O . PHE D 1 31 ? 10.576 -7.520 30.817 1.00 17.36 54 PHE D O 1
ATOM 2725 N N . THR D 1 32 ? 10.756 -7.937 28.605 1.00 19.70 55 THR D N 1
ATOM 2726 C CA . THR D 1 32 ? 11.364 -6.642 28.315 1.00 20.35 55 THR D CA 1
ATOM 2727 C C . THR D 1 32 ? 10.400 -5.492 28.600 1.00 20.41 55 THR D C 1
ATOM 2728 O O . THR D 1 32 ? 10.803 -4.445 29.126 1.00 21.32 55 THR D O 1
ATOM 2732 N N . ALA D 1 33 ? 9.115 -5.680 28.292 1.00 20.75 56 ALA D N 1
ATOM 2733 C CA . ALA D 1 33 ? 8.151 -4.590 28.399 1.00 21.09 56 ALA D CA 1
ATOM 2734 C C . ALA D 1 33 ? 7.810 -4.240 29.842 1.00 21.43 56 ALA D C 1
ATOM 2735 O O . ALA D 1 33 ? 7.477 -3.083 30.127 1.00 22.60 56 ALA D O 1
ATOM 2737 N N . ILE D 1 34 ? 7.898 -5.199 30.763 1.00 20.68 57 ILE D N 1
ATOM 2738 C CA . ILE D 1 34 ? 7.517 -4.960 32.153 1.00 21.13 57 ILE D CA 1
ATOM 2739 C C . ILE D 1 34 ? 8.710 -4.600 33.032 1.00 21.79 57 ILE D C 1
ATOM 2740 O O . ILE D 1 34 ? 8.598 -4.572 34.265 1.00 22.29 57 ILE D O 1
ATOM 2745 N N . ASN D 1 35 ? 9.852 -4.316 32.412 1.00 18.39 58 ASN D N 1
ATOM 2746 C CA . ASN D 1 35 ? 11.102 -4.038 33.122 1.00 19.09 58 ASN D CA 1
ATOM 2747 C C . ASN D 1 35 ? 11.509 -2.592 32.857 1.00 19.83 58 ASN D C 1
ATOM 2748 O O . ASN D 1 35 ? 12.148 -2.298 31.829 1.00 20.05 58 ASN D O 1
ATOM 2753 N N . PRO D 1 36 ? 11.201 -1.653 33.752 1.00 21.94 59 PRO D N 1
ATOM 2754 C CA . PRO D 1 36 ? 11.391 -0.219 33.458 1.00 22.97 59 PRO D CA 1
ATOM 2755 C C . PRO D 1 36 ? 12.692 0.411 33.942 1.00 23.86 59 PRO D C 1
ATOM 2756 O O . PRO D 1 36 ? 12.894 1.600 33.679 1.00 26.02 59 PRO D O 1
ATOM 2760 N N . ASP D 1 37 ? 13.557 -0.335 34.628 1.00 22.96 60 ASP D N 1
ATOM 2761 C CA . ASP D 1 37 ? 14.697 0.221 35.348 1.00 23.71 60 ASP D CA 1
ATOM 2762 C C . ASP D 1 37 ? 16.019 0.117 34.597 1.00 23.93 60 ASP D C 1
ATOM 2763 O O . ASP D 1 37 ? 17.078 0.327 35.201 1.00 24.73 60 ASP D O 1
ATOM 2768 N N . GLY D 1 38 ? 15.992 -0.198 33.304 1.00 24.09 61 GLY D N 1
ATOM 2769 C CA . GLY D 1 38 ? 17.193 -0.112 32.499 1.00 24.64 61 GLY D CA 1
ATOM 2770 C C . GLY D 1 38 ? 18.136 -1.285 32.627 1.00 24.23 61 GLY D C 1
ATOM 2771 O O . GLY D 1 38 ? 19.188 -1.283 31.981 1.00 24.87 61 GLY D O 1
ATOM 2772 N N . ASP D 1 39 ? 17.813 -2.277 33.445 1.00 20.66 62 ASP D N 1
ATOM 2773 C CA . ASP D 1 39 ? 18.635 -3.470 33.552 1.00 20.21 62 ASP D CA 1
ATOM 2774 C C . ASP D 1 39 ? 18.115 -4.533 32.580 1.00 19.53 62 ASP D C 1
ATOM 2775 O O . ASP D 1 39 ? 17.250 -4.280 31.738 1.00 19.46 62 ASP D O 1
ATOM 2780 N N . THR D 1 40 ? 18.615 -5.753 32.718 1.00 21.60 63 THR D N 1
ATOM 2781 C CA . THR D 1 40 ? 18.139 -6.867 31.910 1.00 21.00 63 THR D CA 1
ATOM 2782 C C . THR D 1 40 ? 17.461 -7.926 32.764 1.00 20.29 63 THR D C 1
ATOM 2783 O O . THR D 1 40 ? 17.293 -9.056 32.306 1.00 19.93 63 THR D O 1
ATOM 2787 N N . THR D 1 41 ? 17.055 -7.582 33.985 1.00 19.37 64 THR D N 1
ATOM 2788 C CA . THR D 1 41 ? 16.650 -8.551 34.997 1.00 19.01 64 THR D CA 1
ATOM 2789 C C . THR D 1 41 ? 15.360 -8.112 35.675 1.00 18.95 64 THR D C 1
ATOM 2790 O O . THR D 1 41 ? 15.175 -6.931 35.979 1.00 19.36 64 THR D O 1
ATOM 2794 N N . LEU D 1 42 ? 14.484 -9.070 35.964 1.00 17.48 65 LEU D N 1
ATOM 2795 C CA . LEU D 1 42 ? 13.303 -8.764 36.755 1.00 17.75 65 LEU D CA 1
ATOM 2796 C C . LEU D 1 42 ? 13.595 -8.988 38.232 1.00 18.26 65 LEU D C 1
ATOM 2797 O O . LEU D 1 42 ? 14.106 -10.041 38.625 1.00 18.32 65 LEU D O 1
ATOM 2802 N N . GLU D 1 43 ? 13.277 -7.990 39.041 1.00 20.82 66 GLU D N 1
ATOM 2803 C CA . GLU D 1 43 ? 13.299 -8.099 40.489 1.00 21.56 66 GLU D CA 1
ATOM 2804 C C . GLU D 1 43 ? 11.874 -8.365 40.972 1.00 21.75 66 GLU D C 1
ATOM 2805 O O . GLU D 1 43 ? 10.905 -8.229 40.223 1.00 21.48 66 GLU D O 1
ATOM 2811 N N . SER D 1 44 ? 11.745 -8.753 42.243 1.00 22.69 67 SER D N 1
ATOM 2812 C CA . SER D 1 44 ? 10.428 -9.147 42.735 1.00 23.40 67 SER D CA 1
ATOM 2813 C C . SER D 1 44 ? 9.436 -7.993 42.676 1.00 23.47 67 SER D C 1
ATOM 2814 O O . SER D 1 44 ? 8.233 -8.221 42.504 1.00 23.75 67 SER D O 1
ATOM 2817 N N . GLY D 1 45 ? 9.916 -6.755 42.811 1.00 29.37 68 GLY D N 1
ATOM 2818 C CA . GLY D 1 45 ? 9.063 -5.592 42.651 1.00 29.57 68 GLY D CA 1
ATOM 2819 C C . GLY D 1 45 ? 8.539 -5.387 41.247 1.00 28.84 68 GLY D C 1
ATOM 2820 O O . GLY D 1 45 ? 7.599 -4.605 41.068 1.00 29.27 68 GLY D O 1
ATOM 2821 N N . GLU D 1 46 ? 9.125 -6.065 40.257 1.00 22.07 69 GLU D N 1
ATOM 2822 C CA . GLU D 1 46 ? 8.667 -6.033 38.877 1.00 21.52 69 GLU D CA 1
ATOM 2823 C C . GLU D 1 46 ? 7.796 -7.231 38.513 1.00 21.29 69 GLU D C 1
ATOM 2824 O O . GLU D 1 46 ? 7.227 -7.247 37.418 1.00 20.86 69 GLU D O 1
ATOM 2830 N N . THR D 1 47 ? 7.655 -8.220 39.402 1.00 19.26 70 THR D N 1
ATOM 2831 C CA . THR D 1 47 ? 6.867 -9.415 39.107 1.00 19.46 70 THR D CA 1
ATOM 2832 C C . THR D 1 47 ? 5.605 -9.530 39.953 1.00 20.70 70 THR D C 1
ATOM 2833 O O . THR D 1 47 ? 4.954 -10.580 39.936 1.00 21.06 70 THR D O 1
ATOM 2837 N N . LYS D 1 48 ? 5.234 -8.465 40.672 1.00 26.93 71 LYS D N 1
ATOM 2838 C CA . LYS D 1 48 ? 4.039 -8.479 41.514 1.00 28.25 71 LYS D CA 1
ATOM 2839 C C . LYS D 1 48 ? 2.792 -8.765 40.685 1.00 28.38 71 LYS D C 1
ATOM 2840 O O . LYS D 1 48 ? 2.592 -8.184 39.614 1.00 27.92 71 LYS D O 1
ATOM 2846 N N . GLY D 1 49 ? 1.951 -9.665 41.182 1.00 26.99 72 GLY D N 1
ATOM 2847 C CA . GLY D 1 49 ? 0.754 -10.036 40.466 1.00 27.11 72 GLY D CA 1
ATOM 2848 C C . GLY D 1 49 ? 0.976 -10.922 39.266 1.00 26.00 72 GLY D C 1
ATOM 2849 O O . GLY D 1 49 ? 0.008 -11.238 38.564 1.00 26.01 72 GLY D O 1
ATOM 2850 N N . ARG D 1 50 ? 2.211 -11.330 38.997 1.00 23.92 73 ARG D N 1
ATOM 2851 C CA . ARG D 1 50 ? 2.494 -12.242 37.899 1.00 23.01 73 ARG D CA 1
ATOM 2852 C C . ARG D 1 50 ? 3.140 -13.534 38.366 1.00 23.36 73 ARG D C 1
ATOM 2853 O O . ARG D 1 50 ? 2.830 -14.603 37.836 1.00 23.19 73 ARG D O 1
ATOM 2861 N N . LEU D 1 51 ? 4.006 -13.467 39.372 1.00 21.98 74 LEU D N 1
ATOM 2862 C CA . LEU D 1 51 ? 4.708 -14.629 39.898 1.00 22.03 74 LEU D CA 1
ATOM 2863 C C . LEU D 1 51 ? 4.565 -14.681 41.410 1.00 23.16 74 LEU D C 1
ATOM 2864 O O . LEU D 1 51 ? 4.408 -13.648 42.067 1.00 23.75 74 LEU D O 1
ATOM 2869 N N . THR D 1 52 ? 4.620 -15.900 41.950 1.00 24.21 75 THR D N 1
ATOM 2870 C CA . THR D 1 52 ? 4.591 -16.155 43.384 1.00 25.37 75 THR D CA 1
ATOM 2871 C C . THR D 1 52 ? 6.002 -16.417 43.904 1.00 25.30 75 THR D C 1
ATOM 2872 O O . THR D 1 52 ? 6.938 -16.668 43.145 1.00 24.08 75 THR D O 1
ATOM 2876 N N . GLU D 1 53 ? 6.140 -16.386 45.235 1.00 34.84 76 GLU D N 1
ATOM 2877 C CA . GLU D 1 53 ? 7.424 -16.744 45.832 1.00 35.34 76 GLU D CA 1
ATOM 2878 C C . GLU D 1 53 ? 7.792 -18.189 45.528 1.00 35.17 76 GLU D C 1
ATOM 2879 O O . GLU D 1 53 ? 8.977 -18.511 45.387 1.00 35.06 76 GLU D O 1
ATOM 2885 N N . LYS D 1 54 ? 6.788 -19.061 45.396 1.00 31.60 77 LYS D N 1
ATOM 2886 C CA . LYS D 1 54 ? 7.040 -20.453 45.043 1.00 31.81 77 LYS D CA 1
ATOM 2887 C C . LYS D 1 54 ? 7.620 -20.578 43.636 1.00 29.82 77 LYS D C 1
ATOM 2888 O O . LYS D 1 54 ? 8.484 -21.429 43.395 1.00 30.02 77 LYS D O 1
ATOM 2894 N N . ASP D 1 55 ? 7.157 -19.742 42.698 1.00 28.46 78 ASP D N 1
ATOM 2895 C CA . ASP D 1 55 ? 7.735 -19.719 41.353 1.00 26.89 78 ASP D CA 1
ATOM 2896 C C . ASP D 1 55 ? 9.201 -19.306 41.390 1.00 27.15 78 ASP D C 1
ATOM 2897 O O . ASP D 1 55 ? 10.051 -19.921 40.734 1.00 26.68 78 ASP D O 1
ATOM 2902 N N . TRP D 1 56 ? 9.506 -18.227 42.114 1.00 23.37 79 TRP D N 1
ATOM 2903 C CA . TRP D 1 56 ? 10.891 -17.789 42.271 1.00 23.42 79 TRP D CA 1
ATOM 2904 C C . TRP D 1 56 ? 11.769 -18.909 42.828 1.00 24.68 79 TRP D C 1
ATOM 2905 O O . TRP D 1 56 ? 12.880 -19.142 42.338 1.00 24.37 79 TRP D O 1
ATOM 2916 N N . ALA D 1 57 ? 11.292 -19.611 43.860 1.00 28.81 80 ALA D N 1
ATOM 2917 C CA . ALA D 1 57 ? 12.104 -20.666 44.461 1.00 29.88 80 ALA D CA 1
ATOM 2918 C C . ALA D 1 57 ? 12.360 -21.808 43.489 1.00 29.46 80 ALA D C 1
ATOM 2919 O O . ALA D 1 57 ? 13.412 -22.454 43.556 1.00 30.38 80 ALA D O 1
ATOM 2921 N N . ARG D 1 58 ? 11.410 -22.088 42.599 1.00 36.26 81 ARG D N 1
ATOM 2922 C CA . ARG D 1 58 ? 11.557 -23.206 41.676 1.00 35.74 81 ARG D CA 1
ATOM 2923 C C . ARG D 1 58 ? 12.471 -22.858 40.506 1.00 34.70 81 ARG D C 1
ATOM 2924 O O . ARG D 1 58 ? 13.233 -23.708 40.034 1.00 34.70 81 ARG D O 1
ATOM 2932 N N . ALA D 1 59 ? 12.421 -21.618 40.025 1.00 28.00 82 ALA D N 1
ATOM 2933 C CA . ALA D 1 59 ? 13.112 -21.261 38.794 1.00 26.85 82 ALA D CA 1
ATOM 2934 C C . ALA D 1 59 ? 14.377 -20.443 38.993 1.00 26.88 82 ALA D C 1
ATOM 2935 O O . ALA D 1 59 ? 15.231 -20.442 38.100 1.00 25.98 82 ALA D O 1
ATOM 2937 N N . ASN D 1 60 ? 14.525 -19.753 40.124 1.00 22.78 83 ASN D N 1
ATOM 2938 C CA . ASN D 1 60 ? 15.698 -18.918 40.367 1.00 22.91 83 ASN D CA 1
ATOM 2939 C C . ASN D 1 60 ? 16.676 -19.707 41.234 1.00 24.64 83 ASN D C 1
ATOM 2940 O O . ASN D 1 60 ? 16.628 -19.664 42.463 1.00 26.07 83 ASN D O 1
ATOM 2945 N N . LYS D 1 61 ? 17.582 -20.425 40.574 1.00 33.09 84 LYS D N 1
ATOM 2946 C CA . LYS D 1 61 ? 18.499 -21.329 41.252 1.00 34.59 84 LYS D CA 1
ATOM 2947 C C . LYS D 1 61 ? 19.904 -20.766 41.407 1.00 34.99 84 LYS D C 1
ATOM 2948 O O . LYS D 1 61 ? 20.726 -21.385 42.092 1.00 36.54 84 LYS D O 1
ATOM 2954 N N . ASP D 1 62 ? 20.201 -19.626 40.794 1.00 27.23 85 ASP D N 1
ATOM 2955 C CA . ASP D 1 62 ? 21.559 -19.105 40.710 1.00 27.96 85 ASP D CA 1
ATOM 2956 C C . ASP D 1 62 ? 21.945 -18.223 41.892 1.00 29.54 85 ASP D C 1
ATOM 2957 O O . ASP D 1 62 ? 22.991 -17.564 41.845 1.00 30.36 85 ASP D O 1
ATOM 2962 N N . GLY D 1 63 ? 21.142 -18.216 42.955 1.00 29.60 86 GLY D N 1
ATOM 2963 C CA . GLY D 1 63 ? 21.513 -17.542 44.182 1.00 31.75 86 GLY D CA 1
ATOM 2964 C C . GLY D 1 63 ? 21.470 -16.037 44.137 1.00 30.63 86 GLY D C 1
ATOM 2965 O O . GLY D 1 63 ? 22.015 -15.392 45.036 1.00 32.69 86 GLY D O 1
ATOM 2966 N N . ASP D 1 64 ? 20.838 -15.456 43.126 1.00 27.78 87 ASP D N 1
ATOM 2967 C CA . ASP D 1 64 ? 20.719 -14.016 43.011 1.00 26.85 87 ASP D CA 1
ATOM 2968 C C . ASP D 1 64 ? 19.304 -13.596 43.407 1.00 25.86 87 ASP D C 1
ATOM 2969 O O . ASP D 1 64 ? 18.496 -14.406 43.868 1.00 26.17 87 ASP D O 1
ATOM 2974 N N . GLN D 1 65 ? 18.999 -12.315 43.229 1.00 30.90 88 GLN D N 1
ATOM 2975 C CA . GLN D 1 65 ? 17.661 -11.785 43.452 1.00 30.32 88 GLN D CA 1
ATOM 2976 C C . GLN D 1 65 ? 17.035 -11.309 42.143 1.00 28.36 88 GLN D C 1
ATOM 2977 O O . GLN D 1 65 ? 16.156 -10.444 42.141 1.00 27.50 88 GLN D O 1
ATOM 2983 N N . THR D 1 66 ? 17.479 -11.874 41.021 1.00 21.32 89 THR D N 1
ATOM 2984 C CA . THR D 1 66 ? 17.144 -11.373 39.697 1.00 19.84 89 THR D CA 1
ATOM 2985 C C . THR D 1 66 ? 16.720 -12.519 38.796 1.00 20.35 89 THR D C 1
ATOM 2986 O O . THR D 1 66 ? 17.449 -13.508 38.652 1.00 21.34 89 THR D O 1
ATOM 2990 N N . LEU D 1 67 ? 15.550 -12.379 38.181 1.00 18.42 90 LEU D N 1
ATOM 2991 C CA . LEU D 1 67 ? 15.159 -13.303 37.131 1.00 18.55 90 LEU D CA 1
ATOM 2992 C C . LEU D 1 67 ? 15.751 -12.823 35.816 1.00 16.35 90 LEU D C 1
ATOM 2993 O O . LEU D 1 67 ? 15.419 -11.731 35.336 1.00 14.46 90 LEU D O 1
ATOM 2998 N N . GLU D 1 68 ? 16.644 -13.628 35.245 1.00 17.04 91 GLU D N 1
ATOM 2999 C CA . GLU D 1 68 ? 17.087 -13.416 33.880 1.00 14.99 91 GLU D CA 1
ATOM 3000 C C . GLU D 1 68 ? 16.033 -13.987 32.939 1.00 13.87 91 GLU D C 1
ATOM 3001 O O . GLU D 1 68 ? 15.132 -14.720 33.356 1.00 14.87 91 GLU D O 1
ATOM 3007 N N . MET D 1 69 ? 16.176 -13.680 31.650 1.00 15.73 92 MET D N 1
ATOM 3008 C CA A MET D 1 69 ? 15.161 -14.066 30.670 0.68 16.30 92 MET D CA 1
ATOM 3009 C CA B MET D 1 69 ? 15.140 -14.061 30.699 0.32 16.29 92 MET D CA 1
ATOM 3010 C C . MET D 1 69 ? 14.865 -15.560 30.719 1.00 16.37 92 MET D C 1
ATOM 3011 O O . MET D 1 69 ? 13.709 -15.980 30.609 1.00 16.30 92 MET D O 1
ATOM 3020 N N . ASP D 1 70 ? 15.906 -16.384 30.870 1.00 16.89 93 ASP D N 1
ATOM 3021 C CA . ASP D 1 70 ? 15.690 -17.830 30.821 1.00 17.12 93 ASP D CA 1
ATOM 3022 C C . ASP D 1 70 ? 14.879 -18.332 32.016 1.00 17.17 93 ASP D C 1
ATOM 3023 O O . ASP D 1 70 ? 14.039 -19.222 31.864 1.00 17.17 93 ASP D O 1
ATOM 3028 N N . GLU D 1 71 ? 15.093 -17.757 33.202 1.00 14.98 94 GLU D N 1
ATOM 3029 C CA . GLU D 1 71 ? 14.352 -18.188 34.387 1.00 15.28 94 GLU D CA 1
ATOM 3030 C C . GLU D 1 71 ? 12.878 -17.810 34.271 1.00 15.02 94 GLU D C 1
ATOM 3031 O O . GLU D 1 71 ? 11.992 -18.592 34.638 1.00 15.29 94 GLU D O 1
ATOM 3037 N N . TRP D 1 72 ? 12.609 -16.612 33.764 1.00 14.22 95 TRP D N 1
ATOM 3038 C CA . TRP D 1 72 ? 11.243 -16.184 33.487 1.00 13.99 95 TRP D CA 1
ATOM 3039 C C . TRP D 1 72 ? 10.562 -17.137 32.509 1.00 14.18 95 TRP D C 1
ATOM 3040 O O . TRP D 1 72 ? 9.450 -17.619 32.761 1.00 14.68 95 TRP D O 1
ATOM 3051 N N . LEU D 1 73 ? 11.221 -17.430 31.388 1.00 15.61 96 LEU D N 1
ATOM 3052 C CA . LEU D 1 73 ? 10.578 -18.264 30.375 1.00 15.39 96 LEU D CA 1
ATOM 3053 C C . LEU D 1 73 ? 10.394 -19.699 30.848 1.00 16.20 96 LEU D C 1
ATOM 3054 O O . LEU D 1 73 ? 9.446 -20.371 30.408 1.00 15.95 96 LEU D O 1
ATOM 3059 N N . LYS D 1 74 ? 11.265 -20.185 31.742 1.00 19.11 97 LYS D N 1
ATOM 3060 C CA . LYS D 1 74 ? 11.075 -21.516 32.324 1.00 19.62 97 LYS D CA 1
ATOM 3061 C C . LYS D 1 74 ? 9.748 -21.606 33.061 1.00 20.19 97 LYS D C 1
ATOM 3062 O O . LYS D 1 74 ? 9.003 -22.582 32.900 1.00 20.38 97 LYS D O 1
ATOM 3068 N N . ILE D 1 75 ? 9.439 -20.596 33.882 1.00 17.76 98 ILE D N 1
ATOM 3069 C CA . ILE D 1 75 ? 8.149 -20.567 34.566 1.00 18.55 98 ILE D CA 1
ATOM 3070 C C . ILE D 1 75 ? 7.013 -20.590 33.558 1.00 18.79 98 ILE D C 1
ATOM 3071 O O . ILE D 1 75 ? 6.023 -21.310 33.734 1.00 19.19 98 ILE D O 1
ATOM 3076 N N . LEU D 1 76 ? 7.137 -19.804 32.485 1.00 17.19 99 LEU D N 1
ATOM 3077 C CA . LEU D 1 76 ? 6.083 -19.724 31.480 1.00 17.34 99 LEU D CA 1
ATOM 3078 C C . LEU D 1 76 ? 5.829 -21.075 30.825 1.00 17.17 99 LEU D C 1
ATOM 3079 O O . LEU D 1 76 ? 4.673 -21.464 30.622 1.00 17.77 99 LEU D O 1
ATOM 3084 N N . ARG D 1 77 ? 6.889 -21.798 30.459 1.00 18.52 100 ARG D N 1
ATOM 3085 C CA . ARG D 1 77 ? 6.665 -23.096 29.838 1.00 18.67 100 ARG D CA 1
ATOM 3086 C C . ARG D 1 77 ? 5.966 -24.046 30.803 1.00 19.78 100 ARG D C 1
ATOM 3087 O O . ARG D 1 77 ? 5.078 -24.806 30.402 1.00 21.19 100 ARG D O 1
ATOM 3095 N N . THR D 1 78 ? 6.345 -24.004 32.084 1.00 23.42 101 THR D N 1
ATOM 3096 C CA . THR D 1 78 ? 5.661 -24.818 33.085 1.00 24.68 101 THR D CA 1
ATOM 3097 C C . THR D 1 78 ? 4.177 -24.474 33.147 1.00 25.22 101 THR D C 1
ATOM 3098 O O . THR D 1 78 ? 3.325 -25.369 33.175 1.00 26.88 101 THR D O 1
ATOM 3102 N N . ARG D 1 79 ? 3.848 -23.180 33.147 1.00 19.42 102 ARG D N 1
ATOM 3103 C CA . ARG D 1 79 ? 2.447 -22.772 33.177 1.00 20.00 102 ARG D CA 1
ATOM 3104 C C . ARG D 1 79 ? 1.721 -23.164 31.894 1.00 20.61 102 ARG D C 1
ATOM 3105 O O . ARG D 1 79 ? 0.533 -23.510 31.928 1.00 22.22 102 ARG D O 1
ATOM 3113 N N . PHE D 1 80 ? 2.417 -23.102 30.754 1.00 22.53 103 PHE D N 1
ATOM 3114 C CA . PHE D 1 80 ? 1.829 -23.543 29.491 1.00 22.46 103 PHE D CA 1
ATOM 3115 C C . PHE D 1 80 ? 1.337 -24.981 29.592 1.00 24.65 103 PHE D C 1
ATOM 3116 O O . PHE D 1 80 ? 0.228 -25.297 29.146 1.00 26.00 103 PHE D O 1
ATOM 3124 N N . LYS D 1 81 ? 2.145 -25.863 30.186 1.00 34.68 104 LYS D N 1
ATOM 3125 C CA . LYS D 1 81 ? 1.760 -27.268 30.268 1.00 37.12 104 LYS D CA 1
ATOM 3126 C C . LYS D 1 81 ? 0.567 -27.470 31.194 1.00 38.86 104 LYS D C 1
ATOM 3127 O O . LYS D 1 81 ? -0.300 -28.305 30.913 1.00 41.22 104 LYS D O 1
ATOM 3133 N N . ARG D 1 82 ? 0.498 -26.713 32.295 1.00 40.15 105 ARG D N 1
ATOM 3134 C CA . ARG D 1 82 ? -0.661 -26.805 33.180 1.00 41.90 105 ARG D CA 1
ATOM 3135 C C . ARG D 1 82 ? -1.937 -26.347 32.485 1.00 42.50 105 ARG D C 1
ATOM 3136 O O . ARG D 1 82 ? -3.024 -26.845 32.793 1.00 44.86 105 ARG D O 1
ATOM 3144 N N . ALA D 1 83 ? -1.831 -25.392 31.564 1.00 28.30 106 ALA D N 1
ATOM 3145 C CA . ALA D 1 83 ? -2.993 -24.883 30.849 1.00 28.92 106 ALA D CA 1
ATOM 3146 C C . ALA D 1 83 ? -3.364 -25.731 29.635 1.00 30.52 106 ALA D C 1
ATOM 3147 O O . ALA D 1 83 ? -4.473 -25.580 29.111 1.00 32.00 106 ALA D O 1
ATOM 3149 N N . ASP D 1 84 ? -2.482 -26.636 29.202 1.00 39.87 107 ASP D N 1
ATOM 3150 C CA . ASP D 1 84 ? -2.698 -27.4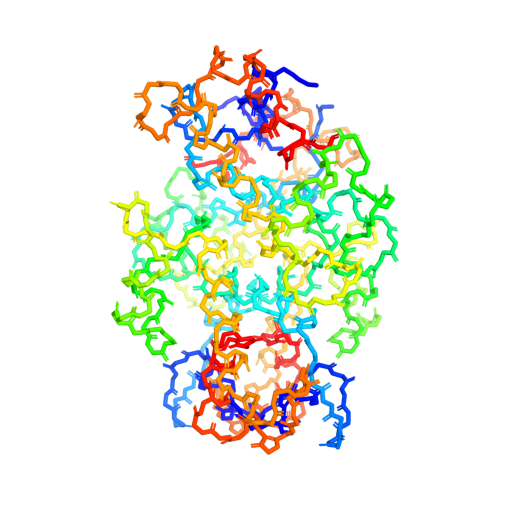57 28.010 1.00 41.91 107 ASP D CA 1
ATOM 3151 C C . ASP D 1 84 ? -3.620 -28.616 28.382 1.00 42.39 107 ASP D C 1
ATOM 3152 O O . ASP D 1 84 ? -3.200 -29.763 28.551 1.00 42.37 107 ASP D O 1
ATOM 3157 N N . ALA D 1 85 ? -4.912 -28.303 28.503 1.00 45.52 108 ALA D N 1
ATOM 3158 C CA . ALA D 1 85 ? -5.881 -29.309 28.926 1.00 46.17 108 ALA D CA 1
ATOM 3159 C C . ALA D 1 85 ? -6.058 -30.393 27.871 1.00 47.75 108 ALA D C 1
ATOM 3160 O O . ALA D 1 85 ? -6.227 -31.570 28.206 1.00 50.39 108 ALA D O 1
ATOM 3162 N N . ASN D 1 86 ? -6.023 -30.017 26.591 1.00 52.35 109 ASN D N 1
ATOM 3163 C CA . ASN D 1 86 ? -6.202 -30.978 25.509 1.00 53.71 109 ASN D CA 1
ATOM 3164 C C . ASN D 1 86 ? -4.948 -31.788 25.213 1.00 53.35 109 ASN D C 1
ATOM 3165 O O . ASN D 1 86 ? -5.009 -32.701 24.385 1.00 54.77 109 ASN D O 1
ATOM 3170 N N . LYS D 1 87 ? -3.825 -31.477 25.858 1.00 51.12 110 LYS D N 1
ATOM 3171 C CA . LYS D 1 87 ? -2.566 -32.200 25.658 1.00 50.69 110 LYS D CA 1
ATOM 3172 C C . LYS D 1 87 ? -2.133 -32.214 24.190 1.00 50.46 110 LYS D C 1
ATOM 3173 O O . LYS D 1 87 ? -1.562 -33.192 23.702 1.00 51.34 110 LYS D O 1
ATOM 3179 N N . ASP D 1 88 ? -2.410 -31.120 23.475 1.00 42.44 111 ASP D N 1
ATOM 3180 C CA . ASP D 1 88 ? -2.077 -31.014 22.058 1.00 42.77 111 ASP D CA 1
ATOM 3181 C C . ASP D 1 88 ? -1.126 -29.862 21.760 1.00 39.53 111 ASP D C 1
ATOM 3182 O O . ASP D 1 88 ? -0.886 -29.552 20.586 1.00 39.72 111 ASP D O 1
ATOM 3187 N N . GLY D 1 89 ? -0.591 -29.210 22.787 1.00 37.32 112 GLY D N 1
ATOM 3188 C CA . GLY D 1 89 ? 0.319 -28.111 22.564 1.00 35.44 112 GLY D CA 1
ATOM 3189 C C . GLY D 1 89 ? -0.314 -26.858 22.009 1.00 35.22 112 GLY D C 1
ATOM 3190 O O . GLY D 1 89 ? 0.411 -25.959 21.579 1.00 33.10 112 GLY D O 1
ATOM 3191 N N . LYS D 1 90 ? -1.642 -26.769 21.995 1.00 43.41 113 LYS D N 1
ATOM 3192 C CA . LYS D 1 90 ? -2.358 -25.611 21.477 1.00 43.04 113 LYS D CA 1
ATOM 3193 C C . LYS D 1 90 ? -3.267 -25.076 22.576 1.00 44.66 113 LYS D C 1
ATOM 3194 O O . LYS D 1 90 ? -4.035 -25.837 23.170 1.00 46.24 113 LYS D O 1
ATOM 3200 N N . LEU D 1 91 ? -3.174 -23.778 22.860 1.00 30.12 114 LEU D N 1
ATOM 3201 C CA . LEU D 1 91 ? -3.987 -23.148 23.899 1.00 30.72 114 LEU D CA 1
ATOM 3202 C C . LEU D 1 91 ? -5.107 -22.350 23.245 1.00 30.95 114 LEU D C 1
ATOM 3203 O O . LEU D 1 91 ? -4.851 -21.333 22.594 1.00 29.74 114 LEU D O 1
ATOM 3208 N N . THR D 1 92 ? -6.345 -22.790 23.449 1.00 35.54 115 THR D N 1
ATOM 3209 C CA . THR D 1 92 ? -7.499 -22.075 22.936 1.00 35.96 115 THR D CA 1
ATOM 3210 C C . THR D 1 92 ? -7.842 -20.912 23.861 1.00 35.40 115 THR D C 1
ATOM 3211 O O . THR D 1 92 ? -7.279 -20.758 24.946 1.00 34.84 115 THR D O 1
ATOM 3215 N N . ALA D 1 93 ? -8.797 -20.087 23.424 1.00 41.60 116 ALA D N 1
ATOM 3216 C CA . ALA D 1 93 ? -9.217 -18.966 24.258 1.00 41.18 116 ALA D CA 1
ATOM 3217 C C . ALA D 1 93 ? -9.798 -19.461 25.575 1.00 42.29 116 ALA D C 1
ATOM 3218 O O . ALA D 1 93 ? -9.540 -18.878 26.636 1.00 42.03 116 ALA D O 1
ATOM 3220 N N . ALA D 1 94 ? -10.561 -20.555 25.528 1.00 39.45 117 ALA D N 1
ATOM 3221 C CA . ALA D 1 94 ? -11.150 -21.110 26.744 1.00 40.66 117 ALA D CA 1
ATOM 3222 C C . ALA D 1 94 ? -10.070 -21.599 27.700 1.00 39.72 117 ALA D C 1
ATOM 3223 O O . ALA D 1 94 ? -10.107 -21.298 28.899 1.00 39.35 117 ALA D O 1
ATOM 3225 N N . GLU D 1 95 ? -9.084 -22.341 27.184 1.00 38.05 118 GLU D N 1
ATOM 3226 C CA . GLU D 1 95 ? -7.983 -22.787 28.035 1.00 36.99 118 GLU D CA 1
ATOM 3227 C C . GLU D 1 95 ? -7.202 -21.610 28.609 1.00 36.20 118 GLU D C 1
ATOM 3228 O O . GLU D 1 95 ? -6.705 -21.685 29.736 1.00 35.14 118 GLU D O 1
ATOM 3234 N N . LEU D 1 96 ? -7.076 -20.522 27.849 1.00 34.04 119 LEU D N 1
ATOM 3235 C CA . LEU D 1 96 ? -6.435 -19.326 28.380 1.00 32.91 119 LEU D CA 1
ATOM 3236 C C . LEU D 1 96 ? -7.274 -18.674 29.474 1.00 32.64 119 LEU D C 1
ATOM 3237 O O . LEU D 1 96 ? -6.721 -18.044 30.382 1.00 30.99 119 LEU D O 1
ATOM 3242 N N . ASP D 1 97 ? -8.600 -18.814 29.411 1.00 39.81 120 ASP D N 1
ATOM 3243 C CA . ASP D 1 97 ? -9.478 -18.234 30.419 1.00 39.55 120 ASP D CA 1
ATOM 3244 C C . ASP D 1 97 ? -9.590 -19.086 31.679 1.00 39.56 120 ASP D C 1
ATOM 3245 O O . ASP D 1 97 ? -10.124 -18.603 32.685 1.00 38.95 120 ASP D O 1
ATOM 3250 N N . SER D 1 98 ? -9.107 -20.327 31.650 1.00 35.65 121 SER D N 1
ATOM 3251 C CA . SER D 1 98 ? -9.118 -21.196 32.817 1.00 35.18 121 SER D CA 1
ATOM 3252 C C . SER D 1 98 ? -8.195 -20.642 33.905 1.00 33.15 121 SER D C 1
ATOM 3253 O O . SER D 1 98 ? -7.405 -19.722 33.682 1.00 31.63 121 SER D O 1
ATOM 3256 N N . LYS D 1 99 ? -8.284 -21.239 35.098 1.00 45.99 122 LYS D N 1
ATOM 3257 C CA . LYS D 1 99 ? -7.439 -20.800 36.208 1.00 44.00 122 LYS D CA 1
ATOM 3258 C C . LYS D 1 99 ? -5.954 -20.941 35.871 1.00 40.67 122 LYS D C 1
ATOM 3259 O O . LYS D 1 99 ? -5.153 -20.045 36.165 1.00 39.59 122 LYS D O 1
ATOM 3265 N N . ALA D 1 100 ? -5.570 -22.058 35.246 1.00 34.95 123 ALA D N 1
ATOM 3266 C CA . ALA D 1 100 ? -4.183 -22.234 34.828 1.00 32.27 123 ALA D CA 1
ATOM 3267 C C . ALA D 1 100 ? -3.834 -21.306 33.673 1.00 31.32 123 ALA D C 1
ATOM 3268 O O . ALA D 1 100 ? -2.716 -20.782 33.602 1.00 30.05 123 ALA D O 1
ATOM 3270 N N . GLY D 1 101 ? -4.782 -21.093 32.758 1.00 27.04 124 GLY D N 1
ATOM 3271 C CA . GLY D 1 101 ? -4.540 -20.188 31.653 1.00 25.46 124 GLY D CA 1
ATOM 3272 C C . GLY D 1 101 ? -4.275 -18.765 32.099 1.00 25.65 124 GLY D C 1
ATOM 3273 O O . GLY D 1 101 ? -3.501 -18.046 31.461 1.00 25.17 124 GLY D O 1
ATOM 3274 N N . GLN D 1 102 ? -4.909 -18.339 33.195 1.00 33.80 125 GLN D N 1
ATOM 3275 C CA . GLN D 1 102 ? -4.662 -17.001 33.718 1.00 34.19 125 GLN D CA 1
ATOM 3276 C C . GLN D 1 102 ? -3.194 -16.802 34.063 1.00 32.88 125 GLN D C 1
ATOM 3277 O O . GLN D 1 102 ? -2.666 -15.696 33.905 1.00 32.63 125 GLN D O 1
ATOM 3283 N N . GLY D 1 103 ? -2.519 -17.857 34.524 1.00 21.45 126 GLY D N 1
ATOM 3284 C CA . GLY D 1 103 ? -1.096 -17.757 34.797 1.00 19.58 126 GLY D CA 1
ATOM 3285 C C . GLY D 1 103 ? -0.261 -17.574 33.545 1.00 18.52 126 GLY D C 1
ATOM 3286 O O . GLY D 1 103 ? 0.816 -16.968 33.597 1.00 17.63 126 GLY D O 1
ATOM 3287 N N . VAL D 1 104 ? -0.736 -18.088 32.409 1.00 19.59 127 VAL D N 1
ATOM 3288 C CA . VAL D 1 104 ? -0.074 -17.799 31.141 1.00 18.76 127 VAL D CA 1
ATOM 3289 C C . VAL D 1 104 ? -0.306 -16.347 30.753 1.00 21.25 127 VAL D C 1
ATOM 3290 O O . VAL D 1 104 ? 0.631 -15.633 30.379 1.00 19.55 127 VAL D O 1
ATOM 3294 N N . LEU D 1 105 ? -1.560 -15.886 30.880 1.00 24.31 128 LEU D N 1
ATOM 3295 C CA . LEU D 1 105 ? -1.935 -14.547 30.428 1.00 24.03 128 LEU D CA 1
ATOM 3296 C C . LEU D 1 105 ? -1.087 -13.461 31.084 1.00 22.56 128 LEU D C 1
ATOM 3297 O O . LEU D 1 105 ? -0.697 -12.488 30.426 1.00 21.77 128 LEU D O 1
ATOM 3302 N N . VAL D 1 106 ? -0.808 -13.595 32.385 1.00 23.03 129 VAL D N 1
ATOM 3303 C CA . VAL D 1 106 ? -0.061 -12.569 33.102 1.00 21.51 129 VAL D CA 1
ATOM 3304 C C . VAL D 1 106 ? 1.415 -12.546 32.731 1.00 20.82 129 VAL D C 1
ATOM 3305 O O . VAL D 1 106 ? 2.139 -11.630 33.147 1.00 20.04 129 VAL D O 1
ATOM 3309 N N . MET D 1 107 ? 1.889 -13.530 31.965 1.00 19.92 130 MET D N 1
ATOM 3310 C CA . MET D 1 107 ? 3.276 -13.555 31.525 1.00 18.91 130 MET D CA 1
ATOM 3311 C C . MET D 1 107 ? 3.457 -13.246 30.051 1.00 17.86 130 MET D C 1
ATOM 3312 O O . MET D 1 107 ? 4.598 -13.059 29.627 1.00 16.84 130 MET D O 1
ATOM 3317 N N . ILE D 1 108 ? 2.377 -13.190 29.265 1.00 21.12 131 ILE D N 1
ATOM 3318 C CA . ILE D 1 108 ? 2.467 -12.972 27.822 1.00 20.49 131 ILE D CA 1
ATOM 3319 C C . ILE D 1 108 ? 1.889 -11.644 27.383 1.00 22.06 131 ILE D C 1
ATOM 3320 O O . ILE D 1 108 ? 1.869 -11.370 26.179 1.00 22.71 131 ILE D O 1
ATOM 3325 N N . MET D 1 109 ? 1.428 -10.812 28.308 1.00 36.66 132 MET D N 1
ATOM 3326 C CA . MET D 1 109 ? 1.000 -9.474 27.943 1.00 37.56 132 MET D CA 1
ATOM 3327 C C . MET D 1 109 ? 1.156 -8.560 29.146 1.00 37.91 132 MET D C 1
ATOM 3328 O O . MET D 1 109 ? 0.883 -8.953 30.284 1.00 37.31 132 MET D O 1
ATOM 3333 N N . LYS D 1 110 ? 1.633 -7.354 28.875 1.00 35.92 133 LYS D N 1
ATOM 3334 C CA . LYS D 1 110 ? 1.863 -6.323 29.873 1.00 36.43 133 LYS D CA 1
ATOM 3335 C C . LYS D 1 110 ? 0.565 -5.976 30.601 1.00 35.89 133 LYS D C 1
ATOM 3336 O O . LYS D 1 110 ? 0.530 -5.817 31.824 1.00 34.92 133 LYS D O 1
#

Sequence (435 aa):
ASGADALKALNKDNDDSLEIAEVIHAGATTTFTAINPDGDTTLESGETKGRLTEKDWARANKDGDQTLEMMDEWLKILRTRFKRADANKDGKLTAAELDSKAGQGVLVMIMMKASGADALKALNKDNDDSLEIAEVIHAGATTTFTAINPDGDTTLESGETKGRLTEKDWARANKDGDQTLEMMDEWLKILRTRFKRADANKDGKLTAAELDSKAGQGVLVMIMMKASGADALKALNKDNDDSLEIAEVIHAGATTFTAINPDGDTTLESGETKGRLTEKDWARANKDGDQTLEMMDEWLKILRTRFKRADANKDGKLTAAELDSKAGQGVLVMIMMKASGADALKALDSLEIAEVIHAGATTTFTAINPDGDTTLESGETKGRLTEKDWARANKDGDQTLEMMDEWLKILRTRFKRADANKDGKLTAAELDSKAGQGVLVMIMK

Organism: NCBI:txid2528245

B-factor: mean 25.86, std 11.59, range [8.77, 83.62]

Secondary structure (DSSP, 8-state):
--HHHHHHHH--SSSSSEEHHHHHHHHHHHHHHT-TTSSS-B-GGGGTTT--HHHHHHH--SSSS-B-HHHHHHHHHHHHHHH-TT-SSEE-HHHHHSHHHHHHHHHH--/--HHHHHHHTT--TT-EE-HHHHHHHHHHHHHHT-TTSSS-B-HHHHTTT--HHHHHHH--SSSS-B-HHHHHHHHHHHHHHH-TT-SS-EEHHHHHSHHHHHHHHHH--/--HHHHHHHTT--TT--B-HHHHHHHHHHHHHHT-TTSSSSB-TGGGTTT--HHHHHHH--SSSS-B-HHHHHHHHHHHHHHH-TT-SS-B-HHHHHSHHHHHHHHHH--/--HHHHHTT---EEHHHHHHHHHHHHHHT--SSSSSB-GGGSTTT--HHHHHHH--SSSS-B-HHHHHHHHHHHHHHH-TTSSSEE-HHHHHSHHHHHHHHHH--

Radius of gyration: 22.47 Å; Cα contacts (8 Å, |Δi|>4): 682; chains: 4; bounding box: 53×49×59 Å